Protein AF-0000000069301386 (afdb_homodimer)

Radius of gyration: 31.63 Å; Cα contacts (8 Å, |Δi|>4): 1265; chains: 2; bounding box: 114×81×111 Å

Nearest PDB structures (foldseek):
  6wmn-assembly1_A  TM=7.328E-01  e=5.153E-10  Homo sapiens
  6wmn-assembly2_C  TM=7.058E-01  e=5.153E-10  Homo sapiens
  8tic-assembly2_B  TM=7.286E-01  e=5.479E-10  Homo sapiens
  7jhi-assembly4_D  TM=7.516E-01  e=4.427E-09  Homo sapiens
  3vkz-assembly1_A  TM=3.699E-01  e=5.083E-01  Shewanella oneidensis MR-1

Solvent-accessible surface area (backbone atoms only — not comparable to full-atom values): 39578 Å² total; per-residue (Å²): 134,88,84,75,75,81,78,68,68,80,64,62,73,74,60,65,78,64,58,72,76,61,64,78,63,59,80,78,68,68,78,76,79,75,68,45,34,35,39,35,44,25,45,44,48,83,83,42,55,69,40,54,50,52,49,53,52,52,51,57,41,38,61,75,43,72,58,77,75,40,46,77,48,68,38,38,37,27,28,47,63,79,84,49,56,66,71,53,45,52,50,50,51,51,49,37,71,74,69,66,39,70,42,71,64,31,65,46,63,64,69,78,90,64,88,52,71,80,70,47,65,54,100,48,62,27,20,64,24,38,43,52,48,45,43,40,30,49,42,48,69,77,39,77,74,48,38,33,38,39,41,34,46,55,35,49,50,70,28,61,55,56,46,52,55,54,42,70,75,51,81,46,41,42,29,40,34,22,31,65,42,74,49,72,46,47,52,40,71,34,50,45,58,81,78,29,87,67,37,66,60,62,73,64,33,59,67,60,51,60,68,41,62,82,42,83,82,41,32,73,18,15,40,50,52,37,49,52,48,28,58,74,64,40,63,84,49,57,64,70,60,40,34,54,50,48,50,52,50,30,50,50,39,18,57,75,61,32,23,51,24,37,34,43,23,36,46,81,65,32,36,34,36,7,34,55,52,39,46,53,50,32,78,38,49,92,41,46,57,32,28,34,32,42,36,52,39,49,9,28,60,52,39,22,52,46,80,64,44,77,42,72,24,54,94,39,25,44,28,30,48,60,47,82,90,50,90,53,41,37,51,56,56,98,60,40,28,34,33,21,77,48,48,80,73,58,54,68,36,47,37,65,88,77,48,41,62,58,54,66,71,65,66,82,111,134,90,79,78,74,78,75,65,64,84,65,63,70,77,61,63,80,64,58,70,75,61,67,79,61,59,80,79,67,67,80,77,79,75,66,45,34,36,37,36,44,26,44,43,48,84,83,43,56,68,42,53,52,53,49,52,51,53,51,57,40,38,61,74,44,72,59,78,75,39,46,78,48,69,39,39,36,26,28,47,63,79,85,49,56,66,70,54,46,51,51,50,52,51,49,36,70,73,69,66,40,70,43,71,65,29,64,46,62,65,69,79,91,64,85,54,70,82,70,46,65,55,100,46,60,26,21,64,24,37,41,53,47,46,43,39,30,48,42,50,69,76,39,77,75,49,37,33,38,38,40,34,47,54,34,48,48,70,29,61,56,54,46,54,55,54,42,70,75,53,83,46,41,42,28,40,34,22,30,67,42,75,47,73,46,46,53,41,71,34,50,44,59,80,78,30,87,66,38,66,60,62,74,63,32,61,66,58,52,61,67,39,61,80,42,82,82,42,31,73,17,17,40,50,52,39,49,51,48,28,60,73,63,40,64,84,50,56,65,68,60,42,35,54,52,49,51,52,51,31,51,49,39,19,58,75,58,32,22,52,24,39,32,45,23,37,46,83,61,32,37,34,36,8,36,56,53,40,48,53,49,31,79,39,50,91,41,45,56,32,28,34,33,42,35,53,39,49,9,29,60,51,39,22,52,46,81,64,45,77,39,70,23,54,92,37,24,44,25,30,50,60,48,81,92,48,90,55,41,38,52,56,54,96,60,40,27,34,33,22,78,47,47,82,73,57,53,67,35,48,37,66,88,75,47,40,62,59,54,67,71,64,65,76,114

Structure (mmCIF, N/CA/C/O backbone):
data_AF-0000000069301386-model_v1
#
loop_
_entity.id
_entity.type
_entity.pdbx_description
1 polymer Hexosyltransferase
#
loop_
_atom_site.group_PDB
_atom_site.id
_atom_site.type_symbol
_atom_site.label_atom_id
_atom_site.label_alt_id
_atom_site.label_comp_id
_atom_site.label_asym_id
_atom_site.label_entity_id
_atom_site.label_seq_id
_atom_site.pdbx_PDB_ins_code
_atom_site.Cartn_x
_atom_site.Cartn_y
_atom_site.Cartn_z
_atom_site.occupancy
_atom_site.B_iso_or_equiv
_atom_site.auth_seq_id
_atom_site.auth_comp_id
_atom_site.auth_asym_id
_atom_site.auth_atom_id
_atom_site.pdbx_PDB_model_num
ATOM 1 N N . MET A 1 1 ? -62.125 14.008 51.719 1 23.86 1 MET A N 1
ATOM 2 C CA . MET A 1 1 ? -62.094 13.961 50.25 1 23.86 1 MET A CA 1
ATOM 3 C C . MET A 1 1 ? -61.062 12.953 49.75 1 23.86 1 MET A C 1
ATOM 5 O O . MET A 1 1 ? -59.938 12.938 50.25 1 23.86 1 MET A O 1
ATOM 9 N N . SER A 1 2 ? -61.562 11.805 49.156 1 24.45 2 SER A N 1
ATOM 10 C CA . SER A 1 2 ? -61.062 10.445 48.969 1 24.45 2 SER A CA 1
ATOM 11 C C . SER A 1 2 ? -59.938 10.422 47.906 1 24.45 2 SER A C 1
ATOM 13 O O . SER A 1 2 ? -60.125 10.914 46.812 1 24.45 2 SER A O 1
ATOM 15 N N . PRO A 1 3 ? -58.719 10.406 48.344 1 27.8 3 PRO A N 1
ATOM 16 C CA . PRO A 1 3 ? -57.5 10.82 47.625 1 27.8 3 PRO A CA 1
ATOM 17 C C . PRO A 1 3 ? -57.188 9.945 46.406 1 27.8 3 PRO A C 1
ATOM 19 O O . PRO A 1 3 ? -56.469 10.367 45.531 1 27.8 3 PRO A O 1
ATOM 22 N N . SER A 1 4 ? -57.719 8.672 46.344 1 22.28 4 SER A N 1
ATOM 23 C CA . SER A 1 4 ? -56.906 7.492 46.125 1 22.28 4 SER A CA 1
ATOM 24 C C . SER A 1 4 ? -56.781 7.195 44.625 1 22.28 4 SER A C 1
ATOM 26 O O . SER A 1 4 ? -55.844 6.492 44.188 1 22.28 4 SER A O 1
ATOM 28 N N . LEU A 1 5 ? -57.812 7.344 43.781 1 25.86 5 LEU A N 1
ATOM 29 C CA . LEU A 1 5 ? -58.125 6.316 42.781 1 25.86 5 LEU A CA 1
ATOM 30 C C . LEU A 1 5 ? -57.25 6.465 41.531 1 25.86 5 LEU A C 1
ATOM 32 O O . LEU A 1 5 ? -57.375 5.684 40.594 1 25.86 5 LEU A O 1
ATOM 36 N N . VAL A 1 6 ? -56.688 7.555 41.281 1 24.08 6 VAL A N 1
ATOM 37 C CA . VAL A 1 6 ? -56.469 7.969 39.906 1 24.08 6 VAL A CA 1
ATOM 38 C C . VAL A 1 6 ? -55.312 7.148 39.312 1 24.08 6 VAL A C 1
ATOM 40 O O . VAL A 1 6 ? -54.906 7.395 38.156 1 24.08 6 VAL A O 1
ATOM 43 N N . HIS A 1 7 ? -54.719 6.227 40.094 1 24.56 7 HIS A N 1
ATOM 44 C CA . HIS A 1 7 ? -53.406 5.68 39.75 1 24.56 7 HIS A CA 1
ATOM 45 C C . HIS A 1 7 ? -53.5 4.719 38.562 1 24.56 7 HIS A C 1
ATOM 47 O O . HIS A 1 7 ? -52.469 4.227 38.094 1 24.56 7 HIS A O 1
ATOM 53 N N . MET A 1 8 ? -54.719 4.105 38.281 1 20.23 8 MET A N 1
ATOM 54 C CA . MET A 1 8 ? -54.781 2.781 37.656 1 20.23 8 MET A CA 1
ATOM 55 C C . MET A 1 8 ? -54.594 2.867 36.156 1 20.23 8 MET A C 1
ATOM 57 O O . MET A 1 8 ? -54.5 1.843 35.469 1 20.23 8 MET A O 1
ATOM 61 N N . ARG A 1 9 ? -54.969 3.945 35.5 1 22.92 9 ARG A N 1
ATOM 62 C CA . ARG A 1 9 ? -55.469 3.836 34.125 1 22.92 9 ARG A CA 1
ATOM 63 C C . ARG A 1 9 ? -54.312 3.52 33.188 1 22.92 9 ARG A C 1
ATOM 65 O O . ARG A 1 9 ? -54.531 3.049 32.062 1 22.92 9 ARG A O 1
ATOM 72 N N . LEU A 1 10 ? -53.156 4.121 33.531 1 23.77 10 LEU A N 1
ATOM 73 C CA . LEU A 1 10 ? -52.312 4.355 32.344 1 23.77 10 LEU A CA 1
ATOM 74 C C . LEU A 1 10 ? -51.656 3.059 31.875 1 23.77 10 LEU A C 1
ATOM 76 O O . LEU A 1 10 ? -50.875 3.064 30.922 1 23.77 10 LEU A O 1
ATOM 80 N N . VAL A 1 11 ? -51.969 1.938 32.625 1 23.73 11 VAL A N 1
ATOM 81 C CA . VAL A 1 11 ? -51.156 0.735 32.469 1 23.73 11 VAL A CA 1
ATOM 82 C C . VAL A 1 11 ? -51.531 0.054 31.141 1 23.73 11 VAL A C 1
ATOM 84 O O . VAL A 1 11 ? -50.688 -0.583 30.516 1 23.73 11 VAL A O 1
ATOM 87 N N . PHE A 1 12 ? -52.844 0.075 30.797 1 24.72 12 PHE A N 1
ATOM 88 C CA . PHE A 1 12 ? -53.312 -0.971 29.906 1 24.72 12 PHE A CA 1
ATOM 89 C C . PHE A 1 12 ? -52.844 -0.722 28.469 1 24.72 12 PHE A C 1
ATOM 91 O O . PHE A 1 12 ? -53 -1.581 27.609 1 24.72 12 PHE A O 1
ATOM 98 N N . ALA A 1 13 ? -52.781 0.497 28.062 1 24.61 13 ALA A N 1
ATOM 99 C CA . ALA A 1 13 ? -52.781 0.72 26.625 1 24.61 13 ALA A CA 1
ATOM 100 C C . ALA A 1 13 ? -51.5 0.168 25.984 1 24.61 13 ALA A C 1
ATOM 102 O O . ALA A 1 13 ? -51.375 0.133 24.766 1 24.61 13 ALA A O 1
ATOM 103 N N . LYS A 1 14 ? -50.469 -0.06 26.859 1 28.59 14 LYS A N 1
ATOM 104 C CA . LYS A 1 14 ? -49.156 -0.446 26.359 1 28.59 14 LYS A CA 1
ATOM 105 C C . LYS A 1 14 ? -49.156 -1.857 25.781 1 28.59 14 LYS A C 1
ATOM 107 O O . LYS A 1 14 ? -48.156 -2.318 25.219 1 28.59 14 LYS A O 1
ATOM 112 N N . LEU A 1 15 ? -50.25 -2.668 26.203 1 25.64 15 LEU A N 1
ATOM 113 C CA . LEU A 1 15 ? -50.156 -4.09 25.875 1 25.64 15 LEU A CA 1
ATOM 114 C C . LEU A 1 15 ? -50.5 -4.344 24.422 1 25.64 15 LEU A C 1
ATOM 116 O O . LEU A 1 15 ? -50.188 -5.402 23.875 1 25.64 15 LEU A O 1
ATOM 120 N N . ALA A 1 16 ? -51.531 -3.637 23.875 1 27.38 16 ALA A N 1
ATOM 121 C CA . ALA A 1 16 ? -52.188 -4.102 22.656 1 27.38 16 ALA A CA 1
ATOM 122 C C . ALA A 1 16 ? -51.219 -4.043 21.469 1 27.38 16 ALA A C 1
ATOM 124 O O . ALA A 1 16 ? -51.375 -4.785 20.5 1 27.38 16 ALA A O 1
ATOM 125 N N . PHE A 1 17 ? -50.438 -2.875 21.391 1 29.72 17 PHE A N 1
ATOM 126 C CA . PHE A 1 17 ? -49.875 -2.672 20.062 1 29.72 17 PHE A CA 1
ATOM 127 C C . PHE A 1 17 ? -48.844 -3.736 19.734 1 29.72 17 PHE A C 1
ATOM 129 O O . PHE A 1 17 ? -48.25 -3.732 18.656 1 29.72 17 PHE A O 1
ATOM 136 N N . ARG A 1 18 ? -48.469 -4.602 20.766 1 29.2 18 ARG A N 1
ATOM 137 C CA . ARG A 1 18 ? -47.375 -5.562 20.656 1 29.2 18 ARG A CA 1
ATOM 138 C C . ARG A 1 18 ? -47.75 -6.73 19.75 1 29.2 18 ARG A C 1
ATOM 140 O O . ARG A 1 18 ? -46.906 -7.516 19.359 1 29.2 18 ARG A O 1
ATOM 147 N N . ILE A 1 19 ? -49.031 -7.078 19.812 1 30.47 19 ILE A N 1
ATOM 148 C CA . ILE A 1 19 ? -49.312 -8.438 19.344 1 30.47 19 ILE A CA 1
ATOM 149 C C . ILE A 1 19 ? -49.156 -8.508 17.828 1 30.47 19 ILE A C 1
ATOM 151 O O . ILE A 1 19 ? -48.719 -9.539 17.281 1 30.47 19 ILE A O 1
ATOM 155 N N . SER A 1 20 ? -49.781 -7.504 17.172 1 29.53 20 SER A N 1
ATOM 156 C CA . SER A 1 20 ? -50.094 -7.824 15.781 1 29.53 20 SER A CA 1
ATOM 157 C C . SER A 1 20 ? -48.844 -7.973 14.945 1 29.53 20 SER A C 1
ATOM 159 O O . SER A 1 20 ? -48.906 -8.258 13.75 1 29.53 20 SER A O 1
ATOM 161 N N . LEU A 1 21 ? -47.75 -7.312 15.391 1 31.06 21 LEU A N 1
ATOM 162 C CA . LEU A 1 21 ? -46.688 -7.25 14.398 1 31.06 21 LEU A CA 1
ATOM 163 C C . LEU A 1 21 ? -46.031 -8.617 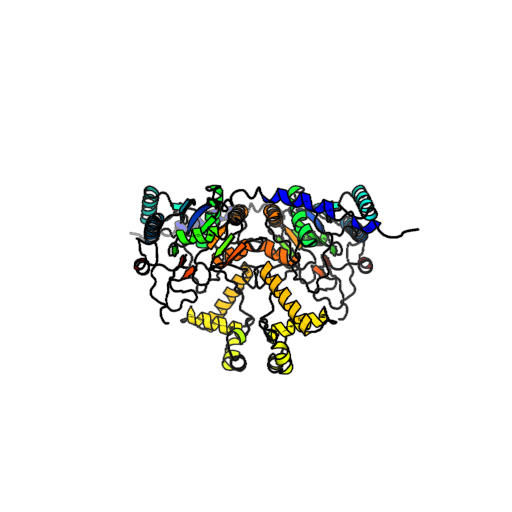14.219 1 31.06 21 LEU A C 1
ATOM 165 O O . LEU A 1 21 ? -45.094 -8.766 13.398 1 31.06 21 LEU A O 1
ATOM 169 N N . LEU A 1 22 ? -46.438 -9.656 15.008 1 30.39 22 LEU A N 1
ATOM 170 C CA . LEU A 1 22 ? -45.781 -10.961 14.977 1 30.39 22 LEU A CA 1
ATOM 171 C C . LEU A 1 22 ? -46.062 -11.664 13.648 1 30.39 22 LEU A C 1
ATOM 173 O O . LEU A 1 22 ? -45.312 -12.586 13.273 1 30.39 22 LEU A O 1
ATOM 177 N N . MET A 1 23 ? -47.312 -11.625 13.172 1 30.36 23 MET A N 1
ATOM 178 C CA . MET A 1 23 ? -47.688 -12.703 12.258 1 30.36 23 MET A CA 1
ATOM 179 C C . MET A 1 23 ? -46.969 -12.57 10.93 1 30.36 23 MET A C 1
ATOM 181 O O . MET A 1 23 ? -47.156 -13.383 10.023 1 30.36 23 MET A O 1
ATOM 185 N N . ALA A 1 24 ? -46.812 -11.391 10.453 1 32.19 24 ALA A N 1
ATOM 186 C CA . ALA A 1 24 ? -46.469 -11.43 9.031 1 32.19 24 ALA A CA 1
ATOM 187 C C . ALA A 1 24 ? -45.125 -12.117 8.82 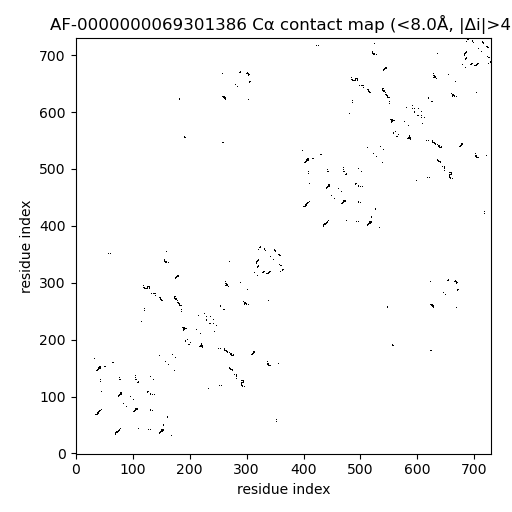1 32.19 24 ALA A C 1
ATOM 189 O O . ALA A 1 24 ? -44.094 -11.461 8.664 1 32.19 24 ALA A O 1
ATOM 190 N N . LEU A 1 25 ? -44.812 -13.078 9.781 1 31.72 25 LEU A N 1
ATOM 191 C CA . LEU A 1 25 ? -43.625 -13.883 9.445 1 31.72 25 LEU A CA 1
ATOM 192 C C . LEU A 1 25 ? -43.844 -14.617 8.125 1 31.72 25 LEU A C 1
ATOM 194 O O . LEU A 1 25 ? -44.594 -15.578 8.055 1 31.72 25 LEU A O 1
ATOM 198 N N . GLY A 1 26 ? -44.156 -13.953 7.043 1 34.62 26 GLY A N 1
ATOM 199 C CA . GLY A 1 26 ? -44.25 -14.758 5.836 1 34.62 26 GLY A CA 1
ATOM 200 C C . GLY A 1 26 ? -43.219 -15.844 5.742 1 34.62 26 GLY A C 1
ATOM 201 O O . GLY A 1 26 ? -42.25 -15.844 6.504 1 34.62 26 GLY A O 1
ATOM 202 N N . PRO A 1 27 ? -43.5 -16.891 4.961 1 36.59 27 PRO A N 1
ATOM 203 C CA . PRO A 1 27 ? -42.594 -18.016 4.875 1 36.59 27 PRO A CA 1
ATOM 204 C C . PRO A 1 27 ? -41.125 -17.578 4.809 1 36.59 27 PRO A C 1
ATOM 206 O O . PRO A 1 27 ? -40.844 -16.438 4.406 1 36.59 27 PRO A O 1
ATOM 209 N N . THR A 1 28 ? -40.375 -18.016 5.688 1 36.12 28 THR A N 1
ATOM 210 C CA . THR A 1 28 ? -38.906 -17.906 5.727 1 36.12 28 THR A CA 1
ATOM 211 C C . THR A 1 28 ? -38.312 -18.031 4.324 1 36.12 28 THR A C 1
ATOM 213 O O . THR A 1 28 ? -38.344 -19.125 3.732 1 36.12 28 THR A O 1
ATOM 216 N N . CYS A 1 29 ? -38.688 -17.25 3.332 1 33.88 29 CYS A N 1
ATOM 217 C CA . CYS A 1 29 ? -37.938 -17.266 2.072 1 33.88 29 CYS A CA 1
ATOM 218 C C . CYS A 1 29 ? -36.469 -17.609 2.305 1 33.88 29 CYS A C 1
ATOM 220 O O . CYS A 1 29 ? -35.812 -16.953 3.109 1 33.88 29 CYS A O 1
ATOM 222 N N . TRP A 1 30 ? -36.125 -18.875 2.234 1 38.03 30 TRP A N 1
ATOM 223 C CA . TRP A 1 30 ? -34.688 -19.188 2.207 1 38.03 30 TRP A CA 1
ATOM 224 C C . TRP A 1 30 ? -33.906 -18.078 1.516 1 38.03 30 TRP A C 1
ATOM 226 O O . TRP A 1 30 ? -34.375 -17.5 0.524 1 38.03 30 TRP A O 1
ATOM 236 N N . PRO A 1 31 ? -33.188 -17.328 2.023 1 46.06 31 PRO A N 1
ATOM 237 C CA . PRO A 1 31 ? -32.469 -16.25 1.338 1 46.06 31 PRO A CA 1
ATOM 238 C C . PRO A 1 31 ? -31.953 -16.672 -0.04 1 46.06 31 PRO A C 1
ATOM 240 O O . PRO A 1 31 ? -31.344 -17.734 -0.177 1 46.06 31 PRO A O 1
ATOM 243 N N . GLN A 1 32 ? -32.688 -16.703 -1.162 1 51.53 32 GLN A N 1
ATOM 244 C CA . GLN A 1 32 ? -32.344 -16.969 -2.553 1 51.53 32 GLN A CA 1
ATOM 245 C C . GLN A 1 32 ? -30.875 -16.578 -2.836 1 51.53 32 GLN A C 1
ATOM 247 O O . GLN A 1 32 ? -30.5 -15.422 -2.646 1 51.53 32 GLN A O 1
ATOM 252 N N . VAL A 1 33 ? -30.016 -17.578 -2.766 1 66.44 33 VAL A N 1
ATOM 253 C CA . VAL A 1 33 ? -28.625 -17.359 -3.154 1 66.44 33 VAL A CA 1
ATOM 254 C C . VAL A 1 33 ? -28.578 -16.688 -4.523 1 66.44 33 VAL A C 1
ATOM 256 O O . VAL A 1 33 ? -29.25 -17.109 -5.461 1 66.44 33 VAL A O 1
ATOM 259 N N . GLN A 1 34 ? -28.172 -15.508 -4.656 1 82.12 34 GLN A N 1
ATOM 260 C CA . GLN A 1 34 ? -28.016 -14.742 -5.887 1 82.12 34 GLN A CA 1
ATOM 261 C C . GLN A 1 34 ? -27 -15.406 -6.816 1 82.12 34 GLN A C 1
ATOM 263 O O . GLN A 1 34 ? -25.984 -15.922 -6.363 1 82.12 34 GLN A O 1
ATOM 268 N N . ALA A 1 35 ? -27.375 -15.656 -8.047 1 92.44 35 ALA A N 1
ATOM 269 C CA . ALA A 1 35 ? -26.5 -16.203 -9.086 1 92.44 35 ALA A CA 1
ATOM 270 C C . ALA A 1 35 ? -25.297 -15.289 -9.32 1 92.44 35 ALA A C 1
ATOM 272 O O . ALA A 1 35 ? -25.422 -14.062 -9.281 1 92.44 35 ALA A O 1
ATOM 273 N N . PHE A 1 36 ? -24.125 -15.945 -9.438 1 95.19 36 PHE A N 1
ATOM 274 C CA . PHE A 1 36 ? -22.875 -15.227 -9.711 1 95.19 36 PHE A CA 1
ATOM 275 C C . PHE A 1 36 ? -22.406 -15.484 -11.141 1 95.19 36 PHE A C 1
ATOM 277 O O . PHE A 1 36 ? -22.625 -16.578 -11.68 1 95.19 36 PHE A O 1
ATOM 284 N N . GLN A 1 37 ? -21.859 -14.484 -11.727 1 97.62 37 GLN A N 1
ATOM 285 C CA . GLN A 1 37 ? -21.016 -14.641 -12.906 1 97.62 37 GLN A CA 1
ATOM 286 C C . GLN A 1 37 ? -19.531 -14.672 -12.516 1 97.62 37 GLN A C 1
ATOM 288 O O . GLN A 1 37 ? -19 -13.672 -12.039 1 97.62 37 GLN A O 1
ATOM 293 N N . VAL A 1 38 ? -18.859 -15.836 -12.766 1 98.12 38 VAL A N 1
ATOM 294 C CA . VAL A 1 38 ? -17.469 -16.031 -12.344 1 98.12 38 VAL A CA 1
ATOM 295 C C . VAL A 1 38 ? -16.578 -16.219 -13.57 1 98.12 38 VAL A C 1
ATOM 297 O O . VAL A 1 38 ? -16.891 -17.031 -14.445 1 98.12 38 VAL A O 1
ATOM 300 N N . GLN A 1 39 ? -15.578 -15.422 -13.695 1 98.56 39 GLN A N 1
ATOM 301 C CA . GLN A 1 39 ? -14.539 -15.594 -14.703 1 98.56 39 GLN A CA 1
ATOM 302 C C . GLN A 1 39 ? -13.281 -16.219 -14.102 1 98.56 39 GLN A C 1
ATOM 304 O O . GLN A 1 39 ? -12.75 -15.711 -13.102 1 98.56 39 GLN A O 1
ATOM 309 N N . ILE A 1 40 ? -12.805 -17.328 -14.648 1 98.5 40 ILE A N 1
ATOM 310 C CA . ILE A 1 40 ? -11.477 -17.859 -14.328 1 98.5 40 ILE A CA 1
ATOM 311 C C . ILE A 1 40 ? -10.453 -17.297 -15.305 1 98.5 40 ILE A C 1
ATOM 313 O O . ILE A 1 40 ? -10.477 -17.609 -16.5 1 98.5 40 ILE A O 1
ATOM 317 N N . MET A 1 41 ? -9.672 -16.422 -14.805 1 98.81 41 MET A N 1
ATOM 318 C CA . MET A 1 41 ? -8.578 -15.836 -15.578 1 98.81 41 MET A CA 1
ATOM 319 C C . MET A 1 41 ? -7.297 -16.641 -15.398 1 98.81 41 MET A C 1
ATOM 321 O O . MET A 1 41 ? -6.715 -16.656 -14.312 1 98.81 41 MET A O 1
ATOM 325 N N . ILE A 1 42 ? -6.809 -17.25 -16.484 1 98.81 42 ILE A N 1
ATOM 326 C CA . ILE A 1 42 ? -5.648 -18.125 -16.391 1 98.81 42 ILE A CA 1
ATOM 327 C C . ILE A 1 42 ? -4.465 -17.5 -17.125 1 98.81 42 ILE A C 1
ATOM 329 O O . ILE A 1 42 ? -4.535 -17.266 -18.328 1 98.81 42 ILE A O 1
ATOM 333 N N . THR A 1 43 ? -3.443 -17.219 -16.391 1 98.19 43 THR A N 1
ATOM 334 C CA . THR A 1 43 ? -2.219 -16.75 -17.031 1 98.19 43 THR A CA 1
ATOM 335 C C . THR A 1 43 ? -1.426 -17.922 -17.609 1 98.19 43 THR A C 1
ATOM 337 O O . THR A 1 43 ? -1.281 -18.953 -16.953 1 98.19 43 THR A O 1
ATOM 340 N N . SER A 1 44 ? -0.973 -17.797 -18.844 1 98.25 44 SER A N 1
ATOM 341 C CA . SER A 1 44 ? -0.286 -18.891 -19.531 1 98.25 44 SER A CA 1
ATOM 342 C C . SER A 1 44 ? 0.749 -18.344 -20.516 1 98.25 44 SER A C 1
ATOM 344 O O . SER A 1 44 ? 0.581 -17.266 -21.078 1 98.25 44 SER A O 1
ATOM 346 N N . LYS A 1 45 ? 1.779 -19.109 -20.719 1 97.31 45 LYS A N 1
ATOM 347 C CA . LYS A 1 45 ? 2.793 -18.75 -21.703 1 97.31 45 LYS A CA 1
ATOM 348 C C . LYS A 1 45 ? 2.338 -19.109 -23.109 1 97.31 45 LYS A C 1
ATOM 350 O O . LYS A 1 45 ? 1.511 -20 -23.297 1 97.31 45 LYS A O 1
ATOM 355 N N . LEU A 1 46 ? 2.992 -18.469 -24.094 1 97.56 46 LEU A N 1
ATOM 356 C CA . LEU A 1 46 ? 2.658 -18.703 -25.484 1 97.56 46 LEU A CA 1
ATOM 357 C C . LEU A 1 46 ? 2.873 -20.156 -25.875 1 97.56 46 LEU A C 1
ATOM 359 O O . LEU A 1 46 ? 2.119 -20.703 -26.688 1 97.56 46 LEU A O 1
ATOM 363 N N . THR A 1 47 ? 3.82 -20.828 -25.219 1 96.69 47 THR A N 1
ATOM 364 C CA . THR A 1 47 ? 4.242 -22.156 -25.641 1 96.69 47 THR A CA 1
ATOM 365 C C . THR A 1 47 ? 3.598 -23.234 -24.766 1 96.69 47 THR A C 1
ATOM 367 O O . THR A 1 47 ? 3.908 -24.422 -24.906 1 96.69 47 THR A O 1
ATOM 370 N N . SER A 1 48 ? 2.668 -22.859 -23.891 1 97.38 48 SER A N 1
ATOM 371 C CA . SER A 1 48 ? 2.143 -23.812 -22.922 1 97.38 48 SER A CA 1
ATOM 372 C C . SER A 1 48 ? 0.806 -24.391 -23.375 1 97.38 48 SER A C 1
ATOM 374 O O . SER A 1 48 ? -0.151 -24.438 -22.609 1 97.38 48 SER A O 1
ATOM 376 N N . LEU A 1 49 ? 0.757 -24.797 -24.625 1 97.62 49 LEU A N 1
ATOM 377 C CA . LEU A 1 49 ? -0.456 -25.391 -25.188 1 97.62 49 LEU A CA 1
ATOM 378 C C . LEU A 1 49 ? -0.877 -26.625 -24.391 1 97.62 49 LEU A C 1
ATOM 380 O O . LEU A 1 49 ? -2.061 -26.797 -24.078 1 97.62 49 LEU A O 1
ATOM 384 N N . ASP A 1 50 ? 0.065 -27.453 -24.062 1 97.5 50 ASP A N 1
ATOM 385 C CA . ASP A 1 50 ? -0.23 -28.703 -23.344 1 97.5 50 ASP A CA 1
ATOM 386 C C . ASP A 1 50 ? -0.945 -28.422 -22.031 1 97.5 50 ASP A C 1
ATOM 388 O O . ASP A 1 50 ? -1.913 -29.094 -21.688 1 97.5 50 ASP A O 1
ATOM 392 N N . ARG A 1 51 ? -0.501 -27.453 -21.312 1 98.19 51 ARG A N 1
ATOM 393 C CA . ARG A 1 51 ? -1.109 -27.109 -20.031 1 98.19 51 ARG A CA 1
ATOM 394 C C . ARG A 1 51 ? -2.521 -26.562 -20.219 1 98.19 51 ARG A C 1
ATOM 396 O O . ARG A 1 51 ? -3.428 -26.891 -19.453 1 98.19 51 ARG A O 1
ATOM 403 N N . ARG A 1 52 ? -2.727 -25.719 -21.25 1 98.56 52 ARG A N 1
ATOM 404 C CA . ARG A 1 52 ? -4.047 -25.172 -21.516 1 98.56 52 ARG A CA 1
ATOM 405 C C . ARG A 1 52 ? -5.031 -26.25 -21.922 1 98.56 52 ARG A C 1
ATOM 407 O O . ARG A 1 52 ? -6.207 -26.219 -21.562 1 98.56 52 ARG A O 1
ATOM 414 N N . MET A 1 53 ? -4.508 -27.281 -22.625 1 98.06 53 MET A N 1
ATOM 415 C CA . MET A 1 53 ? -5.359 -28.391 -23.031 1 98.06 53 MET A CA 1
ATOM 416 C C . MET A 1 53 ? -5.812 -29.203 -21.828 1 98.06 53 MET A C 1
ATOM 418 O O . MET A 1 53 ? -6.977 -29.594 -21.734 1 98.06 53 MET A O 1
ATOM 422 N N . VAL A 1 54 ? -4.906 -29.469 -20.953 1 97.62 54 VAL A N 1
ATOM 423 C CA . VAL A 1 54 ? -5.234 -30.234 -19.75 1 97.62 54 VAL A CA 1
ATOM 424 C C . VAL A 1 54 ? -6.281 -29.5 -18.938 1 97.62 54 VAL A C 1
ATOM 426 O O . VAL A 1 54 ? -7.219 -30.094 -18.406 1 97.62 54 VAL A O 1
ATOM 429 N N . LEU A 1 55 ? -6.145 -28.172 -18.797 1 97.94 55 LEU A N 1
ATOM 430 C CA . LEU A 1 55 ? -7.094 -27.375 -18.031 1 97.94 55 LEU A CA 1
ATOM 431 C C . LEU A 1 55 ? -8.469 -27.375 -18.688 1 97.94 55 LEU A C 1
ATOM 433 O O . LEU A 1 55 ? -9.484 -27.5 -18 1 97.94 55 LEU A O 1
ATOM 437 N N . ARG A 1 56 ? -8.531 -27.25 -20.062 1 97.25 56 ARG A N 1
ATOM 438 C CA . ARG A 1 56 ? -9.797 -27.328 -20.781 1 97.25 56 ARG A CA 1
ATOM 439 C C . ARG A 1 56 ? -10.508 -28.641 -20.484 1 97.25 56 ARG A C 1
ATOM 441 O O . ARG A 1 56 ? -11.711 -28.656 -20.203 1 97.25 56 ARG A O 1
ATOM 448 N N . GLU A 1 57 ? -9.695 -29.688 -20.516 1 95.38 57 GLU A N 1
ATOM 449 C CA . GLU A 1 57 ? -10.258 -31 -20.25 1 95.38 57 GLU A CA 1
ATOM 450 C C . GLU A 1 57 ? -10.766 -31.109 -18.828 1 95.38 57 GLU A C 1
ATOM 452 O O . GLU A 1 57 ? -11.867 -31.609 -18.578 1 95.38 57 GLU A O 1
ATOM 457 N N . SER A 1 58 ? -9.953 -30.688 -17.953 1 95.56 58 SER A N 1
ATOM 458 C CA . SER A 1 58 ? -10.336 -30.734 -16.547 1 95.56 58 SER A CA 1
ATOM 459 C C . SER A 1 58 ? -11.617 -29.953 -16.281 1 95.56 58 SER A C 1
ATOM 461 O O . SER A 1 58 ? -12.523 -30.453 -15.602 1 95.56 58 SER A O 1
ATOM 463 N N . PHE A 1 59 ? -11.75 -28.719 -16.797 1 95.31 59 PHE A N 1
ATOM 464 C CA . PHE A 1 59 ? -12.93 -27.875 -16.594 1 95.31 59 PHE A CA 1
ATOM 465 C C . PHE A 1 59 ? -14.156 -28.5 -17.25 1 95.31 59 PHE A C 1
ATOM 467 O O . PHE A 1 59 ? -15.266 -28.422 -16.719 1 95.31 59 PHE A O 1
ATOM 474 N N . SER A 1 60 ? -13.938 -29.094 -18.406 1 92.12 60 SER A N 1
ATOM 475 C CA . SER A 1 60 ? -15.031 -29.766 -19.109 1 92.12 60 SER A CA 1
ATOM 476 C C . SER A 1 60 ? -15.602 -30.891 -18.266 1 92.12 60 SER A C 1
ATOM 478 O O . SER A 1 60 ? -16.828 -31.062 -18.172 1 92.12 60 SER A O 1
ATOM 480 N N . HIS A 1 61 ? -14.781 -31.625 -17.656 1 89.81 61 HIS A N 1
ATOM 481 C CA . HIS A 1 61 ? -15.219 -32.719 -16.797 1 89.81 61 HIS A CA 1
ATOM 482 C C . HIS A 1 61 ? -15.914 -32.219 -15.539 1 89.81 61 HIS A C 1
ATOM 484 O O . HIS A 1 61 ? -16.922 -32.781 -15.109 1 89.81 61 HIS A O 1
ATOM 490 N N . CYS A 1 62 ? -15.367 -31.188 -14.984 1 89.44 62 CYS A N 1
ATOM 491 C CA . CYS A 1 62 ? -15.938 -30.609 -13.766 1 89.44 62 CYS A CA 1
ATOM 492 C C . CYS A 1 62 ? -17.297 -29.984 -14.039 1 89.44 62 CYS A C 1
ATOM 494 O O . CYS A 1 62 ? -18.141 -29.938 -13.148 1 89.44 62 CYS A O 1
ATOM 496 N N . SER A 1 63 ? -17.484 -29.438 -15.203 1 88.06 63 SER A N 1
ATOM 497 C CA . SER A 1 63 ? -18.719 -28.766 -15.562 1 88.06 63 SER A CA 1
ATOM 498 C C . SER A 1 63 ? -19.891 -29.719 -15.578 1 88.06 63 SER A C 1
ATOM 500 O O . SER A 1 63 ? -21.047 -29.297 -15.609 1 88.06 63 SER A O 1
ATOM 502 N N . ARG A 1 64 ? -19.625 -30.953 -15.602 1 83 64 ARG A N 1
ATOM 503 C CA . ARG A 1 64 ? -20.672 -31.969 -15.523 1 83 64 ARG A CA 1
ATOM 504 C C . ARG A 1 64 ? -21.312 -31.984 -14.141 1 83 64 ARG A C 1
ATOM 506 O O . ARG A 1 64 ? -22.422 -32.5 -13.969 1 83 64 ARG A O 1
ATOM 513 N N . HIS A 1 65 ? -20.516 -31.453 -13.281 1 83.62 65 HIS A N 1
ATOM 514 C CA . HIS A 1 65 ? -21.047 -31.297 -11.922 1 83.62 65 HIS A CA 1
ATOM 515 C C . HIS A 1 65 ? -21.797 -29.984 -11.773 1 83.62 65 HIS A C 1
ATOM 517 O O . HIS A 1 65 ? -21.5 -29.016 -12.477 1 83.62 65 HIS A O 1
ATOM 523 N N . SER A 1 66 ? -22.734 -29.906 -10.984 1 76.38 66 SER A N 1
ATOM 524 C CA . SER A 1 66 ? -23.625 -28.766 -10.898 1 76.38 66 SER A CA 1
ATOM 525 C C . SER A 1 66 ? -22.891 -27.516 -10.461 1 76.38 66 SER A C 1
ATOM 527 O O . SER A 1 66 ? -22.188 -27.516 -9.445 1 76.38 66 SER A O 1
ATOM 529 N N . TYR A 1 67 ? -23 -26.531 -11.227 1 86.25 67 TYR A N 1
ATOM 530 C CA . TYR A 1 67 ? -22.562 -25.203 -10.836 1 86.25 67 TYR A CA 1
ATOM 531 C C . TYR A 1 67 ? -23.703 -24.406 -10.211 1 86.25 67 TYR A C 1
ATOM 533 O O . TYR A 1 67 ? -23.531 -23.25 -9.836 1 86.25 67 TYR A O 1
ATOM 541 N N . GLY A 1 68 ? -24.797 -25.141 -9.977 1 85.88 68 GLY A N 1
ATOM 542 C CA . GLY A 1 68 ? -25.984 -24.469 -9.484 1 85.88 68 GLY A CA 1
ATOM 543 C C . GLY A 1 68 ? -26.5 -23.406 -10.445 1 85.88 68 GLY A C 1
ATOM 544 O O . GLY A 1 68 ? -26.719 -23.688 -11.625 1 85.88 68 GLY A O 1
ATOM 545 N N . GLN A 1 69 ? -26.797 -22.25 -9.938 1 91.19 69 GLN A N 1
ATOM 546 C CA . GLN A 1 69 ? -27.328 -21.156 -10.742 1 91.19 69 GLN A CA 1
ATOM 547 C C . GLN A 1 69 ? -26.219 -20.25 -11.25 1 91.19 69 GLN A C 1
ATOM 549 O O . GLN A 1 69 ? -26.469 -19.219 -11.891 1 91.19 69 GLN A O 1
ATOM 554 N N . HIS A 1 70 ? -25.016 -20.641 -10.922 1 94.94 70 HIS A N 1
ATOM 555 C CA . HIS A 1 70 ? -23.891 -19.766 -11.219 1 94.94 70 HIS A CA 1
ATOM 556 C C . HIS A 1 70 ? -23.359 -20.016 -12.625 1 94.94 70 HIS A C 1
ATOM 558 O O . HIS A 1 70 ? -23.516 -21.125 -13.172 1 94.94 70 HIS A O 1
ATOM 564 N N . SER A 1 71 ? -22.875 -19 -13.25 1 95.25 71 SER A N 1
ATOM 565 C CA . SER A 1 71 ? -22.203 -19.094 -14.547 1 95.25 71 SER A CA 1
ATOM 566 C C . SER A 1 71 ? -20.688 -18.953 -14.398 1 95.25 71 SER A C 1
ATOM 568 O O . SER A 1 71 ? -20.203 -18.078 -13.68 1 95.25 71 SER A O 1
ATOM 570 N N . VAL A 1 72 ? -19.984 -19.906 -15.023 1 96.69 72 VAL A N 1
ATOM 571 C CA . VAL A 1 72 ? -18.531 -19.906 -14.953 1 96.69 72 VAL A CA 1
ATOM 572 C C . VAL A 1 72 ? -17.938 -19.969 -16.359 1 96.69 72 VAL A C 1
ATOM 574 O O . VAL A 1 72 ? -18.375 -20.766 -17.188 1 96.69 72 VAL A O 1
ATOM 577 N N . GLU A 1 73 ? -17.016 -19.094 -16.672 1 96 73 GLU A N 1
ATOM 578 C CA . GLU A 1 73 ? -16.234 -19.109 -17.906 1 96 73 GLU A CA 1
ATOM 579 C C . GLU A 1 73 ? -14.742 -19.031 -17.625 1 96 73 GLU A C 1
ATOM 581 O O . GLU A 1 73 ? -14.328 -18.562 -16.562 1 96 73 GLU A O 1
ATOM 586 N N . HIS A 1 74 ? -13.984 -19.609 -18.5 1 97.56 74 HIS A N 1
ATOM 587 C CA . HIS A 1 74 ? -12.539 -19.484 -18.375 1 97.56 74 HIS A CA 1
ATOM 588 C C . HIS A 1 74 ? -11.914 -18.969 -19.656 1 97.56 74 HIS A C 1
ATOM 590 O O . HIS A 1 74 ? -12.398 -19.266 -20.75 1 97.56 74 HIS A O 1
ATOM 596 N N . HIS A 1 75 ? -10.961 -18.141 -19.547 1 98.62 75 HIS A N 1
ATOM 597 C CA . HIS A 1 75 ? -10.109 -17.672 -20.641 1 98.62 75 HIS A CA 1
ATOM 598 C C . HIS A 1 75 ? -8.633 -17.734 -20.25 1 98.62 75 HIS A C 1
ATOM 600 O O . HIS A 1 75 ? -8.289 -17.641 -19.078 1 98.62 75 HIS A O 1
ATOM 606 N N . PHE A 1 76 ? -7.785 -17.984 -21.297 1 98.81 76 PHE A N 1
ATOM 607 C CA . PHE A 1 76 ? -6.336 -17.953 -21.109 1 98.81 76 PHE A CA 1
ATOM 608 C C . PHE A 1 76 ? -5.758 -16.609 -21.547 1 98.81 76 PHE A C 1
ATOM 610 O O . PHE A 1 76 ? -6.008 -16.156 -22.656 1 98.81 76 PHE A O 1
ATOM 617 N N . PHE A 1 77 ? -5.074 -15.992 -20.688 1 98.69 77 PHE A N 1
ATOM 618 C CA . PHE A 1 77 ? -4.477 -14.688 -20.953 1 98.69 77 PHE A CA 1
ATOM 619 C C . PHE A 1 77 ? -2.988 -14.828 -21.25 1 98.69 77 PHE A C 1
ATOM 621 O O . PHE A 1 77 ? -2.23 -15.367 -20.438 1 98.69 77 PHE A O 1
ATOM 628 N N . LEU A 1 78 ? -2.553 -14.328 -22.406 1 98.25 78 LEU A N 1
ATOM 629 C CA . LEU A 1 78 ? -1.207 -14.531 -22.922 1 98.25 78 LEU A CA 1
ATOM 630 C C . LEU A 1 78 ? -0.556 -13.195 -23.281 1 98.25 78 LEU A C 1
ATOM 632 O O . LEU A 1 78 ? -1.239 -12.172 -23.375 1 98.25 78 LEU A O 1
ATOM 636 N N . ALA A 1 79 ? 0.737 -13.289 -23.438 1 96 79 ALA A N 1
ATOM 637 C CA . ALA A 1 79 ? 1.519 -12.141 -23.891 1 96 79 ALA A CA 1
ATOM 638 C C . ALA A 1 79 ? 1.28 -11.867 -25.359 1 96 79 ALA A C 1
ATOM 640 O O . ALA A 1 79 ? 0.49 -12.555 -26.016 1 96 79 ALA A O 1
ATOM 641 N N . ASP A 1 80 ? 1.92 -10.805 -25.766 1 86.56 80 ASP A N 1
ATOM 642 C CA . ASP A 1 80 ? 1.886 -10.445 -27.172 1 86.56 80 ASP A CA 1
ATOM 643 C C . ASP A 1 80 ? 2.484 -11.547 -28.047 1 86.56 80 ASP A C 1
ATOM 645 O O . ASP A 1 80 ? 3.578 -12.047 -27.75 1 86.56 80 ASP A O 1
ATOM 649 N N . SER A 1 81 ? 1.785 -11.922 -29.094 1 85.38 81 SER A N 1
ATOM 650 C CA . SER A 1 81 ? 2.273 -12.977 -29.969 1 85.38 81 SER A CA 1
ATOM 651 C C . SER A 1 81 ? 3.098 -12.406 -31.125 1 85.38 81 SER A C 1
ATOM 653 O O . SER A 1 81 ? 3.654 -13.156 -31.922 1 85.38 81 SER A O 1
ATOM 655 N N . ASP A 1 82 ? 3.139 -11.055 -31 1 84.5 82 ASP A N 1
ATOM 656 C CA . ASP A 1 82 ? 3.918 -10.445 -32.094 1 84.5 82 ASP A CA 1
ATOM 657 C C . ASP A 1 82 ? 5.391 -10.844 -31.984 1 84.5 82 ASP A C 1
ATOM 659 O O . ASP A 1 82 ? 6.008 -10.703 -30.922 1 84.5 82 ASP A O 1
ATOM 663 N N . GLY A 1 83 ? 5.953 -11.398 -32.938 1 84.06 83 GLY A N 1
ATOM 664 C CA . GLY A 1 83 ? 7.359 -11.781 -32.969 1 84.06 83 GLY A CA 1
ATOM 665 C C . GLY A 1 83 ? 7.594 -13.227 -32.594 1 84.06 83 GLY A C 1
ATOM 666 O O . GLY A 1 83 ? 8.734 -13.688 -32.562 1 84.06 83 GLY A O 1
ATOM 667 N N . ALA A 1 84 ? 6.543 -13.859 -32.188 1 90.12 84 ALA A N 1
ATOM 668 C CA . ALA A 1 84 ? 6.695 -15.273 -31.875 1 90.12 84 ALA A CA 1
ATOM 669 C C . ALA A 1 84 ? 7.141 -16.062 -33.094 1 90.12 84 ALA A C 1
ATOM 671 O O . ALA A 1 84 ? 6.805 -15.711 -34.219 1 90.12 84 ALA A O 1
ATOM 672 N N . PRO A 1 85 ? 7.926 -17.078 -32.875 1 92.81 85 PRO A N 1
ATOM 673 C CA . PRO A 1 85 ? 8.273 -17.953 -34 1 92.81 85 PRO A CA 1
ATOM 674 C C . PRO A 1 85 ? 7.047 -18.438 -34.781 1 92.81 85 PRO A C 1
ATOM 676 O O . PRO A 1 85 ? 5.965 -18.594 -34.188 1 92.81 85 PRO A O 1
ATOM 679 N N . GLU A 1 86 ? 7.238 -18.703 -35.969 1 93.31 86 GLU A N 1
ATOM 680 C CA . GLU A 1 86 ? 6.145 -19.078 -36.875 1 93.31 86 GLU A CA 1
ATOM 681 C C . GLU A 1 86 ? 5.395 -20.297 -36.344 1 93.31 86 GLU A C 1
ATOM 683 O O . GLU A 1 86 ? 4.164 -20.359 -36.438 1 93.31 86 GLU A O 1
ATOM 688 N N . GLU A 1 87 ? 6.121 -21.25 -35.906 1 94.94 87 GLU A N 1
ATOM 689 C CA . GLU A 1 87 ? 5.5 -22.469 -35.375 1 94.94 87 GLU A CA 1
ATOM 690 C C . GLU A 1 87 ? 4.566 -22.156 -34.219 1 94.94 87 GLU A C 1
ATOM 692 O O . GLU A 1 87 ? 3.471 -22.719 -34.125 1 94.94 87 GLU A O 1
ATOM 697 N N . VAL A 1 88 ? 5 -21.297 -33.375 1 95.31 88 VAL A N 1
ATOM 698 C CA . VAL A 1 88 ? 4.207 -20.922 -32.219 1 95.31 88 VAL A CA 1
ATOM 699 C C . VAL A 1 88 ? 2.994 -20.109 -32.656 1 95.31 88 VAL A C 1
ATOM 701 O O . VAL A 1 88 ? 1.87 -20.359 -32.219 1 95.31 88 VAL A O 1
ATOM 704 N N . ALA A 1 89 ? 3.186 -19.188 -33.531 1 94.56 89 ALA A N 1
ATOM 705 C CA . ALA A 1 89 ? 2.113 -18.328 -34.031 1 94.56 89 ALA A CA 1
ATOM 706 C C . ALA A 1 89 ? 1.022 -19.172 -34.688 1 94.56 89 ALA A C 1
ATOM 708 O O . ALA A 1 89 ? -0.169 -18.922 -34.5 1 94.56 89 ALA A O 1
ATOM 709 N N . SER A 1 90 ? 1.483 -20.094 -35.469 1 95.12 90 SER A N 1
ATOM 710 C CA . SER A 1 90 ? 0.532 -20.953 -36.188 1 95.12 90 SER A CA 1
ATOM 711 C C . SER A 1 90 ? -0.258 -21.812 -35.188 1 95.12 90 SER A C 1
ATOM 713 O O . SER A 1 90 ? -1.461 -22.016 -35.375 1 95.12 90 SER A O 1
ATOM 715 N N . SER A 1 91 ? 0.486 -22.344 -34.25 1 96.5 91 SER A N 1
ATOM 716 C CA . SER A 1 91 ? -0.162 -23.141 -33.219 1 96.5 91 SER A CA 1
ATOM 717 C C . SER A 1 91 ? -1.213 -22.344 -32.469 1 96.5 91 SER A C 1
ATOM 719 O O . SER A 1 91 ? -2.311 -22.844 -32.219 1 96.5 91 SER A O 1
ATOM 721 N N . LEU A 1 92 ? -0.937 -21.125 -32.125 1 97.06 92 LEU A N 1
ATOM 722 C CA . LEU A 1 92 ? -1.848 -20.25 -31.375 1 97.06 92 LEU A CA 1
ATOM 723 C C . LEU A 1 92 ? -3.066 -19.891 -32.219 1 97.06 92 LEU A C 1
ATOM 725 O O . LEU A 1 92 ? -4.188 -19.844 -31.719 1 97.06 92 LEU A O 1
ATOM 729 N N . LEU A 1 93 ? -2.818 -19.625 -33.469 1 95.56 93 LEU A N 1
ATOM 730 C CA . LEU A 1 93 ? -3.926 -19.328 -34.375 1 95.56 93 LEU A CA 1
ATOM 731 C C . LEU A 1 93 ? -4.883 -20.516 -34.469 1 95.56 93 LEU A C 1
ATOM 733 O O . LEU A 1 93 ? -6.102 -20.328 -34.469 1 95.56 93 LEU A O 1
ATOM 737 N N . ALA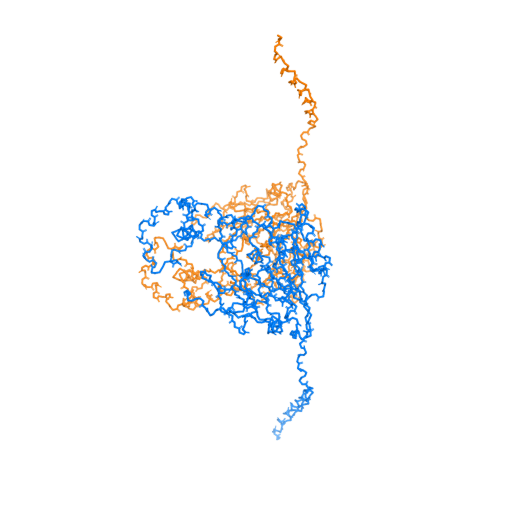 A 1 94 ? -4.348 -21.688 -34.625 1 97.5 94 ALA A N 1
ATOM 738 C CA . ALA A 1 94 ? -5.16 -22.906 -34.688 1 97.5 94 ALA A CA 1
ATOM 739 C C . ALA A 1 94 ? -5.934 -23.109 -33.406 1 97.5 94 ALA A C 1
ATOM 741 O O . ALA A 1 94 ? -7.113 -23.469 -33.406 1 97.5 94 ALA A O 1
ATOM 742 N N . GLU A 1 95 ? -5.23 -22.953 -32.312 1 97.94 95 GLU A N 1
ATOM 743 C CA . GLU A 1 95 ? -5.859 -23.094 -31 1 97.94 95 GLU A CA 1
ATOM 744 C C . GLU A 1 95 ? -7.02 -22.109 -30.844 1 97.94 95 GLU A C 1
ATOM 746 O O . GLU A 1 95 ? -8.102 -22.5 -30.391 1 97.94 95 GLU A O 1
ATOM 751 N N . GLU A 1 96 ? -6.82 -20.812 -31.172 1 96.5 96 GLU A N 1
ATOM 752 C CA . GLU A 1 96 ? -7.855 -19.797 -31.062 1 96.5 96 GLU A CA 1
ATOM 753 C C . GLU A 1 96 ? -9.047 -20.109 -31.953 1 96.5 96 GLU A C 1
ATOM 755 O O . GLU A 1 96 ? -10.195 -19.875 -31.578 1 96.5 96 GLU A O 1
ATOM 760 N N . SER A 1 97 ? -8.781 -20.609 -33.094 1 97.44 97 SER A N 1
ATOM 761 C CA . SER A 1 97 ? -9.844 -20.984 -34.031 1 97.44 97 SER A CA 1
ATOM 762 C C . SER A 1 97 ? -10.688 -22.125 -33.469 1 97.44 97 SER A C 1
ATOM 764 O O . SER A 1 97 ? -11.914 -22.125 -33.625 1 97.44 97 SER A O 1
ATOM 766 N N . GLN A 1 98 ? -10.047 -23.031 -32.875 1 97.94 98 GLN A N 1
ATOM 767 C CA . GLN A 1 98 ? -10.719 -24.219 -32.344 1 97.94 98 GLN A CA 1
ATOM 768 C C . GLN A 1 98 ? -11.5 -23.906 -31.078 1 97.94 98 GLN A C 1
ATOM 770 O O . GLN A 1 98 ? -12.625 -24.375 -30.891 1 97.94 98 GLN A O 1
ATOM 775 N N . PHE A 1 99 ? -11.008 -23.172 -30.141 1 98 99 PHE A N 1
ATOM 776 C CA . PHE A 1 99 ? -11.586 -23.062 -28.812 1 98 99 PHE A CA 1
ATOM 777 C C . PHE A 1 99 ? -12.094 -21.641 -28.562 1 98 99 PHE A C 1
ATOM 779 O O . PHE A 1 99 ? -13.031 -21.438 -27.781 1 98 99 PHE A O 1
ATOM 786 N N . GLY A 1 100 ? -11.422 -20.531 -29.094 1 97.62 100 GLY A N 1
ATOM 787 C CA . GLY A 1 100 ? -11.867 -19.141 -28.969 1 97.62 100 GLY A CA 1
ATOM 788 C C . GLY A 1 100 ? -11.727 -18.594 -27.578 1 97.62 100 GLY A C 1
ATOM 789 O O . GLY A 1 100 ? -12.531 -17.75 -27.156 1 97.62 100 GLY A O 1
ATOM 790 N N . ASP A 1 101 ? -10.797 -19.109 -26.828 1 98.19 101 ASP A N 1
ATOM 791 C CA . ASP A 1 101 ? -10.742 -18.719 -25.422 1 98.19 101 ASP A CA 1
ATOM 792 C C . ASP A 1 101 ? -9.375 -18.109 -25.078 1 98.19 101 ASP A C 1
ATOM 794 O O . ASP A 1 101 ? -9.008 -18.016 -23.906 1 98.19 101 ASP A O 1
ATOM 798 N N . LEU A 1 102 ? -8.555 -17.688 -26.141 1 98.25 102 LEU A N 1
ATOM 799 C CA . LEU A 1 102 ? -7.266 -17.031 -25.906 1 98.25 102 LEU A CA 1
ATOM 800 C C . LEU A 1 102 ? -7.414 -15.516 -25.938 1 98.25 102 LEU A C 1
ATOM 802 O O . LEU A 1 102 ? -8.031 -14.969 -26.844 1 98.25 102 LEU A O 1
ATOM 806 N N . ILE A 1 103 ? -6.914 -14.82 -24.922 1 98.25 103 ILE A N 1
ATOM 807 C CA . ILE A 1 103 ? -6.867 -13.367 -24.859 1 98.25 103 ILE A CA 1
ATOM 808 C C . ILE A 1 103 ? -5.414 -12.898 -24.828 1 98.25 103 ILE A C 1
ATOM 810 O O . ILE A 1 103 ? -4.664 -13.25 -23.922 1 98.25 103 ILE A O 1
ATOM 814 N N . PHE A 1 104 ? -5.023 -12.102 -25.812 1 97.69 104 PHE A N 1
ATOM 815 C CA . PHE A 1 104 ? -3.67 -11.562 -25.891 1 97.69 104 PHE A CA 1
ATOM 816 C C . PHE A 1 104 ? -3.625 -10.141 -25.344 1 97.69 104 PHE A C 1
ATOM 818 O O . PHE A 1 104 ? -4.227 -9.234 -25.922 1 97.69 104 PHE A O 1
ATOM 825 N N . VAL A 1 105 ? -2.893 -9.945 -24.234 1 97.12 105 VAL A N 1
ATOM 826 C CA . VAL A 1 105 ? -2.93 -8.641 -23.578 1 97.12 105 VAL A CA 1
ATOM 827 C C . VAL A 1 105 ? -1.601 -7.922 -23.781 1 97.12 105 VAL A C 1
ATOM 829 O O . VAL A 1 105 ? -1.438 -6.773 -23.359 1 97.12 105 VAL A O 1
ATOM 832 N N . GLY A 1 106 ? -0.655 -8.609 -24.359 1 95.75 106 GLY A N 1
ATOM 833 C CA . GLY A 1 106 ? 0.647 -8.008 -24.609 1 95.75 106 GLY A CA 1
ATOM 834 C C . GLY A 1 106 ? 1.634 -8.234 -23.484 1 95.75 106 GLY A C 1
ATOM 835 O O . GLY A 1 106 ? 1.438 -9.125 -22.656 1 95.75 106 GLY A O 1
ATOM 836 N N . GLY A 1 107 ? 2.779 -7.488 -23.594 1 95.25 107 GLY A N 1
ATOM 837 C CA . GLY A 1 107 ? 3.809 -7.605 -22.578 1 95.25 107 GLY A CA 1
ATOM 838 C C . GLY A 1 107 ? 4.723 -8.797 -22.781 1 95.25 107 GLY A C 1
ATOM 839 O O . GLY A 1 107 ? 4.629 -9.484 -23.797 1 95.25 107 GLY A O 1
ATOM 840 N N . PRO A 1 108 ? 5.656 -8.961 -21.812 1 95.06 108 PRO A N 1
ATOM 841 C CA . PRO A 1 108 ? 6.609 -10.07 -21.922 1 95.06 108 PRO A CA 1
ATOM 842 C C . PRO A 1 108 ? 5.961 -11.43 -21.688 1 95.06 108 PRO A C 1
ATOM 844 O O . PRO A 1 108 ? 5.023 -11.547 -20.891 1 95.06 108 PRO A O 1
ATOM 847 N N . ASP A 1 109 ? 6.484 -12.469 -22.328 1 96.06 109 ASP A N 1
ATOM 848 C CA . ASP A 1 109 ? 5.941 -13.812 -22.203 1 96.06 109 ASP A CA 1
ATOM 849 C C . ASP A 1 109 ? 6.5 -14.516 -20.969 1 96.06 109 ASP A C 1
ATOM 851 O O . ASP A 1 109 ? 5.828 -15.359 -20.359 1 96.06 109 ASP A O 1
ATOM 855 N N . SER A 1 110 ? 7.715 -14.219 -20.625 1 93.38 110 SER A N 1
ATOM 856 C CA . SER A 1 110 ? 8.391 -14.852 -19.5 1 93.38 110 SER A CA 1
ATOM 857 C C . SER A 1 110 ? 9.352 -13.883 -18.812 1 93.38 110 SER A C 1
ATOM 859 O O . SER A 1 110 ? 9.672 -12.82 -19.375 1 93.38 110 SER A O 1
ATOM 861 N N . ASP A 1 111 ? 9.672 -14.203 -17.625 1 92 111 ASP A N 1
ATOM 862 C CA . ASP A 1 111 ? 10.648 -13.438 -16.859 1 92 111 ASP A CA 1
ATOM 863 C C . ASP A 1 111 ? 11.984 -14.172 -16.781 1 92 111 ASP A C 1
ATOM 865 O O . ASP A 1 111 ? 12.031 -15.398 -16.891 1 92 111 ASP A O 1
ATOM 869 N N . PRO A 1 112 ? 13.07 -13.383 -16.625 1 89.12 112 PRO A N 1
ATOM 870 C CA . PRO A 1 112 ? 14.344 -14.07 -16.375 1 89.12 112 PRO A CA 1
ATOM 871 C C . PRO A 1 112 ? 14.383 -14.789 -15.031 1 89.12 112 PRO A C 1
ATOM 873 O O . PRO A 1 112 ? 13.562 -14.5 -14.148 1 89.12 112 PRO A O 1
ATOM 876 N N . PHE A 1 113 ? 15.289 -15.695 -14.992 1 81.88 113 PHE A N 1
ATOM 877 C CA . PHE A 1 113 ? 15.484 -16.391 -13.727 1 81.88 113 PHE A CA 1
ATOM 878 C C . PHE A 1 113 ? 15.953 -15.422 -12.641 1 81.88 113 PHE A C 1
ATOM 880 O O . PHE A 1 113 ? 16.797 -14.562 -12.891 1 81.88 113 PHE A O 1
ATOM 887 N N . VAL A 1 114 ? 15.258 -15.484 -11.539 1 76.19 114 VAL A N 1
ATOM 888 C CA . VAL A 1 114 ? 15.672 -14.664 -10.398 1 76.19 114 VAL A CA 1
ATOM 889 C C . VAL A 1 114 ? 16.078 -15.555 -9.234 1 76.19 114 VAL A C 1
ATOM 891 O O . VAL A 1 114 ? 15.422 -16.562 -8.953 1 76.19 114 VAL A O 1
ATOM 894 N N . ASN A 1 115 ? 17.25 -15.32 -8.719 1 66 115 ASN A N 1
ATOM 895 C CA . ASN A 1 115 ? 17.797 -16.125 -7.633 1 66 115 ASN A CA 1
ATOM 896 C C . ASN A 1 115 ? 17.141 -15.789 -6.297 1 66 115 ASN A C 1
ATOM 898 O O . ASN A 1 115 ? 17.828 -15.641 -5.281 1 66 115 ASN A O 1
ATOM 902 N N . ARG A 1 116 ? 16.016 -15.414 -6.344 1 63.12 116 ARG A N 1
ATOM 903 C CA . ARG A 1 116 ? 15.352 -15.078 -5.09 1 63.12 116 ARG A CA 1
ATOM 904 C C . ARG A 1 116 ? 13.914 -15.609 -5.074 1 63.12 116 ARG A C 1
ATOM 906 O O . ARG A 1 116 ? 13.398 -16.031 -6.105 1 63.12 116 ARG A O 1
ATOM 913 N N . ASP A 1 117 ? 13.555 -15.672 -3.852 1 59.06 117 ASP A N 1
ATOM 914 C CA . ASP A 1 117 ? 12.18 -16.125 -3.658 1 59.06 117 ASP A CA 1
ATOM 915 C C . ASP A 1 117 ? 11.188 -15.125 -4.27 1 59.06 117 ASP A C 1
ATOM 917 O O . ASP A 1 117 ? 11.539 -14.383 -5.184 1 59.06 117 ASP A O 1
ATOM 921 N N . VAL A 1 118 ? 10.047 -15.008 -3.641 1 62 118 VAL A N 1
ATOM 922 C CA . VAL A 1 118 ? 8.812 -14.391 -4.102 1 62 118 VAL A CA 1
ATOM 923 C C . VAL A 1 118 ? 8.922 -12.875 -4.008 1 62 118 VAL A C 1
ATOM 925 O O . VAL A 1 118 ? 7.93 -12.164 -4.199 1 62 118 VAL A O 1
ATOM 928 N N . THR A 1 119 ? 10.188 -12.367 -3.936 1 81 119 THR A N 1
ATOM 929 C CA . THR A 1 119 ? 10.258 -10.914 -3.844 1 81 119 THR A CA 1
ATOM 930 C C . THR A 1 119 ? 11.359 -10.367 -4.746 1 81 119 THR A C 1
ATOM 932 O O . THR A 1 119 ? 12.547 -10.5 -4.438 1 81 119 THR A O 1
ATOM 935 N N . TYR A 1 120 ? 11.047 -10.008 -5.957 1 88.69 120 TYR A N 1
ATOM 936 C CA . TYR A 1 120 ? 12.031 -9.414 -6.859 1 88.69 120 TYR A CA 1
ATOM 937 C C . TYR A 1 120 ? 11.438 -8.227 -7.605 1 88.69 120 TYR A C 1
ATOM 939 O O . TYR A 1 120 ? 10.227 -7.996 -7.559 1 88.69 120 TYR A O 1
ATOM 947 N N . VAL A 1 121 ? 12.312 -7.441 -8.156 1 93.94 121 VAL A N 1
ATOM 948 C CA . VAL A 1 121 ? 11.953 -6.301 -8.992 1 93.94 121 VAL A CA 1
ATOM 949 C C . VAL A 1 121 ? 12.766 -6.336 -10.289 1 93.94 121 VAL A C 1
ATOM 951 O O . VAL A 1 121 ? 13.977 -6.574 -10.266 1 93.94 121 VAL A O 1
ATOM 954 N N . LEU A 1 122 ? 12.102 -6.215 -11.391 1 94.38 122 LEU A N 1
ATOM 955 C CA . LEU A 1 122 ? 12.766 -6.16 -12.688 1 94.38 122 LEU A CA 1
ATOM 956 C C . LEU A 1 122 ? 12.812 -4.727 -13.211 1 94.38 122 LEU A C 1
ATOM 958 O O . LEU A 1 122 ? 12.258 -3.816 -12.594 1 94.38 122 LEU A O 1
ATOM 962 N N . ASP A 1 123 ? 13.555 -4.461 -14.367 1 93.62 123 ASP A N 1
ATOM 963 C CA . ASP A 1 123 ? 13.656 -3.145 -14.992 1 93.62 123 ASP A CA 1
ATOM 964 C C . ASP A 1 123 ? 12.523 -2.916 -15.984 1 93.62 123 ASP A C 1
ATOM 966 O O . ASP A 1 123 ? 12.484 -1.888 -16.656 1 93.62 123 ASP A O 1
ATOM 970 N N . ARG A 1 124 ? 11.648 -3.869 -16.156 1 95 124 ARG A N 1
ATOM 971 C CA . ARG A 1 124 ? 10.43 -3.85 -16.953 1 95 124 ARG A CA 1
ATOM 972 C C . ARG A 1 124 ? 9.266 -4.504 -16.203 1 95 124 ARG A C 1
ATOM 974 O O . ARG A 1 124 ? 9.477 -5.176 -15.195 1 95 124 ARG A O 1
ATOM 981 N N . PRO A 1 125 ? 8.078 -4.293 -16.719 1 96.12 125 PRO A N 1
ATOM 982 C CA . PRO A 1 125 ? 6.988 -5.051 -16.094 1 96.12 125 PRO A CA 1
ATOM 983 C C . PRO A 1 125 ? 7.227 -6.562 -16.141 1 96.12 125 PRO A C 1
ATOM 985 O O . PRO A 1 125 ? 7.75 -7.082 -17.125 1 96.12 125 PRO A O 1
ATOM 988 N N . THR A 1 126 ? 6.941 -7.184 -15.055 1 96.06 126 THR A N 1
ATOM 989 C CA . THR A 1 126 ? 7.035 -8.641 -15.039 1 96.06 126 THR A CA 1
ATOM 990 C C . THR A 1 126 ? 5.949 -9.258 -15.914 1 96.06 126 THR A C 1
ATOM 992 O O . THR A 1 126 ? 4.891 -8.656 -16.109 1 96.06 126 THR A O 1
ATOM 995 N N . ALA A 1 127 ? 6.227 -10.453 -16.438 1 95.88 127 ALA A N 1
ATOM 996 C CA . ALA A 1 127 ? 5.297 -11.125 -17.344 1 95.88 127 ALA A CA 1
ATOM 997 C C . ALA A 1 127 ? 3.953 -11.367 -16.656 1 95.88 127 ALA A C 1
ATOM 999 O O . ALA A 1 127 ? 2.904 -10.984 -17.188 1 95.88 127 ALA A O 1
ATOM 1000 N N . ARG A 1 128 ? 3.99 -11.93 -15.516 1 95.19 128 ARG A N 1
ATOM 1001 C CA . ARG A 1 128 ? 2.754 -12.25 -14.812 1 95.19 128 ARG A CA 1
ATOM 1002 C C . ARG A 1 128 ? 2.045 -10.977 -14.352 1 95.19 128 ARG A C 1
ATOM 1004 O O . ARG A 1 128 ? 0.822 -10.867 -14.461 1 95.19 128 ARG A O 1
ATOM 1011 N N . GLY A 1 129 ? 2.844 -10.055 -13.812 1 95.62 129 GLY A N 1
ATOM 1012 C CA . GLY A 1 129 ? 2.264 -8.789 -13.398 1 95.62 129 GLY A CA 1
ATOM 1013 C C . GLY A 1 129 ? 1.544 -8.062 -14.516 1 95.62 129 GLY A C 1
ATOM 1014 O O . GLY A 1 129 ? 0.455 -7.52 -14.312 1 95.62 129 GLY A O 1
ATOM 1015 N N . TYR A 1 130 ? 2.143 -8.102 -15.664 1 97.44 130 TYR A N 1
ATOM 1016 C CA . TYR A 1 130 ? 1.539 -7.465 -16.828 1 97.44 130 TYR A CA 1
ATOM 1017 C C . TYR A 1 130 ? 0.238 -8.156 -17.219 1 97.44 130 TYR A C 1
ATOM 1019 O O . TYR A 1 130 ? -0.783 -7.5 -17.438 1 97.44 130 TYR A O 1
ATOM 1027 N N . ARG A 1 131 ? 0.226 -9.422 -17.281 1 97.5 131 ARG A N 1
ATOM 1028 C CA . ARG A 1 131 ? -0.96 -10.18 -17.656 1 97.5 131 ARG A CA 1
ATOM 1029 C C . ARG A 1 131 ? -2.094 -9.961 -16.672 1 97.5 131 ARG A C 1
ATOM 1031 O O . ARG A 1 131 ? -3.256 -9.844 -17.047 1 97.5 131 ARG A O 1
ATOM 1038 N N . LEU A 1 132 ? -1.751 -9.922 -15.406 1 97.94 132 LEU A N 1
ATOM 1039 C CA . LEU A 1 132 ? -2.766 -9.719 -14.383 1 97.94 132 LEU A CA 1
ATOM 1040 C C . LEU A 1 132 ? -3.383 -8.328 -14.492 1 97.94 132 LEU A C 1
ATOM 1042 O O . LEU A 1 132 ? -4.605 -8.18 -14.445 1 97.94 132 LEU A O 1
ATOM 1046 N N . ALA A 1 133 ? -2.539 -7.312 -14.656 1 98.38 133 ALA A N 1
ATOM 1047 C CA . ALA A 1 133 ? -3.031 -5.941 -14.734 1 98.38 133 ALA A CA 1
ATOM 1048 C C . ALA A 1 133 ? -3.877 -5.727 -15.984 1 98.38 133 ALA A C 1
ATOM 1050 O O . ALA A 1 133 ? -5.039 -5.324 -15.898 1 98.38 133 ALA A O 1
ATOM 1051 N N . TYR A 1 134 ? -3.354 -6.066 -17.125 1 98.5 134 TYR A N 1
ATOM 1052 C CA . TYR A 1 134 ? -4.023 -5.801 -18.391 1 98.5 134 TYR A CA 1
ATOM 105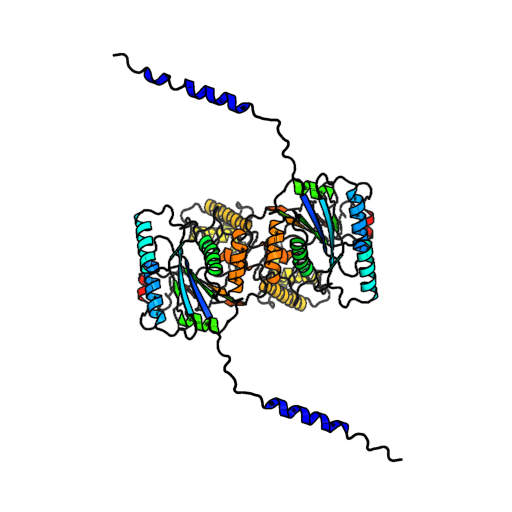3 C C . TYR A 1 134 ? -5.168 -6.781 -18.625 1 98.5 134 TYR A C 1
ATOM 1055 O O . TYR A 1 134 ? -6.184 -6.434 -19.234 1 98.5 134 TYR A O 1
ATOM 1063 N N . GLY A 1 135 ? -4.957 -8.023 -18.172 1 98.62 135 GLY A N 1
ATOM 1064 C CA . GLY A 1 135 ? -6.059 -8.977 -18.219 1 98.62 135 GLY A CA 1
ATOM 1065 C C . GLY A 1 135 ? -7.25 -8.547 -17.391 1 98.62 135 GLY A C 1
ATOM 1066 O O . GLY A 1 135 ? -8.398 -8.688 -17.828 1 98.62 135 GLY A O 1
ATOM 1067 N N . THR A 1 136 ? -7.016 -8.047 -16.203 1 98.62 136 THR A N 1
ATOM 1068 C CA . THR A 1 136 ? -8.086 -7.547 -15.344 1 98.62 136 THR A CA 1
ATOM 1069 C C . THR A 1 136 ? -8.812 -6.383 -16.016 1 98.62 136 THR A C 1
ATOM 1071 O O . THR A 1 136 ? -10.047 -6.316 -15.984 1 98.62 136 THR A O 1
ATOM 1074 N N . ALA A 1 137 ? -8.07 -5.504 -16.609 1 98.62 137 ALA A N 1
ATOM 1075 C CA . ALA A 1 137 ? -8.68 -4.387 -17.312 1 98.62 137 ALA A CA 1
ATOM 1076 C C . ALA A 1 137 ? -9.523 -4.875 -18.484 1 98.62 137 ALA A C 1
ATOM 1078 O O . ALA A 1 137 ? -10.609 -4.348 -18.75 1 98.62 137 ALA A O 1
ATOM 1079 N N . TRP A 1 138 ? -9.008 -5.855 -19.219 1 98.62 138 TRP A N 1
ATOM 1080 C CA . TRP A 1 138 ? -9.758 -6.453 -20.328 1 98.62 138 TRP A CA 1
ATOM 1081 C C . TRP A 1 138 ? -11.086 -7.016 -19.844 1 98.62 138 TRP A C 1
ATOM 1083 O O . TRP A 1 138 ? -12.133 -6.777 -20.453 1 98.62 138 TRP A O 1
ATOM 1093 N N . LEU A 1 139 ? -11.047 -7.703 -18.734 1 98.69 139 LEU A N 1
ATOM 1094 C CA . LEU A 1 139 ? -12.258 -8.305 -18.188 1 98.69 139 LEU A CA 1
ATOM 1095 C C . LEU A 1 139 ? -13.258 -7.223 -17.766 1 98.69 139 LEU A C 1
ATOM 1097 O O . LEU A 1 139 ? -14.453 -7.355 -18.031 1 98.69 139 LEU A O 1
ATOM 1101 N N . ALA A 1 140 ? -12.766 -6.238 -17.109 1 98.38 140 ALA A N 1
ATOM 1102 C CA . ALA A 1 140 ? -13.641 -5.156 -16.672 1 98.38 140 ALA A CA 1
ATOM 1103 C C . ALA A 1 140 ? -14.359 -4.527 -17.859 1 98.38 140 ALA A C 1
ATOM 1105 O O . ALA A 1 140 ? -15.531 -4.152 -17.766 1 98.38 140 ALA A O 1
ATOM 1106 N N . GLN A 1 141 ? -13.703 -4.406 -18.938 1 97.88 141 GLN A N 1
ATOM 1107 C CA . GLN A 1 141 ? -14.242 -3.754 -20.125 1 97.88 141 GLN A CA 1
ATOM 1108 C C . GLN A 1 141 ? -15.164 -4.691 -20.906 1 97.88 141 GLN A C 1
ATOM 1110 O O . GLN A 1 141 ? -16.234 -4.281 -21.344 1 97.88 141 GLN A O 1
ATOM 1115 N N . HIS A 1 142 ? -14.812 -5.957 -21.031 1 97.94 142 HIS A N 1
ATOM 1116 C CA . HIS A 1 142 ? -15.484 -6.848 -21.969 1 97.94 142 HIS A CA 1
ATOM 1117 C C . HIS A 1 142 ? -16.5 -7.73 -21.266 1 97.94 142 HIS A C 1
ATOM 1119 O O . HIS A 1 142 ? -17.344 -8.359 -21.906 1 97.94 142 HIS A O 1
ATOM 1125 N N . ARG A 1 143 ? -16.375 -7.742 -19.938 1 97.06 143 ARG A N 1
ATOM 1126 C CA . ARG A 1 143 ? -17.312 -8.539 -19.141 1 97.06 143 ARG A CA 1
ATOM 1127 C C . ARG A 1 143 ? -17.938 -7.699 -18.031 1 97.06 143 ARG A C 1
ATOM 1129 O O . ARG A 1 143 ? -17.703 -7.934 -16.844 1 97.06 143 ARG A O 1
ATOM 1136 N N . PRO A 1 144 ? -18.812 -6.816 -18.344 1 95.19 144 PRO A N 1
ATOM 1137 C CA . PRO A 1 144 ? -19.406 -5.922 -17.344 1 95.19 144 PRO A CA 1
ATOM 1138 C C . PRO A 1 144 ? -20.312 -6.656 -16.359 1 95.19 144 PRO A C 1
ATOM 1140 O O . PRO A 1 144 ? -20.609 -6.129 -15.281 1 95.19 144 PRO A O 1
ATOM 1143 N N . ASP A 1 145 ? -20.688 -7.867 -16.641 1 95.38 145 ASP A N 1
ATOM 1144 C CA . ASP A 1 145 ? -21.625 -8.617 -15.812 1 95.38 145 ASP A CA 1
ATOM 1145 C C . ASP A 1 145 ? -20.891 -9.445 -14.766 1 95.38 145 ASP A C 1
ATOM 1147 O O . ASP A 1 145 ? -21.516 -10.078 -13.914 1 95.38 145 ASP A O 1
ATOM 1151 N N . LEU A 1 146 ? -19.641 -9.375 -14.734 1 97 146 LEU A N 1
ATOM 1152 C CA . LEU A 1 146 ? -18.828 -10.227 -13.875 1 97 146 LEU A CA 1
ATOM 1153 C C . LEU A 1 146 ? -19.016 -9.859 -12.406 1 97 146 LEU A C 1
ATOM 1155 O O . LEU A 1 146 ? -19.031 -8.672 -12.062 1 97 146 LEU A O 1
ATOM 1159 N N . ASP A 1 147 ? -19.141 -10.883 -11.594 1 98.44 147 ASP A N 1
ATOM 1160 C CA . ASP A 1 147 ? -19.172 -10.656 -10.148 1 98.44 147 ASP A CA 1
ATOM 1161 C C . ASP A 1 147 ? -17.812 -10.953 -9.516 1 98.44 147 ASP A C 1
ATOM 1163 O O . ASP A 1 147 ? -17.359 -10.211 -8.641 1 98.44 147 ASP A O 1
ATOM 1167 N N . PHE A 1 148 ? -17.188 -12.062 -9.969 1 98.75 148 PHE A N 1
ATOM 1168 C CA . PHE A 1 148 ? -15.938 -12.5 -9.383 1 98.75 148 PHE A CA 1
ATOM 1169 C C . PHE A 1 148 ? -14.945 -12.93 -10.461 1 98.75 148 PHE A C 1
ATOM 1171 O O . PHE A 1 148 ? -15.352 -13.461 -11.5 1 98.75 148 PHE A O 1
ATOM 1178 N N . VAL A 1 149 ? -13.695 -12.703 -10.227 1 98.88 149 VAL A N 1
ATOM 1179 C CA . VAL A 1 149 ? -12.617 -13.242 -11.055 1 98.88 149 VAL A CA 1
ATOM 1180 C C . VAL A 1 149 ? -11.742 -14.172 -10.219 1 98.88 149 VAL A C 1
ATOM 1182 O O . VAL A 1 149 ? -11.25 -13.781 -9.156 1 98.88 149 VAL A O 1
ATOM 1185 N N . MET A 1 150 ? -11.594 -15.406 -10.586 1 98.75 150 MET A N 1
ATOM 1186 C CA . MET A 1 150 ? -10.617 -16.359 -10.062 1 98.75 150 MET A CA 1
ATOM 1187 C C . MET A 1 150 ? -9.336 -16.312 -10.875 1 98.75 150 MET A C 1
ATOM 1189 O O . MET A 1 150 ? -9.32 -16.719 -12.039 1 98.75 150 MET A O 1
ATOM 1193 N N . TYR A 1 151 ? -8.281 -15.805 -10.305 1 98.62 151 TYR A N 1
ATOM 1194 C CA . TYR A 1 151 ? -6.969 -15.75 -10.938 1 98.62 151 TYR A CA 1
ATOM 1195 C C . TYR A 1 151 ? -6.203 -17.047 -10.719 1 98.62 151 TYR A C 1
ATOM 1197 O O . TYR A 1 151 ? -6.07 -17.516 -9.586 1 98.62 151 TYR A O 1
ATOM 1205 N N . LEU A 1 152 ? -5.707 -17.547 -11.82 1 97.25 152 LEU A N 1
ATOM 1206 C CA . LEU A 1 152 ? -5.078 -18.859 -11.781 1 97.25 152 LEU A CA 1
ATOM 1207 C C . LEU A 1 152 ? -3.896 -18.922 -12.75 1 97.25 152 LEU A C 1
ATOM 1209 O O . LEU A 1 152 ? -3.883 -18.234 -13.766 1 97.25 152 LEU A O 1
ATOM 1213 N N . ASP A 1 153 ? -2.844 -19.672 -12.398 1 96.5 153 ASP A N 1
ATOM 1214 C CA . ASP A 1 153 ? -1.815 -20.031 -13.375 1 96.5 153 ASP A CA 1
ATOM 1215 C C . ASP A 1 153 ? -2.174 -21.328 -14.102 1 96.5 153 ASP A C 1
ATOM 1217 O O . ASP A 1 153 ? -3.059 -22.078 -13.664 1 96.5 153 ASP A O 1
ATOM 1221 N N . ASP A 1 154 ? -1.425 -21.641 -15.148 1 98.12 154 ASP A N 1
ATOM 1222 C CA . ASP A 1 154 ? -1.812 -22.75 -16 1 98.12 154 ASP A CA 1
ATOM 1223 C C . ASP A 1 154 ? -1.253 -24.078 -15.461 1 98.12 154 ASP A C 1
ATOM 1225 O O . ASP A 1 154 ? -1.361 -25.109 -16.109 1 98.12 154 ASP A O 1
ATOM 1229 N N . ASP A 1 155 ? -0.652 -24 -14.242 1 97.5 155 ASP A N 1
ATOM 1230 C CA . ASP A 1 155 ? -0.21 -25.234 -13.586 1 97.5 155 ASP A CA 1
ATOM 1231 C C . ASP A 1 155 ? -0.985 -25.469 -12.289 1 97.5 155 ASP A C 1
ATOM 1233 O O . ASP A 1 155 ? -0.403 -25.844 -11.266 1 97.5 155 ASP A O 1
ATOM 1237 N N . SER A 1 156 ? -2.254 -25.219 -12.352 1 97.88 156 SER A N 1
ATOM 1238 C CA . SER A 1 156 ? -3.072 -25.312 -11.148 1 97.88 156 SER A CA 1
ATOM 1239 C C . SER A 1 156 ? -4.32 -26.156 -11.391 1 97.88 156 SER A C 1
ATOM 1241 O O . SER A 1 156 ? -4.926 -26.078 -12.461 1 97.88 156 SER A O 1
ATOM 1243 N N . TYR A 1 157 ? -4.637 -27.047 -10.469 1 97.75 157 TYR A N 1
ATOM 1244 C CA . TYR A 1 157 ? -5.938 -27.703 -10.383 1 97.75 157 TYR A CA 1
ATOM 1245 C C . TYR A 1 157 ? -6.941 -26.812 -9.641 1 97.75 157 TYR A C 1
ATOM 1247 O O . TYR A 1 157 ? -6.605 -26.203 -8.633 1 97.75 157 TYR A O 1
ATOM 1255 N N . LEU A 1 158 ? -8.164 -26.719 -10.125 1 97.88 158 LEU A N 1
ATOM 1256 C CA . LEU A 1 158 ? -9.227 -25.953 -9.5 1 97.88 158 LEU A CA 1
ATOM 1257 C C . LEU A 1 158 ? -10.516 -26.766 -9.43 1 97.88 158 LEU A C 1
ATOM 1259 O O . LEU A 1 158 ? -11.008 -27.234 -10.453 1 97.88 158 LEU A O 1
ATOM 1263 N N . ASN A 1 159 ? -11.008 -27 -8.266 1 96.44 159 ASN A N 1
ATOM 1264 C CA . ASN A 1 159 ? -12.336 -27.562 -8.07 1 96.44 159 ASN A CA 1
ATOM 1265 C C . ASN A 1 159 ? -13.422 -26.5 -8.141 1 96.44 159 ASN A C 1
ATOM 1267 O O . ASN A 1 159 ? -13.758 -25.875 -7.125 1 96.44 159 ASN A O 1
ATOM 1271 N N . VAL A 1 160 ? -14.008 -26.312 -9.25 1 96.25 160 VAL A N 1
ATOM 1272 C CA . VAL A 1 160 ? -14.922 -25.219 -9.523 1 96.25 160 VAL A CA 1
ATOM 1273 C C . VAL A 1 160 ? -16.156 -25.344 -8.633 1 96.25 160 VAL A C 1
ATOM 1275 O O . VAL A 1 160 ? -16.578 -24.359 -8 1 96.25 160 VAL A O 1
ATOM 1278 N N . PRO A 1 161 ? -16.766 -26.531 -8.453 1 94.5 161 PRO A N 1
ATOM 1279 C CA . PRO A 1 161 ? -17.922 -26.641 -7.57 1 94.5 161 PRO A CA 1
ATOM 1280 C C . PRO A 1 161 ? -17.641 -26.172 -6.148 1 94.5 161 PRO A C 1
ATOM 1282 O O . PRO A 1 161 ? -18.438 -25.438 -5.562 1 94.5 161 PRO A O 1
ATOM 1285 N N . ARG A 1 162 ? -16.531 -26.516 -5.66 1 95.44 162 ARG A N 1
ATOM 1286 C CA . ARG A 1 162 ? -16.203 -26.125 -4.301 1 95.44 162 ARG A CA 1
ATOM 1287 C C . ARG A 1 162 ? -15.906 -24.625 -4.23 1 95.44 162 ARG A C 1
ATOM 1289 O O . ARG A 1 162 ? -16.219 -23.969 -3.225 1 95.44 162 ARG A O 1
ATOM 1296 N N . LEU A 1 163 ? -15.242 -24.094 -5.25 1 97.19 163 LEU A N 1
ATOM 1297 C CA . LEU A 1 163 ? -15.039 -22.656 -5.316 1 97.19 163 LEU A CA 1
ATOM 1298 C C . LEU A 1 163 ? -16.375 -21.906 -5.238 1 97.19 163 LEU A C 1
ATOM 1300 O O . LEU A 1 163 ? -16.5 -20.938 -4.488 1 97.19 163 LEU A O 1
ATOM 1304 N N . LEU A 1 164 ? -17.344 -22.375 -6.012 1 96.5 164 LEU A N 1
ATOM 1305 C CA . LEU A 1 164 ? -18.656 -21.719 -6.047 1 96.5 164 LEU A CA 1
ATOM 1306 C C . LEU A 1 164 ? -19.344 -21.797 -4.688 1 96.5 164 LEU A C 1
ATOM 1308 O O . LEU A 1 164 ? -19.953 -20.828 -4.246 1 96.5 164 LEU A O 1
ATOM 1312 N N . GLN A 1 165 ? -19.219 -22.922 -4.035 1 94.94 165 GLN A N 1
ATOM 1313 C CA . GLN A 1 165 ? -19.766 -23.062 -2.688 1 94.94 165 GLN A CA 1
ATOM 1314 C C . GLN A 1 165 ? -19.125 -22.062 -1.732 1 94.94 165 GLN A C 1
ATOM 1316 O O . GLN A 1 165 ? -19.812 -21.453 -0.9 1 94.94 165 GLN A O 1
ATOM 1321 N N . ARG A 1 166 ? -17.797 -21.938 -1.835 1 96.69 166 ARG A N 1
ATOM 1322 C CA . ARG A 1 166 ? -17.078 -20.984 -0.991 1 96.69 166 ARG A CA 1
ATOM 1323 C C . ARG A 1 166 ? -17.531 -19.547 -1.275 1 96.69 166 ARG A C 1
ATOM 1325 O O . ARG A 1 166 ? -17.688 -18.75 -0.352 1 96.69 166 ARG A O 1
ATOM 1332 N N . LEU A 1 167 ? -17.75 -19.203 -2.545 1 97.56 167 LEU A N 1
ATOM 1333 C CA . LEU A 1 167 ? -18.188 -17.859 -2.939 1 97.56 167 LEU A CA 1
ATOM 1334 C C . LEU A 1 167 ? -19.594 -17.578 -2.408 1 97.56 167 LEU A C 1
ATOM 1336 O O . LEU A 1 167 ? -19.906 -16.453 -2.062 1 97.56 167 LEU A O 1
ATOM 1340 N N . GLU A 1 168 ? -20.484 -18.594 -2.295 1 96.69 168 GLU A N 1
ATOM 1341 C CA . GLU A 1 168 ? -21.812 -18.438 -1.724 1 96.69 168 GLU A CA 1
ATOM 1342 C C . GLU A 1 168 ? -21.75 -18 -0.264 1 96.69 168 GLU A C 1
ATOM 1344 O O . GLU A 1 168 ? -22.641 -17.312 0.229 1 96.69 168 GLU A O 1
ATOM 1349 N N . GLN A 1 169 ? -20.641 -18.375 0.343 1 96.75 169 GLN A N 1
ATOM 1350 C CA . GLN A 1 169 ? -20.453 -18.016 1.744 1 96.75 169 GLN A CA 1
ATOM 1351 C C . GLN A 1 169 ? -19.938 -16.578 1.878 1 96.75 169 GLN A C 1
ATOM 1353 O O . GLN A 1 169 ? -20 -15.992 2.957 1 96.75 169 GLN A O 1
ATOM 1358 N N . HIS A 1 170 ? -19.344 -16.031 0.796 1 97.12 170 HIS A N 1
ATOM 1359 C CA . HIS A 1 170 ? -18.781 -14.695 0.809 1 97.12 170 HIS A CA 1
ATOM 1360 C C . HIS A 1 170 ? -19.234 -13.891 -0.405 1 97.12 170 HIS A C 1
ATOM 1362 O O . HIS A 1 170 ? -18.406 -13.445 -1.204 1 97.12 170 HIS A O 1
ATOM 1368 N N . PRO A 1 171 ? -20.547 -13.617 -0.502 1 96.44 171 PRO A N 1
ATOM 1369 C CA . PRO A 1 171 ? -21.109 -13.008 -1.709 1 96.44 171 PRO A CA 1
ATOM 1370 C C . PRO A 1 171 ? -21 -11.484 -1.703 1 96.44 171 PRO A C 1
ATOM 1372 O O . PRO A 1 171 ? -22.016 -10.789 -1.71 1 96.44 171 PRO A O 1
ATOM 1375 N N . THR A 1 172 ? -19.781 -10.969 -1.722 1 97.69 172 THR A N 1
ATOM 1376 C CA . THR A 1 172 ? -19.578 -9.523 -1.739 1 97.69 172 THR A CA 1
ATOM 1377 C C . THR A 1 172 ? -18.578 -9.133 -2.836 1 97.69 172 THR A C 1
ATOM 1379 O O . THR A 1 172 ? -17.594 -9.836 -3.07 1 97.69 172 THR A O 1
ATOM 1382 N N . HIS A 1 173 ? -18.875 -8.062 -3.43 1 97.88 173 HIS A N 1
ATOM 1383 C CA . HIS A 1 173 ? -18.016 -7.555 -4.492 1 97.88 173 HIS A CA 1
ATOM 1384 C C . HIS A 1 173 ? -16.719 -6.992 -3.932 1 97.88 173 HIS A C 1
ATOM 1386 O O . HIS A 1 173 ? -15.797 -6.652 -4.688 1 97.88 173 HIS A O 1
ATOM 1392 N N . SER A 1 174 ? -16.562 -6.941 -2.627 1 98.38 174 SER A N 1
ATOM 1393 C CA . SER A 1 174 ? -15.359 -6.469 -1.962 1 98.38 174 SER A CA 1
ATOM 1394 C C . SER A 1 174 ? -14.469 -7.633 -1.545 1 98.38 174 SER A C 1
ATOM 1396 O O . SER A 1 174 ? -13.523 -7.457 -0.772 1 98.38 174 SER A O 1
ATOM 1398 N N . LEU A 1 175 ? -14.695 -8.797 -2.092 1 98.75 175 LEU A N 1
ATOM 1399 C CA . LEU A 1 175 ? -14.008 -10.016 -1.683 1 98.75 175 LEU A CA 1
ATOM 1400 C C . LEU A 1 175 ? -12.586 -10.055 -2.227 1 98.75 175 LEU A C 1
ATOM 1402 O O . LEU A 1 175 ? -12.359 -9.773 -3.406 1 98.75 175 LEU A O 1
ATOM 1406 N N . ALA A 1 176 ? -11.672 -10.32 -1.394 1 98.69 176 ALA A N 1
ATOM 1407 C CA . ALA A 1 176 ? -10.312 -10.766 -1.684 1 98.69 176 ALA A CA 1
ATOM 1408 C C . ALA A 1 176 ? -10 -12.086 -0.979 1 98.69 176 ALA A C 1
ATOM 1410 O O . ALA A 1 176 ? -9.859 -12.125 0.245 1 98.69 176 ALA A O 1
ATOM 1411 N N . MET A 1 177 ? -9.891 -13.117 -1.761 1 98.69 177 MET A N 1
ATOM 1412 C CA . MET A 1 177 ? -9.82 -14.461 -1.195 1 98.69 177 MET A CA 1
ATOM 1413 C C . MET A 1 177 ? -8.625 -15.219 -1.748 1 98.69 177 MET A C 1
ATOM 1415 O O . MET A 1 177 ? -8.422 -15.281 -2.963 1 98.69 177 MET A O 1
ATOM 1419 N N . GLY A 1 178 ? -7.762 -15.758 -0.976 1 98.19 178 GLY A N 1
ATOM 1420 C CA . GLY A 1 178 ? -6.555 -16.484 -1.323 1 98.19 178 GLY A CA 1
ATOM 1421 C C . GLY A 1 178 ? -5.703 -16.844 -0.117 1 98.19 178 GLY A C 1
ATOM 1422 O O . GLY A 1 178 ? -6.102 -16.594 1.023 1 98.19 178 GLY A O 1
ATOM 1423 N N . TYR A 1 179 ? -4.645 -17.516 -0.389 1 97.56 179 TYR A N 1
ATOM 1424 C CA . TYR A 1 179 ? -3.688 -17.812 0.671 1 97.56 179 TYR A CA 1
ATOM 1425 C C . TYR A 1 179 ? -2.965 -16.562 1.126 1 97.56 179 TYR A C 1
ATOM 1427 O O . TYR A 1 179 ? -2.051 -16.078 0.449 1 97.56 179 TYR A O 1
ATOM 1435 N N . THR A 1 180 ? -3.322 -16.031 2.305 1 96.19 180 THR A N 1
ATOM 1436 C CA . THR A 1 180 ? -2.877 -14.711 2.758 1 96.19 180 THR A CA 1
ATOM 1437 C C . THR A 1 180 ? -1.461 -14.781 3.32 1 96.19 180 THR A C 1
ATOM 1439 O O . THR A 1 180 ? -1.118 -15.727 4.035 1 96.19 180 THR A O 1
ATOM 1442 N N . MET A 1 181 ? -0.716 -13.812 2.928 1 92.94 181 MET A N 1
ATOM 1443 C CA . MET A 1 181 ? 0.656 -13.68 3.408 1 92.94 181 MET A CA 1
ATOM 1444 C C . MET A 1 181 ? 0.916 -12.258 3.914 1 92.94 181 MET A C 1
ATOM 1446 O O . MET A 1 181 ? 0.269 -11.312 3.471 1 92.94 181 MET A O 1
ATOM 1450 N N . GLU A 1 182 ? 1.757 -12.109 4.867 1 86 182 GLU A N 1
ATOM 1451 C CA . GLU A 1 182 ? 2.348 -10.859 5.336 1 86 182 GLU A CA 1
ATOM 1452 C C . GLU A 1 182 ? 3.846 -11.016 5.582 1 86 182 GLU A C 1
ATOM 1454 O O . GLU A 1 182 ? 4.258 -11.703 6.516 1 86 182 GLU A O 1
ATOM 1459 N N . THR A 1 183 ? 4.68 -10.383 4.742 1 86.31 183 THR A N 1
ATOM 1460 C CA . THR A 1 183 ? 6.109 -10.664 4.84 1 86.31 183 THR A CA 1
ATOM 1461 C C . THR A 1 183 ? 6.918 -9.367 4.801 1 86.31 183 THR A C 1
ATOM 1463 O O . THR A 1 183 ? 6.523 -8.406 4.141 1 86.31 183 THR A O 1
ATOM 1466 N N . PRO A 1 184 ? 8.07 -9.461 5.48 1 88.19 184 PRO A N 1
ATOM 1467 C CA . PRO A 1 184 ? 9.008 -8.344 5.301 1 88.19 184 PRO A CA 1
ATOM 1468 C C . PRO A 1 184 ? 9.641 -8.328 3.912 1 88.19 184 PRO A C 1
ATOM 1470 O O . PRO A 1 184 ? 9.844 -9.391 3.311 1 88.19 184 PRO A O 1
ATOM 1473 N N . LEU A 1 185 ? 9.859 -7.16 3.414 1 90.69 185 LEU A N 1
ATOM 1474 C CA . LEU A 1 185 ? 10.594 -7.004 2.164 1 90.69 185 LEU A CA 1
ATOM 1475 C C . LEU A 1 185 ? 12.078 -6.766 2.432 1 90.69 185 LEU A C 1
ATOM 1477 O O . LEU A 1 185 ? 12.93 -7.164 1.632 1 90.69 185 LEU A O 1
ATOM 1481 N N . ASP A 1 186 ? 12.32 -6.094 3.502 1 89.5 186 ASP A N 1
ATOM 1482 C CA . ASP A 1 186 ? 13.688 -5.809 3.918 1 89.5 186 ASP A CA 1
ATOM 1483 C C . ASP A 1 186 ? 14.023 -6.531 5.223 1 89.5 186 ASP A C 1
ATOM 1485 O O . ASP A 1 186 ? 13.594 -6.117 6.297 1 89.5 186 ASP A O 1
ATOM 1489 N N . MET A 1 187 ? 14.836 -7.473 5.113 1 86.25 187 MET A N 1
ATOM 1490 C CA . MET A 1 187 ? 15.195 -8.266 6.289 1 86.25 187 MET A CA 1
ATOM 1491 C C . MET A 1 187 ? 16.609 -7.945 6.75 1 86.25 187 MET A C 1
ATOM 1493 O O . MET A 1 187 ? 17.203 -8.703 7.516 1 86.25 187 MET A O 1
ATOM 1497 N N . SER A 1 188 ? 17.156 -6.879 6.301 1 88.31 188 SER A N 1
ATOM 1498 C CA . SER A 1 188 ? 18.547 -6.508 6.582 1 88.31 188 SER A CA 1
ATOM 1499 C C . SER A 1 188 ? 18.781 -6.34 8.078 1 88.31 188 SER A C 1
ATOM 1501 O O . SER A 1 188 ? 19.875 -6.598 8.57 1 88.31 188 SER A O 1
ATOM 1503 N N . LYS A 1 189 ? 17.703 -5.93 8.734 1 83.38 189 LYS A N 1
ATOM 1504 C CA . LYS A 1 189 ? 17.875 -5.609 10.148 1 83.38 189 LYS A CA 1
ATOM 1505 C C . LYS A 1 189 ? 17.172 -6.637 11.031 1 83.38 189 LYS A C 1
ATOM 1507 O O . LYS A 1 189 ? 16.875 -6.363 12.195 1 83.38 189 LYS A O 1
ATOM 1512 N N . MET A 1 190 ? 16.906 -7.746 10.469 1 84.19 190 MET A N 1
ATOM 1513 C CA . MET A 1 190 ? 16.234 -8.805 11.219 1 84.19 190 MET A CA 1
ATOM 1514 C C . MET A 1 190 ? 17.078 -9.25 12.414 1 84.19 190 MET A C 1
ATOM 1516 O O . MET A 1 190 ? 18.312 -9.336 12.312 1 84.19 190 MET A O 1
ATOM 1520 N N . SER A 1 191 ? 16.391 -9.57 13.461 1 80.06 191 SER A N 1
ATOM 1521 C CA . SER A 1 191 ? 17.094 -10.008 14.664 1 80.06 191 SER A CA 1
ATOM 1522 C C . SER A 1 191 ? 17.594 -11.438 14.523 1 80.06 191 SER A C 1
ATOM 1524 O O . SER A 1 191 ? 16.906 -12.297 13.969 1 80.06 191 SER A O 1
ATOM 1526 N N . ILE A 1 192 ? 18.766 -11.672 15.086 1 83.75 192 ILE A N 1
ATOM 1527 C CA . ILE A 1 192 ? 19.344 -13.008 15.07 1 83.75 192 ILE A CA 1
ATOM 1528 C C . ILE A 1 192 ? 18.453 -13.969 15.852 1 83.75 192 ILE A C 1
ATOM 1530 O O . ILE A 1 192 ? 18.406 -15.164 15.57 1 83.75 192 ILE A O 1
ATOM 1534 N N . CYS A 1 193 ? 17.672 -13.398 16.797 1 78.5 193 CYS A N 1
ATOM 1535 C CA . CYS A 1 193 ? 16.828 -14.234 17.641 1 78.5 193 CYS A CA 1
ATOM 1536 C C . CYS A 1 193 ? 15.625 -14.766 16.875 1 78.5 193 CYS A C 1
ATOM 1538 O O . CYS A 1 193 ? 14.984 -15.727 17.297 1 78.5 193 CYS A O 1
ATOM 1540 N N . ASP A 1 194 ? 15.336 -14.234 15.734 1 77.62 194 ASP A N 1
ATOM 1541 C CA . ASP A 1 194 ? 14.266 -14.727 14.883 1 77.62 194 ASP A CA 1
ATOM 1542 C C . ASP A 1 194 ? 14.695 -15.992 14.141 1 77.62 194 ASP A C 1
ATOM 1544 O O . ASP A 1 194 ? 13.852 -16.734 13.633 1 77.62 194 ASP A O 1
ATOM 1548 N N . LEU A 1 195 ? 15.945 -16.203 14.133 1 82.12 195 LEU A N 1
ATOM 1549 C CA . LEU A 1 195 ? 16.469 -17.297 13.312 1 82.12 195 LEU A CA 1
ATOM 1550 C C . LEU A 1 195 ? 17.109 -18.375 14.188 1 82.12 195 LEU A C 1
ATOM 1552 O O . LEU A 1 195 ? 17.312 -19.5 13.734 1 82.12 195 LEU A O 1
ATOM 1556 N N . CYS A 1 196 ? 17.484 -17.891 15.336 1 80.88 196 CYS A N 1
ATOM 1557 C CA . CYS A 1 196 ? 18.25 -18.781 16.203 1 80.88 196 CYS A CA 1
ATOM 1558 C C . CYS A 1 196 ? 17.578 -18.922 17.562 1 80.88 196 CYS A C 1
ATOM 1560 O O . CYS A 1 196 ? 17.312 -17.922 18.234 1 80.88 196 CYS A O 1
ATOM 1562 N N . ASN A 1 197 ? 17.281 -20.078 17.953 1 75.56 197 ASN A N 1
ATOM 1563 C CA . ASN A 1 197 ? 16.75 -20.391 19.281 1 75.56 197 ASN A CA 1
ATOM 1564 C C . ASN A 1 197 ? 17.516 -21.531 19.953 1 75.56 197 ASN A C 1
ATOM 1566 O O . ASN A 1 197 ? 17.469 -22.672 19.484 1 75.56 197 ASN A O 1
ATOM 1570 N N . PRO A 1 198 ? 18.219 -21.312 21.125 1 76.88 198 PRO A N 1
ATOM 1571 C CA . PRO A 1 198 ? 18.312 -20.094 21.922 1 76.88 198 PRO A CA 1
ATOM 1572 C C . PRO A 1 198 ? 19.172 -19.016 21.266 1 76.88 198 PRO A C 1
ATOM 1574 O O . PRO A 1 198 ? 20.266 -19.328 20.766 1 76.88 198 PRO A O 1
ATOM 1577 N N . CYS A 1 199 ? 18.75 -17.812 21.359 1 77.75 199 CYS A N 1
ATOM 1578 C CA . CYS A 1 199 ? 19.344 -16.688 20.641 1 77.75 199 CYS A CA 1
ATOM 1579 C C . CYS A 1 199 ? 20.766 -16.438 21.125 1 77.75 199 CYS A C 1
ATOM 1581 O O . CYS A 1 199 ? 21.625 -16 20.359 1 77.75 199 CYS A O 1
ATOM 1583 N N . GLU A 1 200 ? 21.016 -16.75 22.375 1 75.5 200 GLU A N 1
ATOM 1584 C CA . GLU A 1 200 ? 22.312 -16.5 23 1 75.5 200 GLU A CA 1
ATOM 1585 C C . GLU A 1 200 ? 23.438 -17.234 22.266 1 75.5 200 GLU A C 1
ATOM 1587 O O . GLU A 1 200 ? 24.562 -16.734 22.188 1 75.5 200 GLU A O 1
ATOM 1592 N N . TRP A 1 201 ? 23.094 -18.344 21.719 1 80.25 201 TRP A N 1
ATOM 1593 C CA . TRP A 1 201 ? 24.094 -19.125 21.016 1 80.25 201 TRP A CA 1
ATOM 1594 C C . TRP A 1 201 ? 24.625 -18.375 19.797 1 80.25 201 TRP A C 1
ATOM 1596 O O . TRP A 1 201 ? 25.844 -18.312 19.594 1 80.25 201 TRP A O 1
ATOM 1606 N N . CYS A 1 202 ? 23.766 -17.797 19.109 1 81.62 202 CYS A N 1
ATOM 1607 C CA . CYS A 1 202 ? 24.141 -17.109 17.875 1 81.62 202 CYS A CA 1
ATOM 1608 C C . CYS A 1 202 ? 24.766 -15.758 18.188 1 81.62 202 CYS A C 1
ATOM 1610 O O . CYS A 1 202 ? 25.641 -15.297 17.469 1 81.62 202 CYS A O 1
ATOM 1612 N N . LEU A 1 203 ? 24.312 -15.211 19.297 1 81.19 203 LEU A N 1
ATOM 1613 C CA . LEU A 1 203 ? 24.844 -13.906 19.688 1 81.19 203 LEU A CA 1
ATOM 1614 C C . LEU A 1 203 ? 26.297 -14.016 20.109 1 81.19 203 LEU A C 1
ATOM 1616 O O . LEU A 1 203 ? 27.062 -13.062 19.969 1 81.19 203 LEU A O 1
ATOM 1620 N N . LYS A 1 204 ? 26.672 -15.172 20.578 1 82.5 204 LYS A N 1
ATOM 1621 C CA . LYS A 1 204 ? 28.031 -15.367 21.094 1 82.5 204 LYS A CA 1
ATOM 1622 C C . LYS A 1 204 ? 28.922 -16 20.047 1 82.5 204 LYS A C 1
ATOM 1624 O O . LYS A 1 204 ? 30.109 -16.219 20.297 1 82.5 204 LYS A O 1
ATOM 1629 N N . ASP A 1 205 ? 28.422 -16.312 18.953 1 88.56 205 ASP A N 1
ATOM 1630 C CA . ASP A 1 205 ? 29.203 -16.953 17.891 1 88.56 205 ASP A CA 1
ATOM 1631 C C . ASP A 1 205 ? 30.172 -15.953 17.266 1 88.56 205 ASP A C 1
ATOM 1633 O O . ASP A 1 205 ? 29.812 -15.219 16.344 1 88.56 205 ASP A O 1
ATOM 1637 N N . GLU A 1 206 ? 31.375 -16.047 17.672 1 90.88 206 GLU A N 1
ATOM 1638 C CA . GLU A 1 206 ? 32.406 -15.102 17.219 1 90.88 206 GLU A CA 1
ATOM 1639 C C . GLU A 1 206 ? 32.719 -15.281 15.742 1 90.88 206 GLU A C 1
ATOM 1641 O O . GLU A 1 206 ? 33.031 -14.32 15.047 1 90.88 206 GLU A O 1
ATOM 1646 N N . ALA A 1 207 ? 32.625 -16.469 15.305 1 91.12 207 ALA A N 1
ATOM 1647 C CA . ALA A 1 207 ? 32.875 -16.719 13.891 1 91.12 207 ALA A CA 1
ATOM 1648 C C . ALA A 1 207 ? 31.828 -16.062 13.008 1 91.12 207 ALA A C 1
ATOM 1650 O O . ALA A 1 207 ? 32.156 -15.438 12 1 91.12 207 ALA A O 1
ATOM 1651 N N . LEU A 1 208 ? 30.609 -16.219 13.422 1 89.5 208 LEU A N 1
ATOM 1652 C CA . LEU A 1 208 ? 29.516 -15.594 12.688 1 89.5 208 LEU A CA 1
ATOM 1653 C C . LEU A 1 208 ? 29.641 -14.078 12.711 1 89.5 208 LEU A C 1
ATOM 1655 O O . LEU A 1 208 ? 29.453 -13.414 11.688 1 89.5 208 LEU A O 1
ATOM 1659 N N . LYS A 1 209 ? 29.953 -13.516 13.836 1 89.88 209 LYS A N 1
ATOM 1660 C CA . LYS A 1 209 ? 30.141 -12.078 13.984 1 89.88 209 LYS A CA 1
ATOM 1661 C C . LYS A 1 209 ? 31.25 -11.57 13.062 1 89.88 209 LYS A C 1
ATOM 1663 O O . LYS A 1 209 ? 31.094 -10.562 12.383 1 89.88 209 LYS A O 1
ATOM 1668 N N . ALA A 1 210 ? 32.344 -12.32 13.07 1 93 210 ALA A N 1
ATOM 1669 C CA . ALA A 1 210 ? 33.469 -11.945 12.242 1 93 210 ALA A CA 1
ATOM 1670 C C . ALA A 1 210 ? 33.125 -12.008 10.758 1 93 210 ALA A C 1
ATOM 1672 O O . ALA A 1 210 ? 33.562 -11.156 9.977 1 93 210 ALA A O 1
ATOM 1673 N N . PHE A 1 211 ? 32.406 -12.992 10.461 1 92.19 211 PHE A N 1
ATOM 1674 C CA . PHE A 1 211 ? 32.031 -13.172 9.07 1 92.19 211 PHE A CA 1
ATOM 1675 C C . PHE A 1 211 ? 31.125 -12.031 8.617 1 92.19 211 PHE A C 1
ATOM 1677 O O . PHE A 1 211 ? 31.219 -11.578 7.473 1 92.19 211 PHE A O 1
ATOM 1684 N N . CYS A 1 212 ? 30.219 -11.469 9.477 1 93.25 212 CYS A N 1
ATOM 1685 C CA . CYS A 1 212 ? 29.188 -10.5 9.117 1 93.25 212 CYS A CA 1
ATOM 1686 C C . CYS A 1 212 ? 29.703 -9.078 9.258 1 93.25 212 CYS A C 1
ATOM 1688 O O . CYS A 1 212 ? 29.094 -8.141 8.742 1 93.25 212 CYS A O 1
ATOM 1690 N N . GLU A 1 213 ? 30.766 -8.883 9.844 1 91.44 213 GLU A N 1
ATOM 1691 C CA . GLU A 1 213 ? 31.328 -7.57 10.164 1 91.44 213 GLU A CA 1
ATOM 1692 C C . GLU A 1 213 ? 31.547 -6.742 8.898 1 91.44 213 GLU A C 1
ATOM 1694 O O . GLU A 1 213 ? 31.328 -5.531 8.891 1 91.44 213 GLU A O 1
ATOM 1699 N N . PRO A 1 214 ? 31.969 -7.395 7.848 1 92.06 214 PRO A N 1
ATOM 1700 C CA . PRO A 1 214 ? 32.281 -6.602 6.652 1 92.06 214 PRO A CA 1
ATOM 1701 C C . PRO A 1 214 ? 31.031 -6.129 5.918 1 92.06 214 PRO A C 1
ATOM 1703 O O . PRO A 1 214 ? 31.141 -5.473 4.875 1 92.06 214 PRO A O 1
ATOM 1706 N N . PHE A 1 215 ? 29.938 -6.434 6.305 1 93.81 215 PHE A N 1
ATOM 1707 C CA . PHE A 1 215 ? 28.703 -6.059 5.629 1 93.81 215 PHE A CA 1
ATOM 1708 C C . PHE A 1 215 ? 27.969 -4.961 6.398 1 93.81 215 PHE A C 1
ATOM 1710 O O . PHE 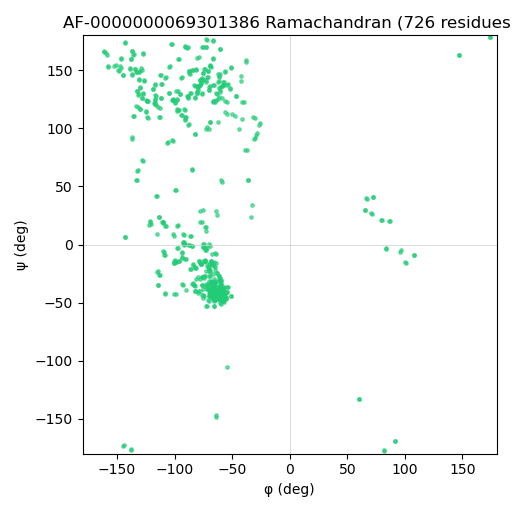A 1 215 ? 27 -5.23 7.109 1 93.81 215 PHE A O 1
ATOM 1717 N N . PRO A 1 216 ? 28.359 -3.742 6.066 1 88.19 216 PRO A N 1
ATOM 1718 C CA . PRO A 1 216 ? 27.688 -2.65 6.773 1 88.19 216 PRO A CA 1
ATOM 1719 C C . PRO A 1 216 ? 26.203 -2.557 6.438 1 88.19 216 PRO A C 1
ATOM 1721 O O . PRO A 1 216 ? 25.812 -2.793 5.293 1 88.19 216 PRO A O 1
ATOM 1724 N N . GLY A 1 217 ? 25.406 -2.334 7.445 1 87.88 217 GLY A N 1
ATOM 1725 C CA . GLY A 1 217 ? 23.969 -2.182 7.238 1 87.88 217 GLY A CA 1
ATOM 1726 C C . GLY A 1 217 ? 23.188 -3.439 7.559 1 87.88 217 GLY A C 1
ATOM 1727 O O . GLY A 1 217 ? 21.953 -3.416 7.586 1 87.88 217 GLY A O 1
ATOM 1728 N N . LEU A 1 218 ? 23.969 -4.535 7.66 1 92.19 218 LEU A N 1
ATOM 1729 C CA . LEU A 1 218 ? 23.312 -5.785 8.016 1 92.19 218 LEU A CA 1
ATOM 1730 C C . LEU A 1 218 ? 23.469 -6.074 9.508 1 92.19 218 LEU A C 1
ATOM 1732 O O . LEU A 1 218 ? 24.547 -5.93 10.062 1 92.19 218 LEU A O 1
ATOM 1736 N N . SER A 1 219 ? 22.359 -6.398 10.078 1 87.31 219 SER A N 1
ATOM 1737 C CA . SER A 1 219 ? 22.453 -6.984 11.406 1 87.31 219 SER A CA 1
ATOM 1738 C C . SER A 1 219 ? 22.984 -8.414 11.352 1 87.31 219 SER A C 1
ATOM 1740 O O . SER A 1 219 ? 23.156 -8.977 10.266 1 87.31 219 SER A O 1
ATOM 1742 N N . LEU A 1 220 ? 23.297 -8.961 12.508 1 87.44 220 LEU A N 1
ATOM 1743 C CA . LEU A 1 220 ? 23.734 -10.352 12.547 1 87.44 220 LEU A CA 1
ATOM 1744 C C . LEU A 1 220 ? 22.656 -11.266 11.969 1 87.44 220 LEU A C 1
ATOM 1746 O O . LEU A 1 220 ? 22.953 -12.211 11.234 1 87.44 220 LEU A O 1
ATOM 1750 N N . GLY A 1 221 ? 21.438 -11 12.32 1 88.44 221 GLY A N 1
ATOM 1751 C CA . GLY A 1 221 ? 20.328 -11.773 11.789 1 88.44 221 GLY A CA 1
ATOM 1752 C C . GLY A 1 221 ? 20.156 -11.609 10.289 1 88.44 221 GLY A C 1
ATOM 1753 O O . GLY A 1 221 ? 19.938 -12.586 9.57 1 88.44 221 GLY A O 1
ATOM 1754 N N . GLY A 1 222 ? 20.203 -10.352 9.852 1 90.62 222 GLY A N 1
ATOM 1755 C CA . GLY A 1 222 ? 20.125 -10.109 8.422 1 90.62 222 GLY A CA 1
ATOM 1756 C C . GLY A 1 222 ? 21.203 -10.836 7.633 1 90.62 222 GLY A C 1
ATOM 1757 O O . GLY A 1 222 ? 20.938 -11.406 6.574 1 90.62 222 GLY A O 1
ATOM 1758 N N . CYS A 1 223 ? 22.375 -10.805 8.195 1 92.94 223 CYS A N 1
ATOM 1759 C CA . CYS A 1 223 ? 23.5 -11.5 7.578 1 92.94 223 CYS A CA 1
ATOM 1760 C C . CYS A 1 223 ? 23.25 -13 7.512 1 92.94 223 CYS A C 1
ATOM 1762 O O . CYS A 1 223 ? 23.453 -13.625 6.469 1 92.94 223 CYS A O 1
ATOM 1764 N N . MET A 1 224 ? 22.797 -13.531 8.586 1 90.44 224 MET A N 1
ATOM 1765 C CA . MET A 1 224 ? 22.516 -14.961 8.633 1 90.44 224 MET A CA 1
ATOM 1766 C C . MET A 1 224 ? 21.422 -15.344 7.648 1 90.44 224 MET A C 1
ATOM 1768 O O . MET A 1 224 ? 21.516 -16.375 6.977 1 90.44 224 MET A O 1
ATOM 1772 N N . MET A 1 225 ? 20.422 -14.562 7.578 1 88.56 225 MET A N 1
ATOM 1773 C CA . MET A 1 225 ? 19.328 -14.836 6.66 1 88.56 225 MET A CA 1
ATOM 1774 C C . MET A 1 225 ? 19.812 -14.883 5.215 1 88.56 225 MET A C 1
ATOM 1776 O O . MET A 1 225 ? 19.469 -15.789 4.465 1 88.56 225 MET A O 1
ATOM 1780 N N . LEU A 1 226 ? 20.562 -13.906 4.848 1 89 226 LEU A N 1
ATOM 1781 C CA . LEU A 1 226 ? 21.094 -13.859 3.486 1 89 226 LEU A CA 1
ATOM 1782 C C . LEU A 1 226 ? 22.016 -15.039 3.225 1 89 226 LEU A C 1
ATOM 1784 O O . LEU A 1 226 ? 22.062 -15.57 2.111 1 89 226 LEU A O 1
ATOM 1788 N N . LEU A 1 227 ? 22.812 -15.367 4.254 1 88.88 227 LEU A N 1
ATOM 1789 C CA . LEU A 1 227 ? 23.688 -16.531 4.117 1 88.88 227 LEU A CA 1
ATOM 1790 C C . LEU A 1 227 ? 22.875 -17.797 3.836 1 88.88 227 LEU A C 1
ATOM 1792 O O . LEU A 1 227 ? 23.25 -18.594 2.988 1 88.88 227 LEU A O 1
ATOM 1796 N N . GLN A 1 228 ? 21.812 -17.938 4.535 1 84.69 228 GLN A N 1
ATOM 1797 C CA . GLN A 1 228 ? 20.938 -19.078 4.328 1 84.69 228 GLN A CA 1
ATOM 1798 C C . GLN A 1 228 ? 20.344 -19.078 2.92 1 84.69 228 GLN A C 1
ATOM 1800 O O . GLN A 1 228 ? 20.25 -20.109 2.271 1 84.69 228 GLN A O 1
ATOM 1805 N N . GLN A 1 229 ? 19.938 -17.984 2.467 1 82.88 229 GLN A N 1
ATOM 1806 C CA . GLN A 1 229 ? 19.391 -17.859 1.118 1 82.88 229 GLN A CA 1
ATOM 1807 C C . GLN A 1 229 ? 20.438 -18.234 0.071 1 82.88 229 GLN A C 1
ATOM 1809 O O . GLN A 1 229 ? 20.109 -18.875 -0.932 1 82.88 229 GLN A O 1
ATOM 1814 N N . CYS A 1 230 ? 21.641 -17.781 0.344 1 85.69 230 CYS A N 1
ATOM 1815 C CA . CYS A 1 230 ? 22.734 -18.109 -0.562 1 85.69 230 CYS A CA 1
ATOM 1816 C C . CYS A 1 230 ? 22.938 -19.625 -0.65 1 85.69 230 CYS A C 1
ATOM 1818 O O . CYS A 1 230 ? 23.188 -20.156 -1.731 1 85.69 230 CYS A O 1
ATOM 1820 N N . ARG A 1 231 ? 22.812 -20.266 0.411 1 82.5 231 ARG A N 1
ATOM 1821 C CA . ARG A 1 231 ? 23 -21.703 0.433 1 82.5 231 ARG A CA 1
ATOM 1822 C C . ARG A 1 231 ? 21.859 -22.406 -0.307 1 82.5 231 ARG A C 1
ATOM 1824 O O . ARG A 1 231 ? 22.078 -23.422 -0.983 1 82.5 231 ARG A O 1
ATOM 1831 N N . LEU A 1 232 ? 20.719 -21.859 -0.284 1 77.62 232 LEU A N 1
ATOM 1832 C CA . LEU A 1 232 ? 19.531 -22.469 -0.875 1 77.62 232 LEU A CA 1
ATOM 1833 C C . LEU A 1 232 ? 19.484 -22.203 -2.377 1 77.62 232 LEU A C 1
ATOM 1835 O O . LEU A 1 232 ? 19.125 -23.109 -3.154 1 77.62 232 LEU A O 1
ATOM 1839 N N . PHE A 1 233 ? 19.844 -21.031 -2.781 1 72.69 233 PHE A N 1
ATOM 1840 C CA . PHE A 1 233 ? 19.562 -20.656 -4.16 1 72.69 233 PHE A CA 1
ATOM 1841 C C . PHE A 1 233 ? 20.859 -20.5 -4.953 1 72.69 233 PHE A C 1
ATOM 1843 O O . PHE A 1 233 ? 20.844 -20.531 -6.188 1 72.69 233 PHE A O 1
ATOM 1850 N N . ASN A 1 234 ? 22 -20.172 -4.219 1 68.12 234 ASN A N 1
ATOM 1851 C CA . ASN A 1 234 ? 23.25 -19.859 -4.918 1 68.12 234 ASN A CA 1
ATOM 1852 C C . ASN A 1 234 ? 24.438 -20.594 -4.297 1 68.12 234 ASN A C 1
ATOM 1854 O O . ASN A 1 234 ? 25.453 -19.984 -3.988 1 68.12 234 ASN A O 1
ATOM 1858 N N . ASP A 1 235 ? 24.328 -21.781 -4.234 1 68.62 235 ASP A N 1
ATOM 1859 C CA . ASP A 1 235 ? 25.297 -22.562 -3.482 1 68.62 235 ASP A CA 1
ATOM 1860 C C . ASP A 1 235 ? 26.672 -22.531 -4.16 1 68.62 235 ASP A C 1
ATOM 1862 O O . ASP A 1 235 ? 27.703 -22.688 -3.498 1 68.62 235 ASP A O 1
ATOM 1866 N N . GLU A 1 236 ? 26.719 -22.156 -5.305 1 73.44 236 GLU A N 1
ATOM 1867 C CA . GLU A 1 236 ? 27.984 -22.219 -6.016 1 73.44 236 GLU A CA 1
ATOM 1868 C C . GLU A 1 236 ? 28.734 -20.891 -5.922 1 73.44 236 GLU A C 1
ATOM 1870 O O . GLU A 1 236 ? 29.953 -20.844 -6.148 1 73.44 236 GLU A O 1
ATOM 1875 N N . ASP A 1 237 ? 28.141 -19.859 -5.469 1 75.75 237 ASP A N 1
ATOM 1876 C CA . ASP A 1 237 ? 28.734 -18.531 -5.406 1 75.75 237 ASP A CA 1
ATOM 1877 C C . ASP A 1 237 ? 29.578 -18.359 -4.141 1 75.75 237 ASP A C 1
ATOM 1879 O O . ASP A 1 237 ? 29.359 -19.062 -3.152 1 75.75 237 ASP A O 1
ATOM 1883 N N . ASP A 1 238 ? 30.531 -17.547 -4.309 1 88.56 238 ASP A N 1
ATOM 1884 C CA . ASP A 1 238 ? 31.203 -17.094 -3.1 1 88.56 238 ASP A CA 1
ATOM 1885 C C . ASP A 1 238 ? 30.219 -16.469 -2.117 1 88.56 238 ASP A C 1
ATOM 1887 O O . ASP A 1 238 ? 29.438 -15.594 -2.488 1 88.56 238 ASP A O 1
ATOM 1891 N N . PRO A 1 239 ? 30.188 -17 -0.934 1 87.38 239 PRO A N 1
ATOM 1892 C CA . PRO A 1 239 ? 29.188 -16.547 0.036 1 87.38 239 PRO A CA 1
ATOM 1893 C C . PRO A 1 239 ? 29.219 -15.039 0.252 1 87.38 239 PRO A C 1
ATOM 1895 O O . PRO A 1 239 ? 28.172 -14.414 0.433 1 87.38 239 PRO A O 1
ATOM 1898 N N . THR A 1 240 ? 30.406 -14.469 0.231 1 90.44 240 THR A N 1
ATOM 1899 C CA . THR A 1 240 ? 30.531 -13.031 0.451 1 90.44 240 THR A CA 1
ATOM 1900 C C . THR A 1 240 ? 29.875 -12.258 -0.685 1 90.44 240 THR A C 1
ATOM 1902 O O . THR A 1 240 ? 29.125 -11.312 -0.442 1 90.44 240 THR A O 1
ATOM 1905 N N . ASP A 1 241 ? 30.141 -12.68 -1.862 1 90.62 241 ASP A N 1
ATOM 1906 C CA . ASP A 1 241 ? 29.547 -12.031 -3.023 1 90.62 241 ASP A CA 1
ATOM 1907 C C . ASP A 1 241 ? 28.031 -12.258 -3.059 1 90.62 241 ASP A C 1
ATOM 1909 O O . ASP A 1 241 ? 27.266 -11.359 -3.43 1 90.62 241 ASP A O 1
ATOM 1913 N N . CYS A 1 242 ? 27.672 -13.406 -2.654 1 90.19 242 CYS A N 1
ATOM 1914 C CA . CYS A 1 242 ? 26.266 -13.75 -2.623 1 90.19 242 CYS A CA 1
ATOM 1915 C C . CYS A 1 242 ? 25.5 -12.875 -1.634 1 90.19 242 CYS A C 1
ATOM 1917 O O . CYS A 1 242 ? 24.406 -12.398 -1.932 1 90.19 242 CYS A O 1
ATOM 1919 N N . ILE A 1 243 ? 26.078 -12.609 -0.536 1 91.69 243 ILE A N 1
ATOM 1920 C CA . ILE A 1 243 ? 25.453 -11.797 0.498 1 91.69 243 ILE A CA 1
ATOM 1921 C C . ILE A 1 243 ? 25.359 -10.344 0.029 1 91.69 243 ILE A C 1
ATOM 1923 O O . ILE A 1 243 ? 24.312 -9.695 0.208 1 91.69 243 ILE A O 1
ATOM 1927 N N . ARG A 1 244 ? 26.406 -9.859 -0.595 1 91.62 244 ARG A N 1
ATOM 1928 C CA . ARG A 1 244 ? 26.406 -8.492 -1.094 1 91.62 244 ARG A CA 1
ATOM 1929 C C . ARG A 1 244 ? 25.312 -8.297 -2.145 1 91.62 244 ARG A C 1
ATOM 1931 O O . ARG A 1 244 ? 24.594 -7.301 -2.111 1 91.62 244 ARG A O 1
ATOM 1938 N N . LYS A 1 245 ? 25.25 -9.25 -3.033 1 88.38 245 LYS A N 1
ATOM 1939 C CA . LYS A 1 245 ? 24.234 -9.188 -4.074 1 88.38 245 LYS A CA 1
ATOM 1940 C C . LYS A 1 245 ? 22.828 -9.297 -3.475 1 88.38 245 LYS A C 1
ATOM 1942 O O . LYS A 1 245 ? 21.922 -8.57 -3.879 1 88.38 245 LYS A O 1
ATOM 1947 N N . GLY A 1 246 ? 22.672 -10.211 -2.564 1 88.62 246 GLY A N 1
ATOM 1948 C CA . GLY A 1 246 ? 21.391 -10.375 -1.893 1 88.62 246 GLY A CA 1
ATOM 1949 C C . GLY A 1 246 ? 20.953 -9.125 -1.154 1 88.62 246 GLY A C 1
ATOM 1950 O O . GLY A 1 246 ? 19.766 -8.773 -1.181 1 88.62 246 GLY A O 1
ATOM 1951 N N . HIS A 1 247 ? 21.891 -8.508 -0.502 1 91.88 247 HIS A N 1
ATOM 1952 C CA . HIS A 1 247 ? 21.578 -7.27 0.213 1 91.88 247 HIS A CA 1
ATOM 1953 C C . HIS A 1 247 ? 21.172 -6.16 -0.751 1 91.88 247 HIS A C 1
ATOM 1955 O O . HIS A 1 247 ? 20.203 -5.445 -0.505 1 91.88 247 HIS A O 1
ATOM 1961 N N . ALA A 1 248 ? 21.922 -6.027 -1.784 1 91 248 ALA A N 1
ATOM 1962 C CA . ALA A 1 248 ? 21.609 -5.027 -2.799 1 91 248 ALA A CA 1
ATOM 1963 C C . ALA A 1 248 ? 20.219 -5.262 -3.379 1 91 248 ALA A C 1
ATOM 1965 O O . ALA A 1 248 ? 19.453 -4.316 -3.576 1 91 248 ALA A O 1
ATOM 1966 N N . ASP A 1 249 ? 19.859 -6.488 -3.67 1 89.44 249 ASP A N 1
ATOM 1967 C CA . ASP A 1 249 ? 18.547 -6.848 -4.207 1 89.44 249 ASP A CA 1
ATOM 1968 C C . ASP A 1 249 ? 17.438 -6.52 -3.215 1 89.44 249 ASP A C 1
ATOM 1970 O O . ASP A 1 249 ? 16.359 -6.047 -3.607 1 89.44 249 ASP A O 1
ATOM 1974 N N . THR A 1 250 ? 17.75 -6.805 -2.018 1 90.44 250 THR A N 1
ATOM 1975 C CA . THR A 1 250 ? 16.781 -6.504 -0.962 1 90.44 250 THR A CA 1
ATOM 1976 C C . THR A 1 250 ? 16.484 -5.008 -0.906 1 90.44 250 THR A C 1
ATOM 1978 O O . THR A 1 250 ? 15.328 -4.602 -0.811 1 90.44 250 THR A O 1
ATOM 1981 N N . LEU A 1 251 ? 17.531 -4.23 -0.988 1 92.38 251 LEU A N 1
ATOM 1982 C CA . LEU A 1 251 ? 17.375 -2.781 -0.941 1 92.38 251 LEU A CA 1
ATOM 1983 C C . LEU A 1 251 ? 16.641 -2.273 -2.182 1 92.38 251 LEU A C 1
ATOM 1985 O O . LEU A 1 251 ? 15.844 -1.342 -2.098 1 92.38 251 LEU A O 1
ATOM 1989 N N . LYS A 1 252 ? 16.891 -2.896 -3.271 1 92.69 252 LYS A N 1
ATOM 1990 C CA . LYS A 1 252 ? 16.203 -2.543 -4.504 1 92.69 252 LYS A CA 1
ATOM 1991 C C . LYS A 1 252 ? 14.703 -2.801 -4.383 1 92.69 252 LYS A C 1
ATOM 1993 O O . LYS A 1 252 ? 13.891 -1.975 -4.805 1 92.69 252 LYS A O 1
ATOM 1998 N N . VAL A 1 253 ? 14.352 -3.898 -3.814 1 93.75 253 VAL A N 1
ATOM 1999 C CA . VAL A 1 253 ? 12.945 -4.277 -3.658 1 93.75 253 VAL A CA 1
ATOM 2000 C C . VAL A 1 253 ? 12.25 -3.301 -2.711 1 93.75 253 VAL A C 1
ATOM 2002 O O . VAL A 1 253 ? 11.188 -2.76 -3.035 1 93.75 253 VAL A O 1
ATOM 2005 N N . SER A 1 254 ? 12.891 -3.066 -1.58 1 93.88 254 SER A N 1
ATOM 2006 C CA . SER A 1 254 ? 12.266 -2.174 -0.608 1 93.88 254 SER A CA 1
ATOM 2007 C C . SER A 1 254 ? 12.195 -0.745 -1.137 1 93.88 254 SER A C 1
ATOM 2009 O O . SER A 1 254 ? 11.227 -0.03 -0.873 1 93.88 254 SER A O 1
ATOM 2011 N N . SER A 1 255 ? 13.188 -0.342 -1.894 1 93.81 255 SER A N 1
ATOM 2012 C CA . SER A 1 255 ? 13.18 0.99 -2.49 1 93.81 255 SER A CA 1
ATOM 2013 C C . SER A 1 255 ? 12.086 1.117 -3.549 1 93.81 255 SER A C 1
ATOM 2015 O O . SER A 1 255 ? 11.352 2.107 -3.576 1 93.81 255 SER A O 1
ATOM 2017 N N . TYR A 1 256 ? 11.93 0.137 -4.449 1 95.88 256 TYR A N 1
ATOM 2018 C CA . TYR A 1 256 ? 10.914 0.144 -5.496 1 95.88 256 TYR A CA 1
ATOM 2019 C C . TYR A 1 256 ? 9.516 0.225 -4.902 1 95.88 256 TYR A C 1
ATOM 2021 O O . 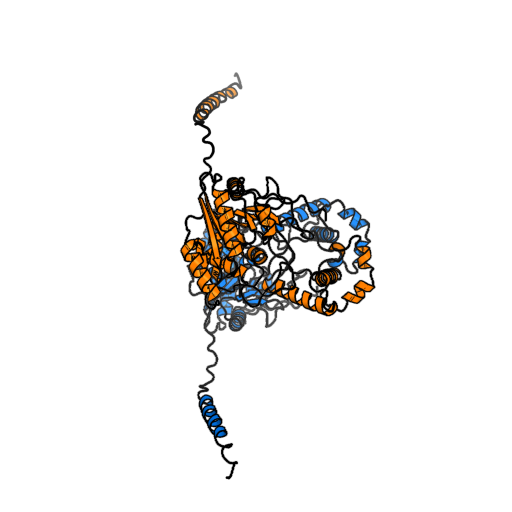TYR A 1 256 ? 8.703 1.051 -5.324 1 95.88 256 TYR A O 1
ATOM 2029 N N . PHE A 1 257 ? 9.297 -0.574 -3.887 1 95.94 257 PHE A N 1
ATOM 2030 C CA . PHE A 1 257 ? 7.957 -0.627 -3.307 1 95.94 257 PHE A CA 1
ATOM 2031 C C . PHE A 1 257 ? 7.758 0.499 -2.301 1 95.94 257 PHE A C 1
ATOM 2033 O O . PHE A 1 257 ? 6.625 0.815 -1.932 1 95.94 257 PHE A O 1
ATOM 2040 N N . GLY A 1 258 ? 8.852 1.123 -1.814 1 94.69 258 GLY A N 1
ATOM 2041 C CA . GLY A 1 258 ? 8.758 2.178 -0.817 1 94.69 258 GLY A CA 1
ATOM 2042 C C . GLY A 1 258 ? 8.258 1.687 0.526 1 94.69 258 GLY A C 1
ATOM 2043 O O . GLY A 1 258 ? 7.418 2.338 1.156 1 94.69 258 GLY A O 1
ATOM 2044 N N . SER A 1 259 ? 8.711 0.52 0.889 1 94.94 259 SER A N 1
ATOM 2045 C CA . SER A 1 259 ? 8.227 -0.083 2.127 1 94.94 259 SER A CA 1
ATOM 2046 C C . SER A 1 259 ? 9.203 -1.127 2.654 1 94.94 259 SER A C 1
ATOM 2048 O O . SER A 1 259 ? 9.914 -1.769 1.877 1 94.94 259 SER A O 1
ATOM 2050 N N . LEU A 1 260 ? 9.172 -1.309 3.93 1 91.88 260 LEU A N 1
ATOM 2051 C CA . LEU A 1 260 ? 9.992 -2.33 4.57 1 91.88 260 LEU A CA 1
ATOM 2052 C C . LEU A 1 260 ? 9.281 -3.682 4.562 1 91.88 260 LEU A C 1
ATOM 2054 O O . LEU A 1 260 ? 9.922 -4.723 4.715 1 91.88 260 LEU A O 1
ATOM 2058 N N . SER A 1 261 ? 8.016 -3.641 4.41 1 93.12 261 SER A N 1
ATOM 2059 C CA . SER A 1 261 ? 7.203 -4.855 4.367 1 93.12 261 SER A CA 1
ATOM 2060 C C . SER A 1 261 ? 6.121 -4.762 3.297 1 93.12 261 SER A C 1
ATOM 2062 O O . SER A 1 261 ? 5.68 -3.666 2.947 1 93.12 261 SER A O 1
ATOM 2064 N N . ALA A 1 262 ? 5.793 -5.941 2.822 1 94.31 262 ALA A N 1
ATOM 2065 C CA . ALA A 1 262 ? 4.641 -5.977 1.924 1 94.31 262 ALA A CA 1
ATOM 2066 C C . ALA A 1 262 ? 3.332 -5.898 2.703 1 94.31 262 ALA A C 1
ATOM 2068 O O . ALA A 1 262 ? 3.199 -6.512 3.766 1 94.31 262 ALA A O 1
ATOM 2069 N N . PRO A 1 263 ? 2.379 -5.074 2.174 1 96.31 263 PRO A N 1
ATOM 2070 C CA . PRO A 1 263 ? 1.032 -5.254 2.723 1 96.31 263 PRO A CA 1
ATOM 2071 C C . PRO A 1 263 ? 0.489 -6.664 2.5 1 96.31 263 PRO A C 1
ATOM 2073 O O . PRO A 1 263 ? 1.114 -7.469 1.804 1 96.31 263 PRO A O 1
ATOM 2076 N N . ARG A 1 264 ? -0.588 -6.922 3.17 1 96.44 264 ARG A N 1
ATOM 2077 C CA . ARG A 1 264 ? -1.245 -8.211 2.992 1 96.44 264 ARG A CA 1
ATOM 2078 C C . ARG A 1 264 ? -1.38 -8.562 1.515 1 96.44 264 ARG A C 1
ATOM 2080 O O . ARG A 1 264 ? -1.829 -7.738 0.715 1 96.44 264 ARG A O 1
ATOM 2087 N N . TRP A 1 265 ? -0.925 -9.742 1.198 1 95.94 265 TRP A N 1
ATOM 2088 C CA . TRP A 1 265 ? -0.957 -10.211 -0.184 1 95.94 265 TRP A CA 1
ATOM 2089 C C . TRP A 1 265 ? -1.264 -11.703 -0.245 1 95.94 265 TRP A C 1
ATOM 2091 O O . TRP A 1 265 ? -1.502 -12.344 0.785 1 95.94 265 TRP A O 1
ATOM 2101 N N . PHE A 1 266 ? -1.449 -12.242 -1.449 1 96.19 266 PHE A N 1
ATOM 2102 C CA . PHE A 1 266 ? -1.782 -13.648 -1.621 1 96.19 266 PHE A CA 1
ATOM 2103 C C . PHE A 1 266 ? -0.626 -14.406 -2.264 1 96.19 266 PHE A C 1
ATOM 2105 O O . PHE A 1 266 ? -0.011 -13.922 -3.215 1 96.19 266 PHE A O 1
ATOM 2112 N N . LEU A 1 267 ? -0.419 -15.555 -1.732 1 93.62 267 LEU A N 1
ATOM 2113 C CA . LEU A 1 267 ? 0.53 -16.469 -2.367 1 93.62 267 LEU A CA 1
ATOM 2114 C C . LEU A 1 267 ? 0.139 -16.734 -3.816 1 93.62 267 LEU A C 1
ATOM 2116 O O . LEU A 1 267 ? -1.049 -16.781 -4.145 1 93.62 267 LEU A O 1
ATOM 2120 N N . GLY A 1 268 ? 1.098 -16.969 -4.66 1 92 268 GLY A N 1
ATOM 2121 C CA . GLY A 1 268 ? 0.935 -16.953 -6.105 1 92 268 GLY A CA 1
ATOM 2122 C C . GLY A 1 268 ? 0.186 -18.172 -6.625 1 92 268 GLY A C 1
ATOM 2123 O O . GLY A 1 268 ? 0.17 -18.422 -7.828 1 92 268 GLY A O 1
ATOM 2124 N N . MET A 1 269 ? -0.461 -18.891 -5.73 1 93.88 269 MET A N 1
ATOM 2125 C CA . MET A 1 269 ? -1.2 -20.062 -6.184 1 93.88 269 MET A CA 1
ATOM 2126 C C . MET A 1 269 ? -2.502 -19.656 -6.867 1 93.88 269 MET A C 1
ATOM 2128 O O . MET A 1 269 ? -3.023 -20.391 -7.707 1 93.88 269 MET A O 1
ATOM 2132 N N . GLY A 1 270 ? -3.035 -18.578 -6.512 1 97.06 270 GLY A N 1
ATOM 2133 C CA . GLY A 1 270 ? -4.293 -18.062 -7.031 1 97.06 270 GLY A CA 1
ATOM 2134 C C . GLY A 1 270 ? -5.094 -17.281 -6 1 97.06 270 GLY A C 1
ATOM 2135 O O . GLY A 1 270 ? -4.836 -17.391 -4.801 1 97.06 270 GLY A O 1
ATOM 2136 N N . TRP A 1 271 ? -6.02 -16.531 -6.492 1 98.31 271 TRP A N 1
ATOM 2137 C CA . TRP A 1 271 ? -6.879 -15.742 -5.617 1 98.31 271 TRP A CA 1
ATOM 2138 C C . TRP A 1 271 ? -8.148 -15.32 -6.344 1 98.31 271 TRP A C 1
ATOM 2140 O O . TRP A 1 271 ? -8.273 -15.516 -7.555 1 98.31 271 TRP A O 1
ATOM 2150 N N . VAL A 1 272 ? -9.125 -14.852 -5.586 1 98.81 272 VAL A N 1
ATOM 2151 C CA . VAL A 1 272 ? -10.383 -14.344 -6.125 1 98.81 272 VAL A CA 1
ATOM 2152 C C . VAL A 1 272 ? -10.547 -12.875 -5.746 1 98.81 272 VAL A C 1
ATOM 2154 O O . VAL A 1 272 ? -10.305 -12.492 -4.598 1 98.81 272 VAL A O 1
ATOM 2157 N N . PHE A 1 273 ? -10.914 -12.07 -6.688 1 98.75 273 PHE A N 1
ATOM 2158 C CA . PHE A 1 273 ? -11.328 -10.703 -6.414 1 98.75 273 PHE A CA 1
ATOM 2159 C C . PHE A 1 273 ? -12.789 -10.492 -6.809 1 98.75 273 PHE A C 1
ATOM 2161 O O . PHE A 1 273 ? -13.234 -10.984 -7.844 1 98.75 273 PHE A O 1
ATOM 2168 N N . GLY A 1 274 ? -13.516 -9.812 -6.012 1 98.75 274 GLY A N 1
ATOM 2169 C CA . GLY A 1 274 ? -14.836 -9.344 -6.383 1 98.75 274 GLY A CA 1
ATOM 2170 C C . GLY A 1 274 ? -14.805 -8.148 -7.324 1 98.75 274 GLY A C 1
ATOM 2171 O O . GLY A 1 274 ? -13.758 -7.523 -7.504 1 98.75 274 GLY A O 1
ATOM 2172 N N . ARG A 1 275 ? -15.906 -7.82 -7.836 1 98.62 275 ARG A N 1
ATOM 2173 C CA . ARG A 1 275 ? -16.062 -6.844 -8.906 1 98.62 275 ARG A CA 1
ATOM 2174 C C . ARG A 1 275 ? -15.523 -5.477 -8.492 1 98.62 275 ARG A C 1
ATOM 2176 O O . ARG A 1 275 ? -14.953 -4.75 -9.305 1 98.62 275 ARG A O 1
ATOM 2183 N N . ARG A 1 276 ? -15.727 -5.062 -7.297 1 98.31 276 ARG A N 1
ATOM 2184 C CA . ARG A 1 276 ? -15.242 -3.766 -6.836 1 98.31 276 ARG A CA 1
ATOM 2185 C C . ARG A 1 276 ? -13.727 -3.658 -7.012 1 98.31 276 ARG A C 1
ATOM 2187 O O . ARG A 1 276 ? -13.227 -2.643 -7.5 1 98.31 276 ARG A O 1
ATOM 2194 N N . ILE A 1 277 ? -13.023 -4.707 -6.652 1 98.69 277 ILE A N 1
ATOM 2195 C CA . ILE A 1 277 ? -11.57 -4.727 -6.742 1 98.69 277 ILE A CA 1
ATOM 2196 C C . ILE A 1 277 ? -11.141 -4.754 -8.203 1 98.69 277 ILE A C 1
ATOM 2198 O O . ILE A 1 277 ? -10.227 -4.027 -8.609 1 98.69 277 ILE A O 1
ATOM 2202 N N . VAL A 1 278 ? -11.852 -5.523 -8.984 1 98.81 278 VAL A N 1
ATOM 2203 C CA . VAL A 1 278 ? -11.57 -5.609 -10.414 1 98.81 278 VAL A CA 1
ATOM 2204 C C . VAL A 1 278 ? -11.711 -4.23 -11.055 1 98.81 278 VAL A C 1
ATOM 2206 O O . VAL A 1 278 ? -10.844 -3.805 -11.82 1 98.81 278 VAL A O 1
ATOM 2209 N N . ASN A 1 279 ? -12.742 -3.514 -10.75 1 98.5 279 ASN A N 1
ATOM 2210 C CA . ASN A 1 279 ? -12.969 -2.18 -11.297 1 98.5 279 ASN A CA 1
ATOM 2211 C C . ASN A 1 279 ? -11.875 -1.205 -10.859 1 98.5 279 ASN A C 1
ATOM 2213 O O . ASN A 1 279 ? -11.422 -0.381 -11.656 1 98.5 279 ASN A O 1
ATOM 2217 N N . PHE A 1 280 ? -11.547 -1.289 -9.594 1 98.62 280 PHE A N 1
ATOM 2218 C CA . PHE A 1 280 ? -10.477 -0.427 -9.094 1 98.62 280 PHE A CA 1
ATOM 2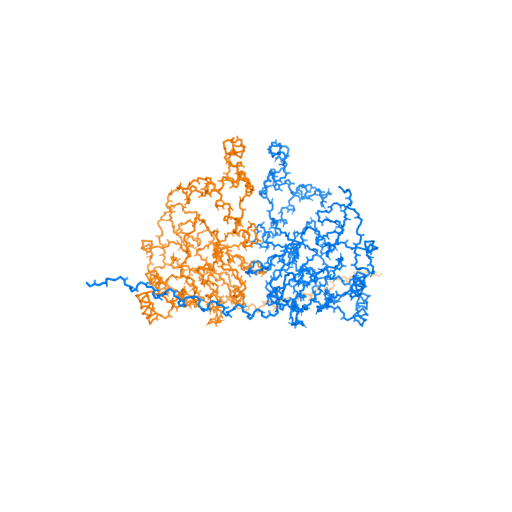219 C C . PHE A 1 280 ? -9.195 -0.645 -9.883 1 98.62 280 PHE A C 1
ATOM 2221 O O . PHE A 1 280 ? -8.539 0.316 -10.297 1 98.62 280 PHE A O 1
ATOM 2228 N N . LEU A 1 281 ? -8.781 -1.907 -10.062 1 98.69 281 LEU A N 1
ATOM 2229 C CA . LEU A 1 281 ? -7.559 -2.229 -10.789 1 98.69 281 LEU A CA 1
ATOM 2230 C C . LEU A 1 281 ? -7.645 -1.768 -12.242 1 98.69 281 LEU A C 1
ATOM 2232 O O . LEU A 1 281 ? -6.691 -1.196 -12.773 1 98.69 281 LEU A O 1
ATOM 2236 N N . ALA A 1 282 ? -8.789 -1.987 -12.828 1 98.56 282 ALA A N 1
ATOM 2237 C CA . ALA A 1 282 ? -8.977 -1.64 -14.234 1 98.56 282 ALA A CA 1
ATOM 2238 C C . ALA A 1 282 ? -8.891 -0.13 -14.438 1 98.56 282 ALA A C 1
ATOM 2240 O O . ALA A 1 282 ? -8.219 0.339 -15.359 1 98.56 282 ALA A O 1
ATOM 2241 N N . ARG A 1 283 ? -9.516 0.636 -13.617 1 97.44 283 ARG A N 1
ATOM 2242 C CA . ARG A 1 283 ? -9.57 2.082 -13.805 1 97.44 283 ARG A CA 1
ATOM 2243 C C . ARG A 1 283 ? -8.211 2.723 -13.539 1 97.44 283 ARG A C 1
ATOM 2245 O O . ARG A 1 283 ? -7.953 3.846 -13.969 1 97.44 283 ARG A O 1
ATOM 2252 N N . ASN A 1 284 ? -7.34 1.997 -12.812 1 98.31 284 ASN A N 1
ATOM 2253 C CA . ASN A 1 284 ? -6.039 2.555 -12.461 1 98.31 284 ASN A CA 1
ATOM 2254 C C . ASN A 1 284 ? -4.902 1.808 -13.148 1 98.31 284 ASN A C 1
ATOM 2256 O O . ASN A 1 284 ? -3.756 1.857 -12.695 1 98.31 284 ASN A O 1
ATOM 2260 N N . LEU A 1 285 ? -5.148 1.174 -14.211 1 98.25 285 LEU A N 1
ATOM 2261 C CA . LEU A 1 285 ? -4.223 0.308 -14.938 1 98.25 285 LEU A CA 1
ATOM 2262 C C . LEU A 1 285 ? -2.898 1.021 -15.188 1 98.25 285 LEU A C 1
ATOM 2264 O O . LEU A 1 285 ? -1.832 0.49 -14.875 1 98.25 285 LEU A O 1
ATOM 2268 N N . ASP A 1 286 ? -2.945 2.24 -15.594 1 96.5 286 ASP A N 1
ATOM 2269 C CA . ASP A 1 286 ? -1.751 2.955 -16.047 1 96.5 286 ASP A CA 1
ATOM 2270 C C . ASP A 1 286 ? -0.91 3.41 -14.852 1 96.5 286 ASP A C 1
ATOM 2272 O O . ASP A 1 286 ? 0.271 3.73 -15 1 96.5 286 ASP A O 1
ATOM 2276 N N . ASP A 1 287 ? -1.481 3.414 -13.688 1 97.44 287 ASP A N 1
ATOM 2277 C CA . ASP A 1 287 ? -0.8 3.957 -12.516 1 97.44 287 ASP A CA 1
ATOM 2278 C C . ASP A 1 287 ? -0.168 2.846 -11.688 1 97.44 287 ASP A C 1
ATOM 2280 O O . ASP A 1 287 ? 0.703 3.107 -10.852 1 97.44 287 ASP A O 1
ATOM 2284 N N . LEU A 1 288 ? -0.5 1.607 -11.867 1 98.38 288 LEU A N 1
ATOM 2285 C CA . LEU A 1 288 ? -0.164 0.508 -10.969 1 98.38 288 LEU A CA 1
ATOM 2286 C C . LEU A 1 288 ? 1.285 0.073 -11.164 1 98.38 288 LEU A C 1
ATOM 2288 O O . LEU A 1 288 ? 1.777 0.019 -12.289 1 98.38 288 LEU A O 1
ATOM 2292 N N . LYS A 1 289 ? 1.942 -0.256 -10.094 1 98.19 289 LYS A N 1
ATOM 2293 C CA . LYS A 1 289 ? 3.242 -0.918 -10.133 1 98.19 289 LYS A CA 1
ATOM 2294 C C . LYS A 1 289 ? 3.168 -2.234 -10.898 1 98.19 289 LYS A C 1
ATOM 2296 O O . LYS A 1 289 ? 2.225 -3.008 -10.727 1 98.19 289 LYS A O 1
ATOM 2301 N N . LYS A 1 290 ? 4.281 -2.514 -11.75 1 97.62 290 LYS A N 1
ATOM 2302 C CA . LYS A 1 290 ? 4.211 -3.734 -12.547 1 97.62 290 LYS A CA 1
ATOM 2303 C C . LYS A 1 290 ? 5.578 -4.402 -12.656 1 97.62 290 LYS A C 1
ATOM 2305 O O . LYS A 1 290 ? 5.727 -5.422 -13.336 1 97.62 290 LYS A O 1
ATOM 2310 N N . GLN A 1 291 ? 6.578 -3.852 -11.914 1 96.56 291 GLN A N 1
ATOM 2311 C CA . GLN A 1 291 ? 7.941 -4.352 -12.078 1 96.56 291 GLN A CA 1
ATOM 2312 C C . GLN A 1 291 ? 8.273 -5.395 -11.016 1 96.56 291 GLN A C 1
ATOM 2314 O O . GLN A 1 291 ? 9.289 -6.09 -11.117 1 96.56 291 GLN A O 1
ATOM 2319 N N . GLY A 1 292 ? 7.441 -5.465 -9.984 1 94.62 292 GLY A N 1
ATOM 2320 C CA . GLY A 1 292 ? 7.703 -6.398 -8.898 1 94.62 292 GLY A CA 1
ATOM 2321 C C . GLY A 1 292 ? 7.051 -7.75 -9.109 1 94.62 292 GLY A C 1
ATOM 2322 O O . GLY A 1 292 ? 6.281 -7.938 -10.047 1 94.62 292 GLY A O 1
ATOM 2323 N N . ALA A 1 293 ? 7.445 -8.703 -8.219 1 92.56 293 ALA A N 1
ATOM 2324 C CA . ALA A 1 293 ? 6.758 -9.992 -8.227 1 92.56 293 ALA A CA 1
ATOM 2325 C C . ALA A 1 293 ? 5.246 -9.812 -8.133 1 92.56 293 ALA A C 1
ATOM 2327 O O . ALA A 1 293 ? 4.754 -9.055 -7.297 1 92.56 293 ALA A O 1
ATOM 2328 N N . ALA A 1 294 ? 4.547 -10.523 -8.945 1 92 294 ALA A N 1
ATOM 2329 C CA . ALA A 1 294 ? 3.131 -10.25 -9.188 1 92 294 ALA A CA 1
ATOM 2330 C C . ALA A 1 294 ? 2.324 -10.391 -7.895 1 92 294 ALA A C 1
ATOM 2332 O O . ALA A 1 294 ? 1.458 -9.562 -7.609 1 92 294 ALA A O 1
ATOM 2333 N N . ASP A 1 295 ? 2.537 -11.398 -7.141 1 91.19 295 ASP A N 1
ATOM 2334 C CA . ASP A 1 295 ? 1.739 -11.641 -5.945 1 91.19 295 ASP A CA 1
ATOM 2335 C C . ASP A 1 295 ? 1.952 -10.547 -4.902 1 91.19 295 ASP A C 1
ATOM 2337 O O . ASP A 1 295 ? 0.989 -10.023 -4.336 1 91.19 295 ASP A O 1
ATOM 2341 N N . VAL A 1 296 ? 3.221 -10.18 -4.727 1 93.38 296 VAL A N 1
ATOM 2342 C CA . VAL A 1 296 ? 3.537 -9.117 -3.771 1 93.38 296 VAL A CA 1
ATOM 2343 C C . VAL A 1 296 ? 2.992 -7.785 -4.281 1 93.38 296 VAL A C 1
ATOM 2345 O O . VAL A 1 296 ? 2.424 -7.008 -3.512 1 93.38 296 VAL A O 1
ATOM 2348 N N . GLN A 1 297 ? 3.17 -7.602 -5.523 1 94.81 297 GLN A N 1
ATOM 2349 C CA . GLN A 1 297 ? 2.719 -6.367 -6.152 1 94.81 297 GLN A CA 1
ATOM 2350 C C . GLN A 1 297 ? 1.211 -6.188 -6.004 1 94.81 297 GLN A C 1
ATOM 2352 O O . GLN A 1 297 ? 0.727 -5.066 -5.828 1 94.81 297 GLN A O 1
ATOM 2357 N N . LEU A 1 298 ? 0.493 -7.246 -6.078 1 95.88 298 LEU A N 1
ATOM 2358 C CA . LEU A 1 298 ? -0.952 -7.188 -5.891 1 95.88 298 LEU A CA 1
ATOM 2359 C C . LEU A 1 298 ? -1.299 -6.664 -4.5 1 95.88 298 LEU A C 1
ATOM 2361 O O . LEU A 1 298 ? -2.289 -5.949 -4.328 1 95.88 298 LEU A O 1
ATOM 2365 N N . GLY A 1 299 ? -0.53 -7.086 -3.518 1 96.81 299 GLY A N 1
ATOM 2366 C CA . GLY A 1 299 ? -0.724 -6.535 -2.186 1 96.81 299 GLY A CA 1
ATOM 2367 C C . GLY A 1 299 ? -0.652 -5.023 -2.15 1 96.81 299 GLY A C 1
ATOM 2368 O O . GLY A 1 299 ? -1.47 -4.371 -1.495 1 96.81 299 GLY A O 1
ATOM 2369 N N . PHE A 1 300 ? 0.268 -4.465 -2.879 1 97.88 300 PHE A N 1
ATOM 2370 C CA . PHE A 1 300 ? 0.416 -3.016 -2.938 1 97.88 300 PHE A CA 1
ATOM 2371 C C . PHE A 1 300 ? -0.734 -2.385 -3.711 1 97.88 300 PHE A C 1
ATOM 2373 O O . PHE A 1 300 ? -1.18 -1.283 -3.385 1 97.88 300 PHE A O 1
ATOM 2380 N N . TRP A 1 301 ? -1.24 -3.088 -4.742 1 98.56 301 TRP A N 1
ATOM 2381 C CA . TRP A 1 301 ? -2.387 -2.588 -5.492 1 98.56 301 TRP A CA 1
ATOM 2382 C C . TRP A 1 301 ? -3.598 -2.41 -4.578 1 98.56 301 TRP A C 1
ATOM 2384 O O . TRP A 1 301 ? -4.375 -1.469 -4.746 1 98.56 301 TRP A O 1
ATOM 2394 N N . LEU A 1 302 ? -3.742 -3.262 -3.598 1 98.31 302 LEU A N 1
ATOM 2395 C CA . LEU A 1 302 ? -4.949 -3.295 -2.781 1 98.31 302 LEU A CA 1
ATOM 2396 C C . LEU A 1 302 ? -4.785 -2.439 -1.53 1 98.31 302 LEU A C 1
ATOM 2398 O O . LEU A 1 302 ? -5.762 -2.145 -0.84 1 98.31 302 LEU A O 1
ATOM 2402 N N . ALA A 1 303 ? -3.59 -1.93 -1.303 1 98.06 303 ALA A N 1
ATOM 2403 C CA . ALA A 1 303 ? -3.209 -1.305 -0.039 1 98.06 303 ALA A CA 1
ATOM 2404 C C . ALA A 1 303 ? -4.098 -0.103 0.267 1 98.06 303 ALA A C 1
ATOM 2406 O O . ALA A 1 303 ? -4.465 0.127 1.422 1 98.06 303 ALA A O 1
ATOM 2407 N N . PRO A 1 304 ? -4.559 0.688 -0.694 1 98.38 304 PRO A N 1
ATOM 2408 C CA . PRO A 1 304 ? -5.332 1.894 -0.381 1 98.38 304 PRO A CA 1
ATOM 2409 C C . PRO A 1 304 ? -6.789 1.592 -0.038 1 98.38 304 PRO A C 1
ATOM 2411 O O . PRO A 1 304 ? -7.496 2.459 0.477 1 98.38 304 PRO A O 1
ATOM 2414 N N . LEU A 1 305 ? -7.266 0.442 -0.301 1 98.44 305 LEU A N 1
ATOM 2415 C CA . LEU A 1 305 ? -8.703 0.185 -0.327 1 98.44 305 LEU A CA 1
ATOM 2416 C C . LEU A 1 305 ? -9.25 0 1.086 1 98.44 305 LEU A C 1
ATOM 2418 O O . LEU A 1 305 ? -8.648 -0.705 1.899 1 98.44 305 LEU A O 1
ATOM 2422 N N . GLU A 1 306 ? -10.305 0.599 1.308 1 97.62 306 GLU A N 1
ATOM 2423 C CA . GLU A 1 306 ? -11.078 0.427 2.537 1 97.62 306 GLU A CA 1
ATOM 2424 C C . GLU A 1 306 ? -12.164 -0.632 2.363 1 97.62 306 GLU A C 1
ATOM 2426 O O . GLU A 1 306 ? -12.695 -0.807 1.267 1 97.62 306 GLU A O 1
ATOM 2431 N N . GLY A 1 307 ? -12.438 -1.406 3.375 1 95.75 307 GLY A N 1
ATOM 2432 C CA . GLY A 1 307 ? -13.625 -2.25 3.408 1 95.75 307 GLY A CA 1
ATOM 2433 C C . GLY A 1 307 ? -13.469 -3.521 2.596 1 95.75 307 GLY A C 1
ATOM 2434 O O . GLY A 1 307 ? -14.453 -4.062 2.09 1 95.75 307 GLY A O 1
ATOM 2435 N N . ILE A 1 308 ? -12.25 -3.951 2.328 1 97.81 308 ILE A N 1
ATOM 2436 C CA . ILE A 1 308 ? -12.023 -5.223 1.648 1 97.81 308 ILE A CA 1
ATOM 2437 C C . ILE A 1 308 ? -12.391 -6.379 2.58 1 97.81 308 ILE A C 1
ATOM 2439 O O . ILE A 1 308 ? -12.055 -6.355 3.768 1 97.81 308 ILE A O 1
ATOM 2443 N N . HIS A 1 309 ? -13.148 -7.336 2.051 1 98 309 HIS A N 1
ATOM 2444 C CA . HIS A 1 309 ? -13.422 -8.586 2.748 1 98 309 HIS A CA 1
ATOM 2445 C C . HIS A 1 309 ? -12.344 -9.625 2.455 1 98 309 HIS A C 1
ATOM 2447 O O . HIS A 1 309 ? -12.383 -10.289 1.414 1 98 309 HIS A O 1
ATOM 2453 N N . TRP A 1 310 ? -11.469 -9.805 3.414 1 97.81 310 TRP A N 1
ATOM 2454 C CA . TRP A 1 310 ? -10.367 -10.742 3.248 1 97.81 310 TRP A CA 1
ATOM 2455 C C . TRP A 1 310 ? -10.766 -12.141 3.695 1 97.81 310 TRP A C 1
ATOM 2457 O O . TRP A 1 310 ? -11.305 -12.32 4.789 1 97.81 310 TRP A O 1
ATOM 2467 N N . GLU A 1 311 ? -10.555 -13.07 2.873 1 98.19 311 GLU A N 1
ATOM 2468 C CA . GLU A 1 311 ? -10.781 -14.469 3.23 1 98.19 311 GLU A CA 1
ATOM 2469 C C . GLU A 1 311 ? -9.531 -15.312 2.988 1 98.19 311 GLU A C 1
ATOM 2471 O O . GLU A 1 311 ? -9.086 -15.461 1.848 1 98.19 311 GLU A O 1
ATOM 2476 N N . ASP A 1 312 ? -8.984 -15.82 4.082 1 97.88 312 ASP A N 1
ATOM 2477 C CA . ASP A 1 312 ? -7.766 -16.625 4.023 1 97.88 312 ASP A CA 1
ATOM 2478 C C . ASP A 1 312 ? -8.07 -18.062 3.611 1 97.88 312 ASP A C 1
ATOM 2480 O O . ASP A 1 312 ? -8.914 -18.719 4.223 1 97.88 312 ASP A O 1
ATOM 2484 N N . MET A 1 313 ? -7.344 -18.547 2.66 1 97.94 313 MET A N 1
ATOM 2485 C CA . MET A 1 313 ? -7.613 -19.875 2.119 1 97.94 313 MET A CA 1
ATOM 2486 C C . MET A 1 313 ? -6.496 -20.844 2.486 1 97.94 313 MET A C 1
ATOM 2488 O O . MET A 1 313 ? -6.348 -21.891 1.852 1 97.94 313 MET A O 1
ATOM 2492 N N . ALA A 1 314 ? -5.812 -20.406 3.482 1 95.25 314 ALA A N 1
ATOM 2493 C CA . ALA A 1 314 ? -4.879 -21.375 4.051 1 95.25 314 ALA A CA 1
ATOM 2494 C C . ALA A 1 314 ? -5.629 -22.531 4.695 1 95.25 314 ALA A C 1
ATOM 2496 O O . ALA A 1 314 ? -6.855 -22.609 4.625 1 95.25 314 ALA A O 1
ATOM 2497 N N . GLY A 1 315 ? -4.98 -23.531 5.184 1 92.25 315 GLY A N 1
ATOM 2498 C CA . GLY A 1 315 ? -5.617 -24.625 5.922 1 92.25 315 GLY A CA 1
ATOM 2499 C C . GLY A 1 315 ? -6.133 -25.734 5.023 1 92.25 315 GLY A C 1
ATOM 2500 O O . GLY A 1 315 ? -7.145 -26.359 5.332 1 92.25 315 GLY A O 1
ATOM 2501 N N . GLY A 1 316 ? -5.594 -25.766 3.855 1 93.5 316 GLY A N 1
ATOM 2502 C CA . GLY A 1 316 ? -5.891 -26.891 2.994 1 93.5 316 GLY A CA 1
ATOM 2503 C C . GLY A 1 316 ? -6.793 -26.547 1.828 1 93.5 316 GLY A C 1
ATOM 2504 O O . GLY A 1 316 ? -7.035 -27.375 0.948 1 93.5 316 GLY A O 1
ATOM 2505 N N . PHE A 1 317 ? -7.375 -25.297 1.798 1 97.38 317 PHE A N 1
ATOM 2506 C CA . PHE A 1 317 ? -8.219 -24.891 0.688 1 97.38 317 PHE A CA 1
ATOM 2507 C C . PHE A 1 317 ? -7.391 -24.625 -0.563 1 97.38 317 PHE A C 1
ATOM 2509 O O . PHE A 1 317 ? -7.703 -25.141 -1.639 1 97.38 317 PHE A O 1
ATOM 2516 N N . PHE A 1 318 ? -6.41 -23.812 -0.444 1 97.88 318 PHE A N 1
ATOM 2517 C CA . PHE A 1 318 ? -5.395 -23.562 -1.462 1 97.88 318 PHE A CA 1
ATOM 2518 C C . PHE A 1 318 ? -4.039 -24.094 -1.015 1 97.88 318 PHE A C 1
ATOM 2520 O O . PHE A 1 318 ? -3.562 -23.766 0.071 1 97.88 318 PHE A O 1
ATOM 2527 N N . HIS A 1 319 ? -3.391 -24.922 -1.812 1 95.81 319 HIS A N 1
ATOM 2528 C CA . HIS A 1 319 ? -2.09 -25.453 -1.408 1 95.81 319 HIS A CA 1
ATOM 2529 C C . HIS A 1 319 ? -1.297 -25.938 -2.611 1 95.81 319 HIS A C 1
ATOM 2531 O O . HIS A 1 319 ? -1.852 -26.109 -3.699 1 95.81 319 HIS A O 1
ATOM 2537 N N . ASP A 1 320 ? -0.03 -26.109 -2.432 1 94.88 320 ASP A N 1
ATOM 2538 C CA . ASP A 1 320 ? 0.809 -26.797 -3.416 1 94.88 320 ASP A CA 1
ATOM 2539 C C . ASP A 1 320 ? 0.558 -28.297 -3.41 1 94.88 320 ASP A C 1
ATOM 2541 O O . ASP A 1 320 ? 0.149 -28.859 -2.393 1 94.88 320 ASP A O 1
ATOM 2545 N N . TYR A 1 321 ? 0.786 -28.812 -4.625 1 95.81 321 TYR A N 1
ATOM 2546 C CA . TYR A 1 321 ? 0.798 -30.266 -4.652 1 95.81 321 TYR A CA 1
ATOM 2547 C C . TYR A 1 321 ? 1.777 -30.828 -3.625 1 95.81 321 TYR A C 1
ATOM 2549 O O . TYR A 1 321 ? 2.867 -30.281 -3.438 1 95.81 321 TYR A O 1
ATOM 2557 N N . PRO A 1 322 ? 1.39 -31.859 -2.934 1 92.31 322 PRO A N 1
ATOM 2558 C CA . PRO A 1 322 ? 2.314 -32.438 -1.946 1 92.31 322 PRO A CA 1
ATOM 2559 C C . PRO A 1 322 ? 3.662 -32.812 -2.553 1 92.31 322 PRO A C 1
ATOM 2561 O O . PRO A 1 322 ? 3.727 -33.688 -3.41 1 92.31 322 PRO A O 1
ATOM 2564 N N . MET A 1 323 ? 4.691 -32.094 -2.148 1 86.44 323 MET A N 1
ATOM 2565 C CA . MET A 1 323 ? 6.051 -32.344 -2.611 1 86.44 323 MET A CA 1
ATOM 2566 C C . MET A 1 323 ? 7.07 -32.031 -1.525 1 86.44 323 MET A C 1
ATOM 2568 O O . MET A 1 323 ? 6.816 -31.188 -0.665 1 86.44 323 MET A O 1
ATOM 2572 N N . PRO A 1 324 ? 8.125 -32.688 -1.594 1 79.56 324 PRO A N 1
ATOM 2573 C CA . PRO A 1 324 ? 9.156 -32.406 -0.588 1 79.56 324 PRO A CA 1
ATOM 2574 C C . PRO A 1 324 ? 9.664 -30.953 -0.648 1 79.56 324 PRO A C 1
ATOM 2576 O O . PRO A 1 324 ? 9.82 -30.406 -1.736 1 79.56 324 PRO A O 1
ATOM 2579 N N . GLY A 1 325 ? 9.883 -30.406 0.458 1 75.38 325 GLY A N 1
ATOM 2580 C CA . GLY A 1 325 ? 10.539 -29.109 0.536 1 75.38 325 GLY A CA 1
ATOM 2581 C C . GLY A 1 325 ? 9.586 -27.953 0.349 1 75.38 325 GLY A C 1
ATOM 2582 O O . GLY A 1 325 ? 10 -26.797 0.41 1 75.38 325 GLY A O 1
ATOM 2583 N N . SER A 1 326 ? 8.375 -28.312 0.076 1 77.31 326 SER A N 1
ATOM 2584 C CA . SER A 1 326 ? 7.445 -27.203 -0.096 1 77.31 326 SER A CA 1
ATOM 2585 C C . SER A 1 326 ? 6.809 -26.797 1.231 1 77.31 326 SER A C 1
ATOM 2587 O O . SER A 1 326 ? 6.215 -27.641 1.918 1 77.31 326 SER A O 1
ATOM 2589 N N . THR A 1 327 ? 6.91 -25.516 1.534 1 80.25 327 THR A N 1
ATOM 2590 C CA . THR A 1 327 ? 6.367 -24.969 2.77 1 80.25 327 THR A CA 1
ATOM 2591 C C . THR A 1 327 ? 4.848 -24.844 2.689 1 80.25 327 THR A C 1
ATOM 2593 O O . THR A 1 327 ? 4.168 -24.797 3.717 1 80.25 327 THR A O 1
ATOM 2596 N N . PHE A 1 328 ? 4.27 -24.953 1.505 1 89.56 328 PHE A N 1
ATOM 2597 C CA . PHE A 1 328 ? 2.854 -24.625 1.361 1 89.56 328 PHE A CA 1
ATOM 2598 C C . PHE A 1 328 ? 2.074 -25.828 0.822 1 89.56 328 PHE A C 1
ATOM 2600 O O . PHE A 1 328 ? 0.998 -25.656 0.243 1 89.56 328 PHE A O 1
ATOM 2607 N N . SER A 1 329 ? 2.676 -26.984 0.981 1 90.56 329 SER A N 1
ATOM 2608 C CA . SER A 1 329 ? 2.027 -28.219 0.539 1 90.56 329 SER A CA 1
ATOM 2609 C C . SER A 1 329 ? 1.019 -28.703 1.57 1 90.56 329 SER A C 1
ATOM 2611 O O . SER A 1 329 ? 1.148 -28.422 2.762 1 90.56 329 SER A O 1
ATOM 2613 N N . SER A 1 330 ? 0.023 -29.375 1.075 1 89.06 330 SER A N 1
ATOM 2614 C CA . SER A 1 330 ? -0.979 -30.047 1.886 1 89.06 330 SER A CA 1
ATOM 2615 C C . SER A 1 330 ? -1.571 -31.25 1.142 1 89.06 330 SER A C 1
ATOM 2617 O O . SER A 1 330 ? -1.461 -31.344 -0.083 1 89.06 330 SER A O 1
ATOM 2619 N N . GLY A 1 331 ? -2.02 -32.156 1.896 1 90.56 331 GLY A N 1
ATOM 2620 C CA . GLY A 1 331 ? -2.771 -33.219 1.25 1 90.56 331 GLY A CA 1
ATOM 2621 C C . GLY A 1 331 ? -4.109 -32.75 0.706 1 90.56 331 GLY A C 1
ATOM 2622 O O . GLY A 1 331 ? -4.684 -31.766 1.192 1 90.56 331 GLY A O 1
ATOM 2623 N N . CYS A 1 332 ? -4.543 -33.5 -0.343 1 94.62 332 CYS A N 1
ATOM 2624 C CA . CYS A 1 332 ? -5.859 -33.188 -0.892 1 94.62 332 CYS A CA 1
ATOM 2625 C C . CYS A 1 332 ? -6.965 -33.75 0.011 1 94.62 332 CYS A C 1
ATOM 2627 O O . CYS A 1 332 ? -6.828 -34.812 0.586 1 94.62 332 CYS A O 1
ATOM 2629 N N . SER A 1 333 ? -7.984 -33.031 0.213 1 93.56 333 SER A N 1
ATOM 2630 C CA . SER A 1 333 ? -9.133 -33.375 1.044 1 93.56 333 SER A CA 1
ATOM 2631 C C . SER A 1 333 ? -10.43 -32.844 0.463 1 93.56 333 SER A C 1
ATOM 2633 O O . SER A 1 333 ? -10.445 -32.312 -0.66 1 93.56 333 SER A O 1
ATOM 2635 N N . ASP A 1 334 ? -11.539 -32.969 1.239 1 93 334 ASP A N 1
ATOM 2636 C CA . ASP A 1 334 ? -12.836 -32.469 0.797 1 93 334 ASP A CA 1
ATOM 2637 C C . ASP A 1 334 ? -12.891 -30.953 0.872 1 93 334 ASP A C 1
ATOM 2639 O O . ASP A 1 334 ? -13.812 -30.328 0.341 1 93 334 ASP A O 1
ATOM 2643 N N . ARG A 1 335 ? -11.789 -30.391 1.381 1 94.19 335 ARG A N 1
ATOM 2644 C CA . ARG A 1 335 ? -11.742 -28.938 1.501 1 94.19 335 ARG A CA 1
ATOM 2645 C C . ARG A 1 335 ? -10.93 -28.312 0.365 1 94.19 335 ARG A C 1
ATOM 2647 O O . ARG A 1 335 ? -11.031 -27.125 0.103 1 94.19 335 ARG A O 1
ATOM 2654 N N . THR A 1 336 ? -10.148 -29.156 -0.323 1 96.88 336 THR A N 1
ATOM 2655 C CA . THR A 1 336 ? -9.219 -28.641 -1.326 1 96.88 336 THR A CA 1
ATOM 2656 C C . THR A 1 336 ? -9.969 -28.016 -2.494 1 96.88 336 THR A C 1
ATOM 2658 O O . THR A 1 336 ? -10.812 -28.656 -3.115 1 96.88 336 THR A O 1
ATOM 2661 N N . ILE A 1 337 ? -9.664 -26.797 -2.732 1 97.69 337 ILE A N 1
ATOM 2662 C CA . ILE A 1 337 ? -10.281 -26.078 -3.842 1 97.69 337 ILE A CA 1
ATOM 2663 C C . ILE A 1 337 ? -9.258 -25.859 -4.949 1 97.69 337 ILE A C 1
ATOM 2665 O O . ILE A 1 337 ? -9.562 -26.047 -6.133 1 97.69 337 ILE A O 1
ATOM 2669 N N . LEU A 1 338 ? -8.031 -25.5 -4.57 1 98.38 338 LEU A N 1
ATOM 2670 C CA . LEU A 1 338 ? -6.977 -25.203 -5.531 1 98.38 338 LEU A CA 1
ATOM 2671 C C . LEU A 1 338 ? -5.684 -25.922 -5.152 1 98.38 338 LEU A C 1
ATOM 2673 O O . LEU A 1 338 ? -5.293 -25.938 -3.98 1 98.38 338 LEU A O 1
ATOM 2677 N N . VAL A 1 339 ? -5.062 -26.578 -6.133 1 97.69 339 VAL A N 1
ATOM 2678 C CA . VAL A 1 339 ? -3.738 -27.172 -5.965 1 97.69 339 VAL A CA 1
ATOM 2679 C C . VAL A 1 339 ? -2.789 -26.609 -7.023 1 97.69 339 VAL A C 1
ATOM 2681 O O . VAL A 1 339 ? -3.061 -26.719 -8.227 1 97.69 339 VAL A O 1
ATOM 2684 N N . HIS A 1 340 ? -1.711 -26.047 -6.562 1 96.12 340 HIS A N 1
ATOM 2685 C CA . HIS A 1 340 ? -0.715 -25.406 -7.414 1 96.12 340 HIS A CA 1
ATOM 2686 C C . HIS A 1 340 ? 0.45 -26.344 -7.703 1 96.12 340 HIS A C 1
ATOM 2688 O O . HIS A 1 340 ? 0.673 -27.297 -6.965 1 96.12 340 HIS A O 1
ATOM 2694 N N . ARG A 1 341 ? 1.245 -26.094 -8.789 1 95.06 341 ARG A N 1
ATOM 2695 C CA . ARG A 1 341 ? 2.424 -26.844 -9.227 1 95.06 341 ARG A CA 1
ATOM 2696 C C . ARG A 1 341 ? 2.037 -28.188 -9.812 1 95.06 341 ARG A C 1
ATOM 2698 O O . ARG A 1 341 ? 2.66 -29.203 -9.508 1 95.06 341 ARG A O 1
ATOM 2705 N N . MET A 1 342 ? 0.98 -28.203 -10.586 1 96.62 342 MET A N 1
ATOM 2706 C CA . MET A 1 342 ? 0.562 -29.391 -11.336 1 96.62 342 MET A CA 1
ATOM 2707 C C . MET A 1 342 ? 1.456 -29.609 -12.547 1 96.62 342 MET A C 1
ATOM 2709 O O . MET A 1 342 ? 1.963 -28.656 -13.133 1 96.62 342 MET A O 1
ATOM 2713 N N . ASN A 1 343 ? 1.74 -30.781 -12.82 1 96 343 ASN A N 1
ATOM 2714 C CA . ASN A 1 343 ? 2.426 -31.203 -14.031 1 96 343 ASN A CA 1
ATOM 2715 C C . ASN A 1 343 ? 1.8 -32.469 -14.617 1 96 343 ASN A C 1
ATOM 2717 O O . ASN A 1 343 ? 0.776 -32.938 -14.117 1 96 343 ASN A O 1
ATOM 2721 N N . ASP A 1 344 ? 2.373 -33 -15.664 1 95.88 344 ASP A N 1
ATOM 2722 C CA . ASP A 1 344 ? 1.783 -34.125 -16.359 1 95.88 344 ASP A CA 1
ATOM 2723 C C . ASP A 1 344 ? 1.602 -35.312 -15.43 1 95.88 344 ASP A C 1
ATOM 2725 O O . ASP A 1 344 ? 0.572 -36 -15.469 1 95.88 344 ASP A O 1
ATOM 2729 N N . GLU A 1 345 ? 2.533 -35.531 -14.625 1 95.19 345 GLU A N 1
ATOM 2730 C CA . GLU A 1 345 ? 2.484 -36.656 -13.703 1 95.19 345 GLU A CA 1
ATOM 2731 C C . GLU A 1 345 ? 1.413 -36.469 -12.633 1 95.19 345 GLU A C 1
ATOM 2733 O O . GLU A 1 345 ? 0.652 -37.375 -12.328 1 95.19 345 GLU A O 1
ATOM 2738 N N . ARG A 1 346 ? 1.267 -35.312 -12.141 1 96.06 346 ARG A N 1
ATOM 2739 C CA . ARG A 1 346 ? 0.363 -35 -11.031 1 96.06 346 ARG A CA 1
ATOM 2740 C C . ARG A 1 346 ? -1.09 -35 -11.5 1 96.06 346 ARG A C 1
ATOM 2742 O O . ARG A 1 346 ? -1.995 -35.344 -10.734 1 96.06 346 ARG A O 1
ATOM 2749 N N . TRP A 1 347 ? -1.32 -34.688 -12.742 1 96.81 347 TRP A N 1
ATOM 2750 C CA . TRP A 1 347 ? -2.672 -34.688 -13.289 1 96.81 347 TRP A CA 1
ATOM 2751 C C . TRP A 1 347 ? -3.23 -36.094 -13.383 1 96.81 347 TRP A C 1
ATOM 2753 O O . TRP A 1 347 ? -4.438 -36.281 -13.562 1 96.81 347 TRP A O 1
ATOM 2763 N N . LYS A 1 348 ? -2.348 -37.125 -13.297 1 95.44 348 LYS A N 1
ATOM 2764 C CA . LYS A 1 348 ? -2.816 -38.5 -13.273 1 95.44 348 LYS A CA 1
ATOM 2765 C C . LYS A 1 348 ? -3.643 -38.781 -12.016 1 95.44 348 LYS A C 1
ATOM 2767 O O . LYS A 1 348 ? -4.426 -39.719 -11.977 1 95.44 348 LYS A O 1
ATOM 2772 N N . ASP A 1 349 ? -3.469 -37.969 -11.07 1 95.94 349 ASP A N 1
ATOM 2773 C CA . ASP A 1 349 ? -4.191 -38.125 -9.812 1 95.94 349 ASP A CA 1
ATOM 2774 C C . ASP A 1 349 ? -5.574 -37.469 -9.891 1 95.94 349 ASP A C 1
ATOM 2776 O O . ASP A 1 349 ? -6.344 -37.5 -8.922 1 95.94 349 ASP A O 1
ATOM 2780 N N . PHE A 1 350 ? -5.887 -36.875 -11 1 96.56 350 PHE A N 1
ATOM 2781 C CA . PHE A 1 350 ? -7.184 -36.219 -11.211 1 96.56 350 PHE A CA 1
ATOM 2782 C C . PHE A 1 350 ? -8.234 -37.25 -11.617 1 96.56 350 PHE A C 1
ATOM 2784 O O . PHE A 1 350 ? -8.008 -38.062 -12.531 1 96.56 350 PHE A O 1
ATOM 2791 N N . ASP A 1 351 ? -9.344 -37.281 -10.898 1 94.56 351 ASP A N 1
ATOM 2792 C CA . ASP A 1 351 ? -10.461 -38.156 -11.211 1 94.56 351 ASP A CA 1
ATOM 2793 C C . ASP A 1 351 ? -11.5 -37.438 -12.086 1 94.56 351 ASP A C 1
ATOM 2795 O O . ASP A 1 351 ? -12.25 -36.594 -11.602 1 94.56 351 ASP A O 1
ATOM 2799 N N . VAL A 1 352 ? -11.641 -37.812 -13.281 1 89.94 352 VAL A N 1
ATOM 2800 C CA . VAL A 1 352 ? -12.469 -37.156 -14.289 1 89.94 352 VAL A CA 1
ATOM 2801 C C . VAL A 1 352 ? -13.945 -37.344 -13.938 1 89.94 352 VAL A C 1
ATOM 2803 O O . VAL A 1 352 ? -14.773 -36.5 -14.305 1 89.94 352 VAL A O 1
ATOM 2806 N N . GLU A 1 353 ? -14.336 -38.344 -13.188 1 90.19 353 GLU A N 1
ATOM 2807 C CA . GLU A 1 353 ? -15.727 -38.625 -12.867 1 90.19 353 GLU A CA 1
ATOM 2808 C C . GLU A 1 353 ? -16.203 -37.781 -11.703 1 90.19 353 GLU A C 1
ATOM 2810 O O . GLU A 1 353 ? -17.359 -37.312 -11.688 1 90.19 353 GLU A O 1
ATOM 2815 N N . THR A 1 354 ? -15.336 -37.531 -10.773 1 90.31 354 THR A N 1
ATOM 2816 C CA . THR A 1 354 ? -15.781 -36.844 -9.555 1 90.31 354 THR A CA 1
ATOM 2817 C C . THR A 1 354 ? -15.266 -35.406 -9.508 1 90.31 354 THR A C 1
ATOM 2819 O O . THR A 1 354 ? -15.672 -34.625 -8.648 1 90.31 354 THR A O 1
ATOM 2822 N N . CYS A 1 355 ? -14.375 -35.031 -10.414 1 92.69 355 CYS A N 1
ATOM 2823 C CA . CYS A 1 355 ? -13.727 -33.719 -10.445 1 92.69 355 CYS A CA 1
ATOM 2824 C C . CYS A 1 355 ? -12.852 -33.531 -9.219 1 92.69 355 CYS A C 1
ATOM 2826 O O . CYS A 1 355 ? -12.719 -32.406 -8.719 1 92.69 355 CYS A O 1
ATOM 2828 N N . GLU A 1 356 ? -12.344 -34.625 -8.734 1 94.38 356 GLU A N 1
ATOM 2829 C CA . GLU A 1 356 ? -11.508 -34.562 -7.535 1 94.38 356 GLU A CA 1
ATOM 2830 C C . GLU A 1 356 ? -10.055 -34.906 -7.848 1 94.38 356 GLU A C 1
ATOM 2832 O O . GLU A 1 356 ? -9.781 -35.656 -8.789 1 94.38 356 GLU A O 1
ATOM 2837 N N . LEU A 1 357 ? -9.227 -34.25 -7.137 1 95.81 357 LEU A N 1
ATOM 2838 C CA . LEU A 1 357 ? -7.809 -34.594 -7.18 1 95.81 357 LEU A CA 1
ATOM 2839 C C . LEU A 1 357 ? -7.426 -35.469 -5.973 1 95.81 357 LEU A C 1
ATOM 2841 O O . LEU A 1 357 ? -7.66 -35.062 -4.828 1 95.81 357 LEU A O 1
ATOM 2845 N N . HIS A 1 358 ? -6.91 -36.625 -6.219 1 94.44 358 HIS A N 1
ATOM 2846 C CA . HIS A 1 358 ? -6.488 -37.531 -5.156 1 94.44 358 HIS A CA 1
ATOM 2847 C C . HIS A 1 358 ? -4.977 -37.5 -4.977 1 94.44 358 HIS A C 1
ATOM 2849 O O . HIS A 1 358 ? -4.262 -38.312 -5.57 1 94.44 358 HIS A O 1
ATOM 2855 N N . CYS A 1 359 ? -4.543 -36.625 -4.133 1 90.69 359 CYS A N 1
ATOM 2856 C CA . CYS A 1 359 ? -3.115 -36.469 -3.902 1 90.69 359 CYS A CA 1
ATOM 2857 C C . CYS A 1 359 ? -2.557 -37.594 -3.053 1 90.69 359 CYS A C 1
ATOM 2859 O O . CYS A 1 359 ? -3.287 -38.219 -2.27 1 90.69 359 CYS A O 1
ATOM 2861 N N . PRO A 1 360 ? -1.28 -37.969 -3.312 1 82.31 360 PRO A N 1
ATOM 2862 C CA . PRO A 1 360 ? -0.67 -38.938 -2.41 1 82.31 360 PRO A CA 1
ATOM 2863 C C . PRO A 1 360 ? -0.588 -38.438 -0.969 1 82.31 360 PRO A C 1
ATOM 2865 O O . PRO A 1 360 ? -0.583 -37.219 -0.729 1 82.31 360 PRO A O 1
ATOM 2868 N N . ALA A 1 361 ? -0.927 -39.281 0.008 1 66.25 361 ALA A N 1
ATOM 2869 C CA . ALA A 1 361 ? -0.836 -38.938 1.419 1 66.25 361 ALA A CA 1
ATOM 2870 C C . ALA A 1 361 ? 0.465 -38.188 1.709 1 66.25 361 ALA A C 1
ATOM 2872 O O . ALA A 1 361 ? 1.434 -38.281 0.954 1 66.25 361 ALA A O 1
ATOM 2873 N N . THR A 1 362 ? 0.492 -37.219 2.525 1 56.88 362 THR A N 1
ATOM 2874 C CA . THR A 1 362 ? 1.593 -36.344 2.902 1 56.88 362 THR A CA 1
ATOM 2875 C C . THR A 1 362 ? 2.936 -37.031 2.703 1 56.88 362 THR A C 1
ATOM 2877 O O . THR A 1 362 ? 3.111 -38.188 3.115 1 56.88 362 THR A O 1
ATOM 2880 N N . ALA A 1 363 ? 3.617 -36.625 1.638 1 47.75 363 ALA A N 1
ATOM 2881 C CA . ALA A 1 363 ? 5.016 -37.031 1.634 1 47.75 363 ALA A CA 1
ATOM 2882 C C . ALA A 1 363 ? 5.637 -36.875 3.021 1 47.75 363 ALA A C 1
ATOM 2884 O O . ALA A 1 363 ? 5.324 -35.938 3.752 1 47.75 363 ALA A O 1
ATOM 2885 N N . ILE A 1 364 ? 5.926 -37.938 3.76 1 40.72 364 ILE A N 1
ATOM 2886 C CA . ILE A 1 364 ? 6.73 -37.969 4.977 1 40.72 364 ILE A CA 1
ATOM 2887 C C . ILE A 1 364 ? 7.832 -36.906 4.898 1 40.72 364 ILE A C 1
ATOM 2889 O O . ILE A 1 364 ? 8.797 -37.062 4.152 1 40.72 364 ILE A O 1
ATOM 2893 N N . GLY A 1 365 ? 7.762 -35.75 4.324 1 32.03 365 GLY A N 1
ATOM 2894 C CA . GLY A 1 365 ? 9.008 -35.156 4.805 1 32.03 365 GLY A CA 1
ATOM 2895 C C . GLY A 1 365 ? 9.023 -34.938 6.305 1 32.03 365 GLY A C 1
ATOM 2896 O O . GLY A 1 365 ? 7.973 -34.906 6.945 1 32.03 365 GLY A O 1
ATOM 2897 N N . MET B 1 1 ? 52.562 -8.648 -60.906 1 23.42 1 MET B N 1
ATOM 2898 C CA . MET B 1 1 ? 51.406 -7.754 -60.938 1 23.42 1 MET B CA 1
ATOM 2899 C C . MET B 1 1 ? 51.156 -7.145 -59.562 1 23.42 1 MET B C 1
ATOM 2901 O O . MET B 1 1 ? 51.312 -7.824 -58.531 1 23.42 1 MET B O 1
ATOM 2905 N N . SER B 1 2 ? 51.281 -5.781 -59.469 1 25.19 2 SER B N 1
ATOM 2906 C CA . SER B 1 2 ? 51.406 -4.793 -58.406 1 25.19 2 SER B CA 1
ATOM 2907 C C . SER B 1 2 ? 50.156 -4.801 -57.5 1 25.19 2 SER B C 1
ATOM 2909 O O . SER B 1 2 ? 49.031 -4.699 -58 1 25.19 2 SER B O 1
ATOM 2911 N N . PRO B 1 3 ? 50.375 -5.371 -56.312 1 24.44 3 PRO B N 1
ATOM 2912 C CA . PRO B 1 3 ? 49.344 -5.82 -55.406 1 24.44 3 PRO B CA 1
ATOM 2913 C C . PRO B 1 3 ? 48.312 -4.715 -55.062 1 24.44 3 PRO B C 1
ATOM 2915 O O . PRO B 1 3 ? 47.125 -4.879 -55.312 1 24.44 3 PRO B O 1
ATOM 2918 N N . SER B 1 4 ? 48.312 -4.121 -53.906 1 22.44 4 SER B N 1
ATOM 2919 C CA . SER B 1 4 ? 47.531 -4.113 -52.688 1 22.44 4 SER B CA 1
ATOM 2920 C C . SER B 1 4 ? 46.875 -2.746 -52.469 1 22.44 4 SER B C 1
ATOM 2922 O O . SER B 1 4 ? 46.406 -2.457 -51.344 1 22.44 4 SER B O 1
ATOM 2924 N N . LEU B 1 5 ? 46.906 -1.782 -53.469 1 25.61 5 LEU B N 1
ATOM 2925 C CA . LEU B 1 5 ? 46.75 -0.372 -53.125 1 25.61 5 LEU B CA 1
ATOM 2926 C C . LEU B 1 5 ? 45.344 -0.062 -52.688 1 25.61 5 LEU B C 1
ATOM 2928 O O . LEU B 1 5 ? 45 1.096 -52.438 1 25.61 5 LEU B O 1
ATOM 2932 N N . VAL B 1 6 ? 44.469 -0.93 -53 1 23.44 6 VAL B N 1
ATOM 2933 C CA . VAL B 1 6 ? 43.094 -0.481 -53.156 1 23.44 6 VAL B CA 1
ATOM 2934 C C . VAL B 1 6 ? 42.562 0.04 -51.812 1 23.44 6 VAL B C 1
ATOM 2936 O O . VAL B 1 6 ? 41.406 0.448 -51.719 1 23.44 6 VAL B O 1
ATOM 2939 N N . HIS B 1 7 ? 43.344 -0.15 -50.75 1 23.67 7 HIS B N 1
ATOM 2940 C CA . HIS B 1 7 ? 42.688 -0.105 -49.469 1 23.67 7 HIS B CA 1
ATOM 2941 C C . HIS B 1 7 ? 42.312 1.326 -49.062 1 23.67 7 HIS B C 1
ATOM 2943 O O . HIS B 1 7 ? 41.719 1.559 -48.031 1 23.67 7 HIS B O 1
ATOM 2949 N N . MET B 1 8 ? 42.906 2.418 -49.812 1 19.95 8 MET B N 1
ATOM 2950 C CA . MET B 1 8 ? 43.094 3.711 -49.156 1 19.95 8 MET B CA 1
ATOM 2951 C C . MET B 1 8 ? 41.781 4.516 -49.188 1 19.95 8 MET B C 1
ATOM 2953 O O . MET B 1 8 ? 41.688 5.566 -48.531 1 19.95 8 MET B O 1
ATOM 2957 N N . ARG B 1 9 ? 41.031 4.383 -50.25 1 22.03 9 ARG B N 1
ATOM 2958 C CA . ARG B 1 9 ? 40.25 5.516 -50.719 1 22.03 9 ARG B CA 1
ATOM 2959 C C . ARG B 1 9 ? 39.125 5.855 -49.719 1 22.03 9 ARG B C 1
ATOM 2961 O O . ARG B 1 9 ? 38.625 6.977 -49.719 1 22.03 9 ARG B O 1
ATOM 2968 N N . LEU B 1 10 ? 38.531 4.754 -49.219 1 23.5 10 LEU B N 1
ATOM 2969 C CA . LEU B 1 10 ? 37.156 5.094 -48.875 1 23.5 10 LEU B CA 1
ATOM 2970 C C . LEU B 1 10 ? 37.125 5.973 -47.625 1 23.5 10 LEU B C 1
ATOM 2972 O O . LEU B 1 10 ? 36.062 6.172 -47.031 1 23.5 10 LEU B O 1
ATOM 2976 N N . VAL B 1 11 ? 38.344 6.484 -47.219 1 23.47 11 VAL B N 1
ATOM 2977 C CA . VAL B 1 11 ? 38.469 7.16 -45.938 1 23.47 11 VAL B CA 1
ATOM 2978 C C . VAL B 1 11 ? 37.781 8.531 -46 1 23.47 11 VAL B C 1
ATOM 2980 O O . VAL B 1 11 ? 37.25 9.016 -45 1 23.47 11 VAL B O 1
ATOM 2983 N N . PHE B 1 12 ? 37.906 9.219 -47.156 1 24.45 12 PHE B N 1
ATOM 2984 C CA . PHE B 1 12 ? 37.844 10.672 -47.125 1 24.45 12 PHE B CA 1
ATOM 2985 C C . PHE B 1 12 ? 36.406 11.133 -46.938 1 24.45 12 PHE B C 1
ATOM 2987 O O . PHE B 1 12 ? 36.156 12.297 -46.594 1 24.45 12 PHE B O 1
ATOM 2994 N N . ALA B 1 13 ? 35.5 10.555 -47.688 1 22.73 13 ALA B N 1
ATOM 2995 C CA . ALA B 1 13 ? 34.25 11.258 -47.938 1 22.73 13 ALA B CA 1
ATOM 2996 C C . ALA B 1 13 ? 33.5 11.492 -46.625 1 22.73 13 ALA B C 1
ATOM 2998 O O . ALA B 1 13 ? 32.594 12.344 -46.562 1 22.73 13 ALA B O 1
ATOM 2999 N N . LYS B 1 14 ? 33.688 10.547 -45.688 1 26.95 14 LYS B N 1
ATOM 3000 C CA . LYS B 1 14 ? 32.75 10.594 -44.594 1 26.95 14 LYS B CA 1
ATOM 3001 C C . LYS B 1 14 ? 32.969 11.82 -43.719 1 26.95 14 LYS B C 1
ATOM 3003 O O . LYS B 1 14 ? 32.281 12 -42.688 1 26.95 14 LYS B O 1
ATOM 3008 N N . LEU B 1 15 ? 34 12.656 -44.062 1 24.88 15 LEU B N 1
ATOM 3009 C CA . LEU B 1 15 ? 34.375 13.773 -43.219 1 24.88 15 LEU B CA 1
ATOM 3010 C C . LEU B 1 15 ? 33.375 14.906 -43.344 1 24.88 15 LEU B C 1
ATOM 3012 O O . LEU B 1 15 ? 33.25 15.75 -42.438 1 24.88 15 LEU B O 1
ATOM 3016 N N . ALA B 1 16 ? 32.938 15.219 -44.594 1 28.12 16 ALA B N 1
ATOM 3017 C CA . ALA B 1 16 ? 32.344 16.516 -44.906 1 28.12 16 ALA B CA 1
ATOM 3018 C C . ALA B 1 16 ? 31.016 16.703 -44.188 1 28.12 16 ALA B C 1
ATOM 3020 O O . ALA B 1 16 ? 30.609 17.828 -43.906 1 28.12 16 ALA B O 1
ATOM 3021 N N . PHE B 1 17 ? 30.203 15.586 -44.281 1 28.81 17 PHE B N 1
ATOM 3022 C CA . PHE B 1 17 ? 28.812 15.914 -43.969 1 28.81 17 PHE B CA 1
ATOM 3023 C C . PHE B 1 17 ? 28.688 16.359 -42.5 1 28.81 17 PHE B C 1
ATOM 3025 O O . PHE B 1 17 ? 27.578 16.656 -42.031 1 28.81 17 PHE B O 1
ATOM 3032 N N . ARG B 1 18 ? 29.797 16.234 -41.719 1 27.98 18 ARG B N 1
ATOM 3033 C CA . ARG B 1 18 ? 29.75 16.453 -40.281 1 27.98 18 ARG B CA 1
ATOM 3034 C C . ARG B 1 18 ? 29.625 17.938 -39.938 1 27.98 18 ARG B C 1
ATOM 3036 O O . ARG B 1 18 ? 29.453 18.312 -38.781 1 27.98 18 ARG B O 1
ATOM 3043 N N . ILE B 1 19 ? 30.141 18.734 -40.875 1 30.11 19 ILE B N 1
ATOM 3044 C CA . ILE B 1 19 ? 30.375 20.078 -40.406 1 30.11 19 ILE B CA 1
ATOM 3045 C C . ILE B 1 19 ? 29.047 20.812 -40.188 1 30.11 19 ILE B C 1
ATOM 3047 O O . ILE B 1 19 ? 28.922 21.625 -39.25 1 30.11 19 ILE B O 1
ATOM 3051 N N . SER B 1 20 ? 28.219 20.688 -41.219 1 28.95 20 SER B N 1
ATOM 3052 C CA . SER B 1 20 ? 27.203 21.75 -41.312 1 28.95 20 SER B CA 1
ATOM 3053 C C . SER B 1 20 ? 26.25 21.688 -40.125 1 28.95 20 SER B C 1
ATOM 3055 O O . SER B 1 20 ? 25.406 22.562 -39.969 1 28.95 20 SER B O 1
ATOM 3057 N N . LEU B 1 21 ? 26 20.438 -39.656 1 30.36 21 LEU B N 1
ATOM 3058 C CA . LEU B 1 21 ? 24.844 20.422 -38.781 1 30.36 21 LEU B CA 1
ATOM 3059 C C . LEU B 1 21 ? 25.141 21.125 -37.469 1 30.36 21 LEU B C 1
ATOM 3061 O O . LEU B 1 21 ? 24.266 21.219 -36.594 1 30.36 21 LEU B O 1
ATOM 3065 N N . LEU B 1 22 ? 26.359 21.672 -37.25 1 29.7 22 LEU B N 1
ATOM 3066 C CA . LEU B 1 22 ? 26.75 22.328 -36 1 29.7 22 LEU B CA 1
ATOM 3067 C C . LEU B 1 22 ? 25.969 23.609 -35.781 1 29.7 22 LEU B C 1
ATOM 3069 O O . LEU B 1 22 ? 25.875 24.094 -34.656 1 29.7 22 LEU B O 1
ATOM 3073 N N . MET B 1 23 ? 25.812 24.391 -36.875 1 29.7 23 MET B N 1
ATOM 3074 C CA . MET B 1 23 ? 25.562 25.812 -36.594 1 29.7 23 MET B CA 1
ATOM 3075 C C . MET B 1 23 ? 24.188 26 -35.969 1 29.7 23 MET B C 1
ATOM 3077 O O . MET B 1 23 ? 23.797 27.125 -35.656 1 29.7 23 MET B O 1
ATOM 3081 N N . ALA B 1 24 ? 23.234 25.297 -36.406 1 31.59 24 ALA B N 1
ATOM 3082 C CA . ALA B 1 24 ? 21.922 25.797 -36 1 31.59 24 ALA B CA 1
ATOM 3083 C C . ALA B 1 24 ? 21.766 25.75 -34.5 1 31.59 24 ALA B C 1
ATOM 3085 O O . ALA B 1 24 ? 21.125 24.828 -33.969 1 31.59 24 ALA B O 1
ATOM 3086 N N . LEU B 1 25 ? 22.938 25.797 -33.781 1 31.38 25 LEU B N 1
ATOM 3087 C CA . LEU B 1 25 ? 22.766 25.969 -32.344 1 31.38 25 LEU B CA 1
ATOM 3088 C C . LEU B 1 25 ? 22 27.25 -32.031 1 31.38 25 LEU B C 1
ATOM 3090 O O . LEU B 1 25 ? 22.531 28.344 -32.188 1 31.38 25 LEU B O 1
ATOM 3094 N N . GLY B 1 26 ? 20.828 27.484 -32.594 1 34.09 26 GLY B N 1
ATOM 3095 C CA . GLY B 1 26 ? 20.188 28.719 -32.188 1 34.09 26 GLY B CA 1
ATOM 3096 C C . GLY B 1 26 ? 20.391 29.031 -30.703 1 34.09 26 GLY B C 1
ATOM 3097 O O . GLY B 1 26 ? 20.844 28.172 -29.938 1 34.09 26 GLY B O 1
ATOM 3098 N N . PRO B 1 27 ? 20.234 30.312 -30.359 1 35.69 27 PRO B N 1
ATOM 3099 C CA . PRO B 1 27 ? 20.484 30.719 -28.969 1 35.69 27 PRO B CA 1
ATOM 3100 C C . PRO B 1 27 ? 19.984 29.703 -27.953 1 35.69 27 PRO B C 1
ATOM 3102 O O . PRO B 1 27 ? 19.078 28.922 -28.266 1 35.69 27 PRO B O 1
ATOM 3105 N N . THR B 1 28 ? 20.812 29.234 -27.156 1 35.34 28 THR B N 1
ATOM 3106 C CA . THR B 1 28 ? 20.547 28.422 -25.969 1 35.34 28 THR B CA 1
ATOM 3107 C C . THR B 1 28 ? 19.266 28.875 -25.281 1 35.34 28 THR B C 1
ATOM 3109 O O . THR B 1 28 ? 19.219 29.969 -24.703 1 35.34 28 THR B O 1
ATOM 3112 N N . CYS B 1 29 ? 18.109 28.938 -25.922 1 33.25 29 CYS B N 1
ATOM 3113 C CA . CYS B 1 29 ? 16.891 29.188 -25.188 1 33.25 29 CYS B CA 1
ATOM 3114 C C . CYS B 1 29 ? 16.969 28.625 -23.766 1 33.25 29 CYS B C 1
ATOM 3116 O O . CYS B 1 29 ? 17.266 27.453 -23.578 1 33.25 29 CYS B O 1
ATOM 3118 N N . TRP B 1 30 ? 17.422 29.438 -22.844 1 37.62 30 TRP B N 1
ATOM 3119 C CA . TRP B 1 30 ? 17.266 29.016 -21.453 1 37.62 30 TRP B CA 1
ATOM 3120 C C . TRP B 1 30 ? 16.016 28.141 -21.281 1 37.62 30 TRP B C 1
ATOM 3122 O O . TRP B 1 30 ? 14.984 28.406 -21.906 1 37.62 30 TRP B O 1
ATOM 3132 N N . PRO B 1 31 ? 16 27 -21.078 1 45.38 31 PRO B N 1
ATOM 3133 C CA . PRO B 1 31 ? 14.797 26.188 -20.938 1 45.38 31 PRO B CA 1
ATOM 3134 C C . PRO B 1 31 ? 13.672 26.922 -20.219 1 45.38 31 PRO B C 1
ATOM 3136 O O . PRO B 1 31 ? 13.898 27.5 -19.156 1 45.38 31 PRO B O 1
ATOM 3139 N N . GLN B 1 32 ? 12.82 27.797 -20.766 1 50.81 32 GLN B N 1
ATOM 3140 C CA . GLN B 1 32 ? 11.648 28.5 -20.25 1 50.81 32 GLN B CA 1
ATOM 3141 C C . GLN B 1 32 ? 10.953 27.688 -19.172 1 50.81 32 GLN B C 1
ATOM 3143 O O . GLN B 1 32 ? 10.539 26.547 -19.406 1 50.81 32 GLN B O 1
ATOM 3148 N N . VAL B 1 33 ? 11.328 27.984 -17.938 1 66.12 33 VAL B N 1
ATOM 3149 C CA . VAL B 1 33 ? 10.625 27.375 -16.812 1 66.12 33 VAL B CA 1
ATOM 3150 C C . VAL B 1 33 ? 9.117 27.5 -17.016 1 66.12 33 VAL B C 1
ATOM 3152 O O . VAL B 1 33 ? 8.609 28.578 -17.359 1 66.12 33 VAL B O 1
ATOM 3155 N N . GLN B 1 34 ? 8.414 26.484 -17.25 1 82 34 GLN B N 1
ATOM 3156 C CA . GLN B 1 34 ? 6.961 26.422 -17.406 1 82 34 GLN B CA 1
ATOM 3157 C C . GLN B 1 34 ? 6.246 26.922 -16.156 1 82 34 GLN B C 1
ATOM 3159 O O . GLN B 1 34 ? 6.684 26.656 -15.039 1 82 34 GLN B O 1
ATOM 3164 N N . ALA B 1 35 ? 5.363 27.875 -16.312 1 92.5 35 ALA B N 1
ATOM 3165 C CA . ALA B 1 35 ? 4.527 28.406 -15.227 1 92.5 35 ALA B CA 1
ATOM 3166 C C . ALA B 1 35 ? 3.688 27.297 -14.602 1 92.5 35 ALA B C 1
ATOM 3168 O O . ALA B 1 35 ? 3.197 26.406 -15.297 1 92.5 35 ALA B O 1
ATOM 3169 N N . PHE B 1 36 ? 3.658 27.328 -13.25 1 95.25 36 PHE B N 1
ATOM 3170 C CA . PHE B 1 36 ? 2.859 26.359 -12.492 1 95.25 36 PHE B CA 1
ATOM 3171 C C . PHE B 1 36 ? 1.632 27.047 -11.891 1 95.25 36 PHE B C 1
ATOM 3173 O O . PHE B 1 36 ? 1.681 28.219 -11.523 1 95.25 36 PHE B O 1
ATOM 3180 N N . GLN B 1 37 ? 0.569 26.312 -11.867 1 97.62 37 GLN B N 1
ATOM 3181 C CA . GLN B 1 37 ? -0.554 26.625 -10.984 1 97.62 37 GLN B CA 1
ATOM 3182 C C . GLN B 1 37 ? -0.483 25.812 -9.695 1 97.62 37 GLN B C 1
ATOM 3184 O O . GLN B 1 37 ? -0.618 24.578 -9.727 1 97.62 37 GLN B O 1
ATOM 3189 N N . VAL B 1 38 ? -0.315 26.5 -8.539 1 98.12 38 VAL B N 1
ATOM 3190 C CA . VAL B 1 38 ? -0.13 25.828 -7.254 1 98.12 38 VAL B CA 1
ATOM 3191 C C . VAL B 1 38 ? -1.29 26.172 -6.32 1 98.12 38 VAL B C 1
ATOM 3193 O O . VAL B 1 38 ? -1.639 27.344 -6.156 1 98.12 38 VAL B O 1
ATOM 3196 N N . GLN B 1 39 ? -1.938 25.188 -5.816 1 98.56 39 GLN B N 1
ATOM 3197 C CA . GLN B 1 39 ? -2.945 25.344 -4.773 1 98.56 39 GLN B CA 1
ATOM 3198 C C . GLN B 1 39 ? -2.385 24.969 -3.404 1 98.56 39 GLN B C 1
ATOM 3200 O O . GLN B 1 39 ? -1.841 23.875 -3.229 1 98.56 39 GLN B O 1
ATOM 3205 N N . ILE B 1 40 ? -2.471 25.859 -2.424 1 98.5 40 ILE B N 1
ATOM 3206 C CA . ILE B 1 40 ? -2.219 25.516 -1.027 1 98.5 40 ILE B CA 1
ATOM 3207 C C . ILE B 1 40 ? -3.523 25.094 -0.354 1 98.5 40 ILE B C 1
ATOM 3209 O O . ILE B 1 40 ? -4.426 25.922 -0.175 1 98.5 40 ILE B O 1
ATOM 3213 N N . MET B 1 41 ? -3.609 23.859 -0.113 1 98.81 41 MET B N 1
ATOM 3214 C CA . MET B 1 41 ? -4.754 23.297 0.605 1 98.81 41 MET B CA 1
ATOM 3215 C C . MET B 1 41 ? -4.484 23.25 2.105 1 98.81 41 MET B C 1
ATOM 3217 O O . MET B 1 41 ? -3.639 22.484 2.566 1 98.81 41 MET B O 1
ATOM 3221 N N . ILE B 1 42 ? -5.277 24 2.877 1 98.81 42 ILE B N 1
ATOM 3222 C CA . ILE B 1 42 ? -5.023 24.109 4.309 1 98.81 42 ILE B CA 1
ATOM 3223 C C . ILE B 1 42 ? -6.172 23.469 5.082 1 98.81 42 ILE B C 1
ATOM 3225 O O . ILE B 1 42 ? -7.324 23.891 4.973 1 98.81 42 ILE B O 1
ATOM 3229 N N . THR B 1 43 ? -5.848 22.453 5.82 1 98.19 43 THR B N 1
ATOM 3230 C CA . THR B 1 43 ? -6.848 21.844 6.699 1 98.19 43 THR B CA 1
ATOM 3231 C C . THR B 1 43 ? -6.992 22.656 7.98 1 98.19 43 THR B C 1
ATOM 3233 O O . THR B 1 43 ? -5.996 23.078 8.578 1 98.19 43 THR B O 1
ATOM 3236 N N . SER B 1 44 ? -8.219 22.969 8.383 1 98.25 44 SER B N 1
ATOM 3237 C CA . SER B 1 44 ? -8.477 23.828 9.539 1 98.25 44 SER B CA 1
ATOM 3238 C C . SER B 1 44 ? -9.773 23.438 10.234 1 98.25 44 SER B C 1
ATOM 3240 O O . SER B 1 44 ? -10.703 22.938 9.594 1 98.25 44 SER B O 1
ATOM 3242 N N . LYS B 1 45 ? -9.812 23.641 11.508 1 97.31 45 LYS B N 1
ATOM 3243 C CA . LYS B 1 45 ? -11.031 23.391 12.273 1 97.31 45 LYS B CA 1
ATOM 3244 C C . LYS B 1 45 ? -12.023 24.531 12.117 1 97.31 45 LYS B C 1
ATOM 3246 O O . LYS B 1 45 ? -11.633 25.672 11.828 1 97.31 45 LYS B O 1
ATOM 3251 N N . LEU B 1 46 ? -13.281 24.234 12.445 1 97.5 46 LEU B N 1
ATOM 3252 C CA . LEU B 1 46 ? -14.352 25.234 12.328 1 97.5 46 LEU B CA 1
ATOM 3253 C C . LEU B 1 46 ? -14.086 26.422 13.227 1 97.5 46 LEU B C 1
ATOM 3255 O O . LEU B 1 46 ? -14.398 27.562 12.867 1 97.5 46 LEU B O 1
ATOM 3259 N N . THR B 1 47 ? -13.398 26.203 14.344 1 96.69 47 THR B N 1
ATOM 3260 C CA . THR B 1 47 ? -13.266 27.234 15.367 1 96.69 47 THR B CA 1
ATOM 3261 C C . THR B 1 47 ? -11.906 27.906 15.281 1 96.69 47 THR B C 1
ATOM 3263 O O . THR B 1 47 ? -11.555 28.719 16.141 1 96.69 47 THR B O 1
ATOM 3266 N N . SER B 1 48 ? -11.125 27.625 14.242 1 97.38 48 SER B N 1
ATOM 3267 C CA . SER B 1 48 ? -9.75 28.109 14.195 1 97.38 48 SER B CA 1
ATOM 3268 C C . SER B 1 48 ? -9.641 29.359 13.328 1 97.38 48 SER B C 1
ATOM 3270 O O . SER B 1 48 ? -8.75 29.453 12.484 1 97.38 48 SER B O 1
ATOM 3272 N N . LEU B 1 49 ? -10.547 30.297 13.539 1 97.62 49 LEU B N 1
ATOM 3273 C CA . LEU B 1 49 ? -10.531 31.547 12.789 1 97.62 49 LEU B CA 1
ATOM 3274 C C . LEU B 1 49 ? -9.211 32.281 12.969 1 97.62 49 LEU B C 1
ATOM 3276 O O . LEU B 1 49 ? -8.641 32.781 12 1 97.62 49 LEU B O 1
ATOM 3280 N N . ASP B 1 50 ? -8.727 32.344 14.18 1 97.56 50 ASP B N 1
ATOM 3281 C CA . ASP B 1 50 ? -7.5 33.062 14.484 1 97.56 50 ASP B CA 1
ATOM 3282 C C . ASP B 1 50 ? -6.332 32.531 13.656 1 97.56 50 ASP B C 1
ATOM 3284 O O . ASP B 1 50 ? -5.543 33.312 13.117 1 97.56 50 ASP B O 1
ATOM 3288 N N . ARG B 1 51 ? -6.215 31.266 13.547 1 98.25 51 ARG B N 1
ATOM 3289 C CA . ARG B 1 51 ? -5.125 30.656 12.789 1 98.25 51 ARG B CA 1
ATOM 3290 C C . ARG B 1 51 ? -5.262 30.953 11.297 1 98.25 51 ARG B C 1
ATOM 3292 O O . ARG B 1 51 ? -4.27 31.234 10.625 1 98.25 51 ARG B O 1
ATOM 3299 N N . ARG B 1 52 ? -6.496 30.906 10.766 1 98.56 52 ARG B N 1
ATOM 3300 C CA . ARG B 1 52 ? -6.727 31.203 9.359 1 98.56 52 ARG B CA 1
ATOM 3301 C C . ARG B 1 52 ? -6.418 32.656 9.039 1 98.56 52 ARG B C 1
ATOM 3303 O O . ARG B 1 52 ? -5.887 32.969 7.973 1 98.56 52 ARG B O 1
ATOM 3310 N N . MET B 1 53 ? -6.684 33.531 10.023 1 98.06 53 MET B N 1
ATOM 3311 C CA . MET B 1 53 ? -6.383 34.969 9.828 1 98.06 53 MET B CA 1
ATOM 3312 C C . MET B 1 53 ? -4.875 35.188 9.766 1 98.06 53 MET B C 1
ATOM 3314 O O . MET B 1 53 ? -4.398 35.969 8.93 1 98.06 53 MET B O 1
ATOM 3318 N N . VAL B 1 54 ? -4.152 34.562 10.648 1 97.69 54 VAL B N 1
ATOM 3319 C CA . VAL B 1 54 ? -2.703 34.719 10.672 1 97.69 54 VAL B CA 1
ATOM 3320 C C . VAL B 1 54 ? -2.113 34.219 9.352 1 97.69 54 VAL B C 1
ATOM 3322 O O . VAL B 1 54 ? -1.203 34.844 8.797 1 97.69 54 VAL B O 1
ATOM 3325 N N . LEU B 1 55 ? -2.619 33.094 8.82 1 97.94 55 LEU B N 1
ATOM 3326 C CA . LEU B 1 55 ? -2.115 32.562 7.57 1 97.94 55 LEU B CA 1
ATOM 3327 C C . LEU B 1 55 ? -2.428 33.469 6.402 1 97.94 55 LEU B C 1
ATOM 3329 O O . LEU B 1 55 ? -1.582 33.688 5.531 1 97.94 55 LEU B O 1
ATOM 3333 N N . ARG B 1 56 ? -3.678 34.062 6.352 1 97.31 56 ARG B N 1
ATOM 3334 C CA . ARG B 1 56 ? -4.02 35.062 5.32 1 97.31 56 ARG B CA 1
ATOM 3335 C C . ARG B 1 56 ? -3.037 36.219 5.312 1 97.31 56 ARG B C 1
ATOM 3337 O O . ARG B 1 56 ? -2.557 36.625 4.254 1 97.31 56 ARG B O 1
ATOM 3344 N N . GLU B 1 57 ? -2.773 36.656 6.527 1 95.38 57 GLU B N 1
ATOM 3345 C CA . GLU B 1 57 ? -1.848 37.781 6.66 1 95.38 57 GLU B CA 1
ATOM 3346 C C . GLU B 1 57 ? -0.447 37.375 6.188 1 95.38 57 GLU B C 1
ATOM 3348 O O . GLU B 1 57 ? 0.194 38.125 5.453 1 95.38 57 GLU B O 1
ATOM 3353 N N . SER B 1 58 ? -0.026 36.281 6.652 1 95.56 58 SER B N 1
ATOM 3354 C CA . SER B 1 58 ? 1.307 35.812 6.277 1 95.56 58 SER B CA 1
ATOM 3355 C C . SER B 1 58 ? 1.434 35.656 4.766 1 95.56 58 SER B C 1
ATOM 3357 O O . SER B 1 58 ? 2.422 36.094 4.172 1 95.56 58 SER B O 1
ATOM 3359 N N . PHE B 1 59 ? 0.469 35.031 4.074 1 95.38 59 PHE B N 1
ATOM 3360 C CA . PHE B 1 59 ? 0.507 34.812 2.633 1 95.38 59 PHE B CA 1
ATOM 3361 C C . PHE B 1 59 ? 0.445 36.156 1.891 1 95.38 59 PHE B C 1
ATOM 3363 O O . PHE B 1 59 ? 1.088 36.312 0.853 1 95.38 59 PHE B O 1
ATOM 3370 N N . SER B 1 60 ? -0.361 37.062 2.416 1 92.12 60 SER B N 1
ATOM 3371 C CA . SER B 1 60 ? -0.458 38.375 1.812 1 92.12 60 SER B CA 1
ATOM 3372 C C . SER B 1 60 ? 0.892 39.094 1.817 1 92.12 60 SER B C 1
ATOM 3374 O O . SER B 1 60 ? 1.272 39.719 0.827 1 92.12 60 SER B O 1
ATOM 3376 N N . HIS B 1 61 ? 1.598 39 2.857 1 89.88 61 HIS B N 1
ATOM 3377 C CA . HIS B 1 61 ? 2.914 39.625 2.961 1 89.88 61 HIS B CA 1
ATOM 3378 C C . HIS B 1 61 ? 3.92 38.938 2.045 1 89.88 61 HIS B C 1
ATOM 3380 O O . HIS B 1 61 ? 4.746 39.594 1.412 1 89.88 61 HIS B O 1
ATOM 3386 N N . CYS B 1 62 ? 3.838 37.656 1.999 1 89.56 62 CYS B N 1
ATOM 3387 C CA . CYS B 1 62 ? 4.766 36.875 1.171 1 89.56 62 CYS B CA 1
ATOM 3388 C C . CYS B 1 62 ? 4.512 37.125 -0.31 1 89.56 62 CYS B C 1
ATOM 3390 O O . CYS B 1 62 ? 5.43 37.062 -1.125 1 89.56 62 CYS B O 1
ATOM 3392 N N . SER B 1 63 ? 3.277 37.375 -0.678 1 88.06 63 SER B N 1
ATOM 3393 C CA . SER B 1 63 ? 2.896 37.562 -2.072 1 88.06 63 SER B CA 1
ATOM 3394 C C . SER B 1 63 ? 3.537 38.844 -2.643 1 88.06 63 SER B C 1
ATOM 3396 O O . SER B 1 63 ? 3.545 39.031 -3.857 1 88.06 63 SER B O 1
ATOM 3398 N N . ARG B 1 64 ? 4.016 39.656 -1.809 1 83.12 64 ARG B N 1
ATOM 3399 C CA . ARG B 1 64 ? 4.73 40.844 -2.248 1 83.12 64 ARG B CA 1
ATOM 3400 C C . ARG B 1 64 ? 6.074 40.469 -2.871 1 83.12 64 ARG B C 1
ATOM 3402 O O . ARG B 1 64 ? 6.668 41.281 -3.594 1 83.12 64 ARG B O 1
ATOM 3409 N N . HIS B 1 65 ? 6.441 39.312 -2.477 1 83.69 65 HIS B N 1
ATOM 3410 C CA . HIS B 1 65 ? 7.66 38.781 -3.078 1 83.69 65 HIS B CA 1
ATOM 3411 C C . HIS B 1 65 ? 7.355 38.031 -4.375 1 83.69 65 HIS B C 1
ATOM 3413 O O . HIS B 1 65 ? 6.25 37.5 -4.551 1 83.69 65 HIS B O 1
ATOM 3419 N N . SER B 1 66 ? 8.203 38.031 -5.258 1 76.44 66 SER B N 1
ATOM 3420 C CA . SER B 1 66 ? 7.945 37.5 -6.602 1 76.44 66 SER B CA 1
ATOM 3421 C C . SER B 1 66 ? 7.629 36.031 -6.578 1 76.44 66 SER B C 1
ATOM 3423 O O . SER B 1 66 ? 8.383 35.219 -6.004 1 76.44 66 SER B O 1
ATOM 3425 N N . TYR B 1 67 ? 6.551 35.688 -7.113 1 86.62 67 TYR B N 1
ATOM 3426 C CA . TYR B 1 67 ? 6.215 34.312 -7.391 1 86.62 67 TYR B CA 1
ATOM 3427 C C . TYR B 1 67 ? 6.637 33.906 -8.805 1 86.62 67 TYR B C 1
ATOM 3429 O O . TYR B 1 67 ? 6.414 32.781 -9.234 1 86.62 67 TYR B O 1
ATOM 3437 N N . GLY B 1 68 ? 7.383 34.844 -9.414 1 86.06 68 GLY B N 1
ATOM 3438 C CA . GLY B 1 68 ? 7.738 34.625 -10.805 1 86.06 68 GLY B CA 1
ATOM 3439 C C . GLY B 1 68 ? 6.535 34.5 -11.719 1 86.06 68 GLY B C 1
ATOM 3440 O O . GLY B 1 68 ? 5.656 35.375 -11.711 1 86.06 68 GLY B O 1
ATOM 3441 N N . GLN B 1 69 ? 6.5 33.531 -12.562 1 91.25 69 GLN B N 1
ATOM 3442 C CA . GLN B 1 69 ? 5.414 33.312 -13.516 1 91.25 69 GLN B CA 1
ATOM 3443 C C . GLN B 1 69 ? 4.355 32.375 -12.945 1 91.25 69 GLN B C 1
ATOM 3445 O O . GLN B 1 69 ? 3.389 32.031 -13.625 1 91.25 69 GLN B O 1
ATOM 3450 N N . HIS B 1 70 ? 4.598 31.984 -11.727 1 94.88 70 HIS B N 1
ATOM 3451 C CA . HIS B 1 70 ? 3.732 30.984 -11.133 1 94.88 70 HIS B CA 1
ATOM 3452 C C . HIS B 1 70 ? 2.51 31.609 -10.477 1 94.88 70 HIS B C 1
ATOM 3454 O O . HIS B 1 70 ? 2.553 32.781 -10.062 1 94.88 70 HIS B O 1
ATOM 3460 N N . SER B 1 71 ? 1.42 30.922 -10.508 1 95.25 71 SER B N 1
ATOM 3461 C CA . SER B 1 71 ? 0.199 31.312 -9.812 1 95.25 71 SER B CA 1
ATOM 3462 C C . SER B 1 71 ? -0.021 30.469 -8.562 1 95.25 71 SER B C 1
ATOM 3464 O O . SER B 1 71 ? 0.136 29.25 -8.594 1 95.25 71 SER B O 1
ATOM 3466 N N . VAL B 1 72 ? -0.292 31.172 -7.457 1 96.62 72 VAL B N 1
ATOM 3467 C CA . VAL B 1 72 ? -0.509 30.484 -6.184 1 96.62 72 VAL B CA 1
ATOM 3468 C C . VAL B 1 72 ? -1.827 30.953 -5.57 1 96.62 72 VAL B C 1
ATOM 3470 O O . VAL B 1 72 ? -2.111 32.156 -5.523 1 96.62 72 VAL B O 1
ATOM 3473 N N . GLU B 1 73 ? -2.652 30.016 -5.168 1 96 73 GLU B N 1
ATOM 3474 C CA . GLU B 1 73 ? -3.875 30.297 -4.418 1 96 73 GLU B CA 1
ATOM 3475 C C . GLU B 1 73 ? -3.951 29.438 -3.16 1 96 73 GLU B C 1
ATOM 3477 O O . GLU B 1 73 ? -3.316 28.375 -3.084 1 96 73 GLU B O 1
ATOM 3482 N N . HIS B 1 74 ? -4.617 29.953 -2.17 1 97.5 74 HIS B N 1
ATOM 3483 C CA . HIS B 1 74 ? -4.836 29.156 -0.967 1 97.5 74 HIS B CA 1
ATOM 3484 C C . HIS B 1 74 ? -6.32 29.094 -0.612 1 97.5 74 HIS B C 1
ATOM 3486 O O . HIS B 1 74 ? -7.059 30.047 -0.846 1 97.5 74 HIS B O 1
ATOM 3492 N N . HIS B 1 75 ? -6.758 27.984 -0.173 1 98.62 75 HIS B N 1
ATOM 3493 C CA . HIS B 1 75 ? -8.086 27.781 0.401 1 98.62 75 HIS B CA 1
ATOM 3494 C C . HIS B 1 75 ? -8 26.984 1.704 1 98.62 75 HIS B C 1
ATOM 3496 O O . HIS B 1 75 ? -7.07 26.219 1.906 1 98.62 75 HIS B O 1
ATOM 3502 N N . PHE B 1 76 ? -8.969 27.297 2.619 1 98.81 76 PHE B N 1
ATOM 3503 C CA . PHE B 1 76 ? -9.102 26.547 3.865 1 98.81 76 PHE B CA 1
ATOM 3504 C C . PHE B 1 76 ? -10.18 25.484 3.746 1 98.81 76 PHE B C 1
ATOM 3506 O O . PHE B 1 76 ? -11.312 25.781 3.361 1 98.81 76 PHE B O 1
ATOM 3513 N N . PHE B 1 77 ? -9.844 24.297 4.004 1 98.69 77 PHE B N 1
ATOM 3514 C CA . PHE B 1 77 ? -10.766 23.172 3.92 1 98.69 77 PHE B CA 1
ATOM 3515 C C . PHE B 1 77 ? -11.25 22.766 5.305 1 98.69 77 PHE B C 1
ATOM 3517 O O . PHE B 1 77 ? -10.445 22.438 6.184 1 98.69 77 PHE B O 1
ATOM 3524 N N . LEU B 1 78 ? -12.562 22.75 5.496 1 98.31 78 LEU B N 1
ATOM 3525 C CA . LEU B 1 78 ? -13.188 22.562 6.801 1 98.31 78 LEU B CA 1
ATOM 3526 C C . LEU B 1 78 ? -14.219 21.438 6.746 1 98.31 78 LEU B C 1
ATOM 3528 O O . LEU B 1 78 ? -14.625 21.016 5.66 1 98.31 78 LEU B O 1
ATOM 3532 N N . ALA B 1 79 ? -14.562 21 7.938 1 96 79 ALA B N 1
ATOM 3533 C CA . ALA B 1 79 ? -15.633 20.016 8.086 1 96 79 ALA B CA 1
ATOM 3534 C C . ALA B 1 79 ? -17 20.641 7.812 1 96 79 ALA B C 1
ATOM 3536 O O . ALA B 1 79 ? -17.094 21.828 7.52 1 96 79 ALA B O 1
ATOM 3537 N N . ASP B 1 80 ? -17.938 19.75 7.859 1 86.38 80 ASP B N 1
ATOM 3538 C CA . ASP B 1 80 ? -19.328 20.188 7.715 1 86.38 80 ASP B CA 1
ATOM 3539 C C . ASP B 1 80 ? -19.719 21.156 8.828 1 86.38 80 ASP B C 1
ATOM 3541 O O . ASP B 1 80 ? -19.453 20.906 10 1 86.38 80 ASP B O 1
ATOM 3545 N N . SER B 1 81 ? -20.344 22.25 8.453 1 85 81 SER B N 1
ATOM 3546 C CA . SER B 1 81 ? -20.75 23.25 9.445 1 85 81 SER B CA 1
ATOM 3547 C C . SER B 1 81 ? -22.172 22.984 9.953 1 85 81 SER B C 1
ATOM 3549 O O . SER B 1 81 ? -22.656 23.672 10.844 1 85 81 SER B O 1
ATOM 3551 N N . ASP B 1 82 ? -22.656 21.875 9.336 1 84.38 82 ASP B N 1
ATOM 3552 C CA . ASP B 1 82 ? -24.016 21.578 9.773 1 84.38 82 ASP B CA 1
ATOM 3553 C C . ASP B 1 82 ? -24.031 21.172 11.25 1 84.38 82 ASP B C 1
ATOM 3555 O O . ASP B 1 82 ? -23.281 20.297 11.664 1 84.38 82 ASP B O 1
ATOM 3559 N N . GLY B 1 83 ? -24.734 21.812 12.055 1 84.06 83 GLY B N 1
ATOM 3560 C CA . GLY B 1 83 ? -24.875 21.484 13.469 1 84.06 83 GLY B CA 1
ATOM 3561 C C . GLY B 1 83 ? -23.938 22.297 14.352 1 84.06 83 GLY B C 1
ATOM 3562 O O . GLY B 1 83 ? -23.938 22.125 15.578 1 84.06 83 GLY B O 1
ATOM 3563 N N . ALA B 1 84 ? -23.125 23.062 13.727 1 89.94 84 ALA B N 1
ATOM 3564 C CA . ALA B 1 84 ? -22.25 23.922 14.531 1 89.94 84 ALA B CA 1
ATOM 3565 C C . ALA B 1 84 ? -23.062 24.906 15.352 1 89.94 84 ALA B C 1
ATOM 3567 O O . ALA B 1 84 ? -24.141 25.328 14.938 1 89.94 84 ALA B O 1
ATOM 3568 N N . PRO B 1 85 ? -22.578 25.234 16.516 1 92.75 85 PRO B N 1
ATOM 3569 C CA . PRO B 1 85 ? -23.234 26.281 17.297 1 92.75 85 PRO B CA 1
ATOM 3570 C C . PRO B 1 85 ? -23.469 27.547 16.484 1 92.75 85 PRO B C 1
ATOM 3572 O O . PRO B 1 85 ? -22.688 27.859 15.586 1 92.75 85 PRO B O 1
ATOM 3575 N N . GLU B 1 86 ? -24.438 28.25 16.828 1 93.31 86 GLU B N 1
ATOM 3576 C CA . GLU B 1 86 ? -24.859 29.438 16.094 1 93.31 86 GLU B CA 1
ATOM 3577 C C . GLU B 1 86 ? -23.719 30.453 16 1 93.31 86 GLU B C 1
ATOM 3579 O O . GLU B 1 86 ? -23.516 31.078 14.953 1 93.31 86 GLU B O 1
ATOM 3584 N N . GLU B 1 87 ? -23.047 30.641 17.078 1 94.94 87 GLU B N 1
ATOM 3585 C CA . GLU B 1 87 ? -21.938 31.594 17.094 1 94.94 87 GLU B CA 1
ATOM 3586 C C . GLU B 1 87 ? -20.859 31.219 16.078 1 94.94 87 GLU B C 1
ATOM 3588 O O . GLU B 1 87 ? -20.328 32.062 15.375 1 94.94 87 GLU B O 1
ATOM 3593 N N . VAL B 1 88 ? -20.578 29.969 15.992 1 95.31 88 VAL B N 1
ATOM 3594 C CA . VAL B 1 88 ? -19.578 29.469 15.062 1 95.31 88 VAL B CA 1
ATOM 3595 C C . VAL B 1 88 ? -20.094 29.594 13.633 1 95.31 88 VAL B C 1
ATOM 3597 O O . VAL B 1 88 ? -19.375 30.078 12.75 1 95.31 88 VAL B O 1
ATOM 3600 N N . ALA B 1 89 ? -21.297 29.234 13.398 1 94.44 89 ALA B N 1
ATOM 3601 C CA . ALA B 1 89 ? -21.906 29.297 12.07 1 94.44 89 ALA B CA 1
ATOM 3602 C C . ALA B 1 89 ? -21.906 30.734 11.547 1 94.44 89 ALA B C 1
ATOM 3604 O O . ALA B 1 89 ? -21.609 30.969 10.375 1 94.44 89 ALA B O 1
ATOM 3605 N N . SER B 1 90 ? -22.281 31.594 12.43 1 95.06 90 SER B N 1
ATOM 3606 C CA . SER B 1 90 ? -22.312 33 12.047 1 95.06 90 SER B CA 1
ATOM 3607 C C . SER B 1 90 ? -20.922 33.531 11.719 1 95.06 90 SER B C 1
ATOM 3609 O O . SER B 1 90 ? -20.75 34.312 10.766 1 95.06 90 SER B O 1
ATOM 3611 N N . SER B 1 91 ? -20.016 33.156 12.586 1 96.44 91 SER B N 1
ATOM 3612 C CA . SER B 1 91 ? -18.625 33.562 12.359 1 96.44 91 SER B CA 1
ATOM 3613 C C . SER B 1 91 ? -18.109 33.062 11.016 1 96.44 91 SER B C 1
ATOM 3615 O O . SER B 1 91 ? -17.453 33.781 10.281 1 96.44 91 SER B O 1
ATOM 3617 N N . LEU B 1 92 ? -18.406 31.828 10.656 1 97 92 LEU B N 1
ATOM 3618 C CA . LEU B 1 92 ? -17.969 31.219 9.398 1 97 92 LEU B CA 1
ATOM 3619 C C . LEU B 1 92 ? -18.625 31.891 8.211 1 97 92 LEU B C 1
ATOM 3621 O O . LEU B 1 92 ? -17.984 32.094 7.172 1 97 92 LEU B O 1
ATOM 3625 N N . LEU B 1 93 ? -19.891 32.188 8.352 1 95.56 93 LEU B N 1
ATOM 3626 C CA . LEU B 1 93 ? -20.594 32.875 7.281 1 95.56 93 LEU B CA 1
ATOM 3627 C C . LEU B 1 93 ? -19.984 34.25 7.016 1 95.56 93 LEU B C 1
ATOM 3629 O O . LEU B 1 93 ? -19.812 34.656 5.859 1 95.56 93 LEU B O 1
ATOM 3633 N N . ALA B 1 94 ? -19.688 35 8.062 1 97.5 94 ALA B N 1
ATOM 3634 C CA . ALA B 1 94 ? -19.047 36.281 7.934 1 97.5 94 ALA B CA 1
ATOM 3635 C C . ALA B 1 94 ? -17.672 36.156 7.285 1 97.5 94 ALA B C 1
ATOM 3637 O O . ALA B 1 94 ? -17.312 36.969 6.426 1 97.5 94 ALA B O 1
ATOM 3638 N N . GLU B 1 95 ? -16.922 35.219 7.781 1 97.94 95 GLU B N 1
ATOM 3639 C CA . GLU B 1 95 ? -15.586 34.969 7.23 1 97.94 95 GLU B CA 1
ATOM 3640 C C . GLU B 1 95 ? -15.656 34.656 5.738 1 97.94 95 GLU B C 1
ATOM 3642 O O . GLU B 1 95 ? -14.883 35.219 4.949 1 97.94 95 GLU B O 1
ATOM 3647 N N . GLU B 1 96 ? -16.578 33.75 5.305 1 96.5 96 GLU B N 1
ATOM 3648 C CA . GLU B 1 96 ? -16.719 33.375 3.9 1 96.5 96 GLU B CA 1
ATOM 3649 C C . GLU B 1 96 ? -17.156 34.562 3.051 1 96.5 96 GLU B C 1
ATOM 3651 O O . GLU B 1 96 ? -16.703 34.719 1.911 1 96.5 96 GLU B O 1
ATOM 3656 N N . SER B 1 97 ? -17.969 35.375 3.59 1 97.44 97 SER B N 1
ATOM 3657 C CA . SER B 1 97 ? -18.406 36.594 2.885 1 97.44 97 SER B CA 1
ATOM 3658 C C . SER B 1 97 ? -17.25 37.531 2.654 1 97.44 97 SER B C 1
ATOM 3660 O O . SER B 1 97 ? -17.156 38.188 1.6 1 97.44 97 SER B O 1
ATOM 3662 N N . GLN B 1 98 ? -16.438 37.656 3.615 1 97.94 98 GLN B N 1
ATOM 3663 C CA . GLN B 1 98 ? -15.336 38.625 3.572 1 97.94 98 GLN B CA 1
ATOM 3664 C C . GLN B 1 98 ? -14.211 38.125 2.676 1 97.94 98 GLN B C 1
ATOM 3666 O O . GLN B 1 98 ? -13.625 38.875 1.912 1 97.94 98 GLN B O 1
ATOM 3671 N N . PHE B 1 99 ? -13.805 36.906 2.717 1 98 99 PHE B N 1
ATOM 3672 C CA . PHE B 1 99 ? -12.578 36.438 2.082 1 98 99 PHE B CA 1
ATOM 3673 C C . PHE B 1 99 ? -12.883 35.469 0.947 1 98 99 PHE B C 1
ATOM 3675 O O . PHE B 1 99 ? -12.109 35.344 -0.005 1 98 99 PHE B O 1
ATOM 3682 N N . GLY B 1 100 ? -13.977 34.562 1.029 1 97.56 100 GLY B N 1
ATOM 3683 C CA . GLY B 1 100 ? -14.398 33.656 -0.024 1 97.56 100 GLY B CA 1
ATOM 3684 C C . GLY B 1 100 ? -13.445 32.5 -0.236 1 97.56 100 GLY B C 1
ATOM 3685 O O . GLY B 1 100 ? -13.289 32.031 -1.357 1 97.56 100 GLY B O 1
ATOM 3686 N N . ASP B 1 101 ? -12.742 32.156 0.788 1 98.19 101 ASP B N 1
ATOM 3687 C CA . ASP B 1 101 ? -11.695 31.141 0.586 1 98.19 101 ASP B CA 1
ATOM 3688 C C . ASP B 1 101 ? -11.93 29.922 1.472 1 98.19 101 ASP B C 1
ATOM 3690 O O . ASP B 1 101 ? -11.008 29.125 1.695 1 98.19 101 ASP B O 1
ATOM 3694 N N . LEU B 1 102 ? -13.203 29.734 2.035 1 98.25 102 LEU B N 1
ATOM 3695 C CA . LEU B 1 102 ? -13.531 28.562 2.838 1 98.25 102 LEU B CA 1
ATOM 3696 C C . LEU B 1 102 ? -14.195 27.5 1.98 1 98.25 102 LEU B C 1
ATOM 3698 O O . LEU B 1 102 ? -15.125 27.781 1.22 1 98.25 102 LEU B O 1
ATOM 3702 N N . ILE B 1 103 ? -13.719 26.25 2.035 1 98.25 103 ILE B N 1
ATOM 3703 C CA . ILE B 1 103 ? -14.32 25.109 1.373 1 98.25 103 ILE B CA 1
ATOM 3704 C C . ILE B 1 103 ? -14.773 24.094 2.42 1 98.25 103 ILE B C 1
ATOM 3706 O O . ILE B 1 103 ? -13.969 23.594 3.207 1 98.25 103 ILE B O 1
ATOM 3710 N N . PHE B 1 104 ? -16.062 23.797 2.426 1 97.69 104 PHE B N 1
ATOM 3711 C CA . PHE B 1 104 ? -16.625 22.812 3.359 1 97.69 104 PHE B CA 1
ATOM 3712 C C . PHE B 1 104 ? -16.781 21.453 2.689 1 97.69 104 PHE B C 1
ATOM 3714 O O . PHE B 1 104 ? -17.578 21.312 1.752 1 97.69 104 PHE B O 1
ATOM 3721 N N . VAL B 1 105 ? -16.047 20.438 3.191 1 97.12 105 VAL B N 1
ATOM 3722 C CA . VAL B 1 105 ? -16.047 19.156 2.504 1 97.12 105 VAL B CA 1
ATOM 3723 C C . VAL B 1 105 ? -16.797 18.109 3.334 1 97.12 105 VAL B C 1
ATOM 3725 O O . VAL B 1 105 ? -16.953 16.969 2.906 1 97.12 105 VAL B O 1
ATOM 3728 N N . GLY B 1 106 ? -17.188 18.5 4.512 1 95.81 106 GLY B N 1
ATOM 3729 C CA . GLY B 1 106 ? -17.922 17.578 5.379 1 95.81 106 GLY B CA 1
ATOM 3730 C C . GLY B 1 106 ? -17.016 16.781 6.301 1 95.81 106 GLY B C 1
ATOM 3731 O O . GLY B 1 106 ? -15.859 17.156 6.527 1 95.81 106 GLY B O 1
ATOM 3732 N N . GLY B 1 107 ? -17.656 15.75 6.957 1 95.25 107 GLY B N 1
ATOM 3733 C CA . GLY B 1 107 ? -16.906 14.898 7.863 1 95.25 107 GLY B CA 1
ATOM 3734 C C . GLY B 1 107 ? -16.734 15.5 9.25 1 95.25 107 GLY B C 1
ATOM 3735 O O . GLY B 1 107 ? -17.312 16.547 9.547 1 95.25 107 GLY B O 1
ATOM 3736 N N . PRO B 1 108 ? -15.992 14.758 10.102 1 95.06 108 PRO B N 1
ATOM 3737 C CA . PRO B 1 108 ? -15.781 15.227 11.469 1 95.06 108 PRO B CA 1
ATOM 3738 C C . PRO B 1 108 ? -14.852 16.438 11.539 1 95.06 108 PRO B C 1
ATOM 3740 O O . PRO B 1 108 ? -13.922 16.547 10.734 1 95.06 108 PRO B O 1
ATOM 3743 N N . ASP B 1 109 ? -15.055 17.297 12.531 1 96.12 109 ASP B N 1
ATOM 3744 C CA . ASP B 1 109 ? -14.242 18.5 12.688 1 96.12 109 ASP B CA 1
ATOM 3745 C C . ASP B 1 109 ? -12.961 18.188 13.453 1 96.12 109 ASP B C 1
ATOM 3747 O O . ASP B 1 109 ? -11.93 18.828 13.242 1 96.12 109 ASP B O 1
ATOM 3751 N N . SER B 1 110 ? -13.031 17.281 14.367 1 93.5 110 SER B N 1
ATOM 3752 C CA . SER B 1 110 ? -11.891 16.922 15.203 1 93.5 110 SER B CA 1
ATOM 3753 C C . SER B 1 110 ? -11.914 15.438 15.555 1 93.5 110 SER B C 1
ATOM 3755 O O . SER B 1 110 ? -12.93 14.758 15.359 1 93.5 110 SER B O 1
ATOM 3757 N N . ASP B 1 111 ? -10.781 14.961 15.922 1 92.12 111 ASP B N 1
ATOM 3758 C CA . ASP B 1 111 ? -10.648 13.578 16.375 1 92.12 111 ASP B CA 1
ATOM 3759 C C . ASP B 1 111 ? -10.516 13.508 17.891 1 92.12 111 ASP B C 1
ATOM 3761 O O . ASP B 1 111 ? -10.086 14.469 18.531 1 92.12 111 ASP B O 1
ATOM 3765 N N . PRO B 1 112 ? -10.93 12.352 18.453 1 89.19 112 PRO B N 1
ATOM 3766 C CA . PRO B 1 112 ? -10.664 12.188 19.875 1 89.19 112 PRO B CA 1
ATOM 3767 C C . PRO B 1 112 ? -9.18 12.07 20.203 1 89.19 112 PRO B C 1
ATOM 3769 O O . PRO B 1 112 ? -8.375 11.797 19.297 1 89.19 112 PRO B O 1
ATOM 3772 N N . PHE B 1 113 ? -8.914 12.32 21.438 1 82.19 113 PHE B N 1
ATOM 3773 C CA . PHE B 1 113 ? -7.535 12.164 21.875 1 82.19 113 PHE B CA 1
ATOM 3774 C C . PHE B 1 113 ? -7.09 10.711 21.766 1 82.19 113 PHE B C 1
ATOM 3776 O O . PHE B 1 113 ? -7.852 9.797 22.078 1 82.19 113 PHE B O 1
ATOM 3783 N N . VAL B 1 114 ? -5.957 10.539 21.156 1 76.38 114 VAL B N 1
ATOM 3784 C CA . VAL B 1 114 ? -5.391 9.203 21.047 1 76.38 114 VAL B CA 1
ATOM 3785 C C . VAL B 1 114 ? -4.059 9.141 21.797 1 76.38 114 VAL B C 1
ATOM 3787 O O . VAL B 1 114 ? -3.25 10.07 21.703 1 76.38 114 VAL B O 1
ATOM 3790 N N . ASN B 1 115 ? -3.92 8.172 22.641 1 66.19 115 ASN B N 1
ATOM 3791 C CA . ASN B 1 115 ? -2.727 8.016 23.469 1 66.19 115 ASN B CA 1
ATOM 3792 C C . ASN B 1 115 ? -1.565 7.43 22.672 1 66.19 115 ASN B C 1
ATOM 3794 O O . ASN B 1 115 ? -0.871 6.531 23.156 1 66.19 115 ASN B O 1
ATOM 3798 N N . ARG B 1 116 ? -1.565 7.672 21.516 1 63.41 116 ARG B N 1
ATOM 3799 C CA . ARG B 1 116 ? -0.479 7.125 20.703 1 63.41 116 ARG B CA 1
ATOM 3800 C C . ARG B 1 116 ? 0.034 8.156 19.703 1 63.41 116 ARG B C 1
ATOM 3802 O O . ARG B 1 116 ? -0.585 9.203 19.516 1 63.41 116 ARG B O 1
ATOM 3809 N N . ASP B 1 117 ? 1.215 7.781 19.344 1 59.19 117 ASP B N 1
ATOM 3810 C CA . ASP B 1 117 ? 1.832 8.641 18.328 1 59.19 117 ASP B CA 1
ATOM 3811 C C . ASP B 1 117 ? 1.052 8.602 17.031 1 59.19 117 ASP B C 1
ATOM 3813 O O . ASP B 1 117 ? -0.141 8.289 17.016 1 59.19 117 ASP B O 1
ATOM 3817 N N . VAL B 1 118 ? 1.752 8.75 15.938 1 61.59 118 VAL B N 1
ATOM 3818 C CA . VAL B 1 118 ? 1.309 9.039 14.578 1 61.59 118 VAL B CA 1
ATOM 3819 C C . VAL B 1 118 ? 0.718 7.777 13.953 1 61.59 118 VAL B C 1
ATOM 3821 O O . VAL B 1 118 ? 0.442 7.75 12.75 1 61.59 118 VAL B O 1
ATOM 3824 N N . THR B 1 119 ? 0.318 6.781 14.82 1 80.88 119 THR B N 1
ATOM 3825 C CA . THR B 1 119 ? -0.241 5.598 14.18 1 80.88 119 THR B CA 1
ATOM 3826 C C . THR B 1 119 ? -1.484 5.117 14.922 1 80.88 119 THR B C 1
ATOM 3828 O O . THR B 1 119 ? -1.379 4.52 16 1 80.88 119 THR B O 1
ATOM 3831 N N . TYR B 1 120 ? -2.633 5.574 14.547 1 88.69 120 TYR B N 1
ATOM 3832 C CA . TYR B 1 120 ? -3.877 5.129 15.156 1 88.69 120 TYR B CA 1
ATOM 3833 C C . TYR B 1 120 ? -4.938 4.844 14.102 1 88.69 120 TYR B C 1
ATOM 3835 O O . TYR B 1 120 ? -4.754 5.172 12.93 1 88.69 120 TYR B O 1
ATOM 3843 N N . VAL B 1 121 ? -5.953 4.133 14.523 1 93.94 121 VAL B N 1
ATOM 3844 C CA . VAL B 1 121 ? -7.121 3.828 13.703 1 93.94 121 VAL B CA 1
ATOM 3845 C C . VAL B 1 121 ? -8.398 4.113 14.492 1 93.94 121 VAL B C 1
ATOM 3847 O O . VAL B 1 121 ? -8.5 3.746 15.664 1 93.94 121 VAL B O 1
ATOM 3850 N N . LEU B 1 122 ? -9.281 4.855 13.914 1 94.44 122 LEU B N 1
ATOM 3851 C CA . LEU B 1 122 ? -10.57 5.141 14.539 1 94.44 122 LEU B CA 1
ATOM 3852 C C . LEU B 1 122 ? -11.672 4.285 13.922 1 94.44 122 LEU B C 1
ATOM 3854 O O . LEU B 1 122 ? -11.43 3.549 12.961 1 94.44 122 LEU B O 1
ATOM 3858 N N . ASP B 1 123 ? -12.938 4.305 14.508 1 93.62 123 ASP B N 1
ATOM 3859 C CA . ASP B 1 123 ? -14.078 3.555 14.008 1 93.62 123 ASP B CA 1
ATOM 3860 C C . ASP B 1 123 ? -14.836 4.355 12.945 1 93.62 123 ASP B C 1
ATOM 3862 O O . ASP B 1 123 ? -15.875 3.908 12.445 1 93.62 123 ASP B O 1
ATOM 3866 N N . ARG B 1 124 ? -14.398 5.547 12.641 1 95.06 124 ARG B N 1
ATOM 3867 C CA . ARG B 1 124 ? -14.883 6.453 11.602 1 95.06 124 ARG B CA 1
ATOM 3868 C C . ARG B 1 124 ? -13.727 7.109 10.867 1 95.06 124 ARG B C 1
ATOM 3870 O O . ARG B 1 124 ? -12.578 7.047 11.32 1 95.06 124 ARG B O 1
ATOM 3877 N N . PRO B 1 125 ? -14.039 7.719 9.742 1 96.19 125 PRO B N 1
ATOM 3878 C CA . PRO B 1 125 ? -12.961 8.484 9.117 1 96.19 125 PRO B CA 1
ATOM 3879 C C . PRO B 1 125 ? -12.375 9.547 10.047 1 96.19 125 PRO B C 1
ATOM 3881 O O . PRO B 1 125 ? -13.109 10.18 10.805 1 96.19 125 PRO B O 1
ATOM 3884 N N . THR B 1 126 ? -11.094 9.641 10.039 1 96.12 126 THR B N 1
ATOM 3885 C CA . THR B 1 126 ? -10.461 10.695 10.82 1 96.12 126 THR B CA 1
ATOM 3886 C C . THR B 1 126 ? -10.75 12.062 10.211 1 96.12 126 THR B C 1
ATOM 3888 O O . THR B 1 126 ? -10.977 12.172 9 1 96.12 126 THR B O 1
ATOM 3891 N N . ALA B 1 127 ? -10.727 13.086 11.047 1 95.94 127 ALA B N 1
ATOM 3892 C CA . ALA B 1 127 ? -11.055 14.438 10.594 1 95.94 127 ALA B CA 1
ATOM 3893 C C . ALA B 1 127 ? -10.086 14.898 9.5 1 95.94 127 ALA B C 1
ATOM 3895 O O . ALA B 1 127 ? -10.516 15.312 8.422 1 95.94 127 ALA B O 1
ATOM 3896 N N . ARG B 1 128 ? -8.844 14.758 9.75 1 95.25 128 ARG B N 1
ATOM 3897 C CA . ARG B 1 128 ? -7.844 15.203 8.781 1 95.25 128 ARG B CA 1
ATOM 3898 C C . ARG B 1 128 ? -7.863 14.336 7.531 1 95.25 128 ARG B C 1
ATOM 3900 O O . ARG B 1 128 ? -7.781 14.852 6.414 1 95.25 128 ARG B O 1
ATOM 3907 N N . GLY B 1 129 ? -7.961 13.016 7.754 1 95.69 129 GLY B N 1
ATOM 3908 C CA . GLY B 1 129 ? -8.039 12.117 6.617 1 95.69 129 GLY B CA 1
ATOM 3909 C C . GLY B 1 129 ? -9.211 12.414 5.695 1 95.69 129 GLY B C 1
ATOM 3910 O O . GLY B 1 129 ? -9.062 12.391 4.473 1 95.69 129 GLY B O 1
ATOM 3911 N N . TYR B 1 130 ? -10.312 12.742 6.301 1 97.5 130 TYR B N 1
ATOM 3912 C CA . TYR B 1 130 ? -11.5 13.078 5.523 1 97.5 130 TYR B CA 1
ATOM 3913 C C . TYR B 1 130 ? -11.281 14.367 4.73 1 97.5 130 TYR B C 1
ATOM 3915 O O . TYR B 1 130 ? -11.562 14.414 3.531 1 97.5 130 TYR B O 1
ATOM 3923 N N . ARG B 1 131 ? -10.773 15.359 5.332 1 97.5 131 ARG B N 1
ATOM 3924 C CA . ARG B 1 131 ? -10.547 16.641 4.672 1 97.5 131 ARG B CA 1
ATOM 3925 C C . ARG B 1 131 ? -9.547 16.5 3.527 1 97.5 131 ARG B C 1
ATOM 3927 O O . ARG B 1 131 ? -9.719 17.109 2.467 1 97.5 131 ARG B O 1
ATOM 3934 N N . LEU B 1 132 ? -8.539 15.703 3.742 1 98 132 LEU B N 1
ATOM 3935 C CA . LEU B 1 132 ? -7.527 15.508 2.707 1 98 132 LEU B CA 1
ATOM 3936 C C . LEU B 1 132 ? -8.117 14.773 1.506 1 98 132 LEU B C 1
ATOM 3938 O O . LEU B 1 132 ? -7.91 15.18 0.361 1 98 132 LEU B O 1
ATOM 3942 N N . ALA B 1 133 ? -8.867 13.711 1.774 1 98.38 133 ALA B N 1
ATOM 3943 C CA . ALA B 1 133 ? -9.445 12.922 0.689 1 98.38 133 ALA B CA 1
ATOM 3944 C C . ALA B 1 133 ? -10.477 13.734 -0.092 1 98.38 133 ALA B C 1
ATOM 3946 O O . ALA B 1 133 ? -10.352 13.898 -1.309 1 98.38 133 ALA B O 1
ATOM 3947 N N . TYR B 1 134 ? -11.43 14.312 0.585 1 98.5 134 TYR B N 1
ATOM 3948 C CA . TYR B 1 134 ? -12.531 15.016 -0.069 1 98.5 134 TYR B CA 1
ATOM 3949 C C . TYR B 1 134 ? -12.086 16.375 -0.587 1 98.5 134 TYR B C 1
ATOM 3951 O O . TYR B 1 134 ? -12.57 16.844 -1.618 1 98.5 134 TYR B O 1
ATOM 3959 N N . GLY B 1 135 ? -11.18 17 0.167 1 98.69 135 GLY B N 1
ATOM 3960 C CA . GLY B 1 135 ? -10.594 18.234 -0.341 1 98.69 135 GLY B CA 1
ATOM 3961 C C . GLY B 1 135 ? -9.82 18.031 -1.633 1 98.69 135 GLY B C 1
ATOM 3962 O O . GLY B 1 135 ? -9.922 18.859 -2.549 1 98.69 135 GLY B O 1
ATOM 3963 N N . THR B 1 136 ? -9.055 16.984 -1.729 1 98.62 136 THR B N 1
ATOM 3964 C CA . THR B 1 136 ? -8.312 16.656 -2.947 1 98.62 136 THR B CA 1
ATOM 3965 C C . THR B 1 136 ? -9.273 16.422 -4.109 1 98.62 136 THR B C 1
ATOM 3967 O O . THR B 1 136 ? -9.039 16.891 -5.223 1 98.62 136 THR B O 1
ATOM 3970 N N . ALA B 1 137 ? -10.32 15.719 -3.844 1 98.62 137 ALA B N 1
ATOM 3971 C CA . ALA B 1 137 ? -11.328 15.477 -4.879 1 98.62 137 ALA B CA 1
ATOM 3972 C C . ALA B 1 137 ? -11.977 16.781 -5.328 1 98.62 137 ALA B C 1
ATOM 3974 O O . ALA B 1 137 ? -12.219 16.984 -6.52 1 98.62 137 ALA B O 1
ATOM 3975 N N . TRP B 1 138 ? -12.281 17.656 -4.379 1 98.62 138 TRP B N 1
ATOM 3976 C CA . TRP B 1 138 ? -12.844 18.969 -4.699 1 98.62 138 TRP B CA 1
ATOM 3977 C C . TRP B 1 138 ? -11.914 19.75 -5.617 1 98.62 138 TRP B C 1
ATOM 3979 O O . TRP B 1 138 ? -12.352 20.328 -6.617 1 98.62 138 TRP B O 1
ATOM 3989 N N . LEU B 1 139 ? -10.656 19.734 -5.305 1 98.69 139 LEU B N 1
ATOM 3990 C CA . LEU B 1 139 ? -9.672 20.453 -6.105 1 98.69 139 LEU B CA 1
ATOM 3991 C C . LEU B 1 139 ? -9.594 19.875 -7.516 1 98.69 139 LEU B C 1
ATOM 3993 O O . LEU B 1 139 ? -9.531 20.625 -8.492 1 98.69 139 LEU B O 1
ATOM 3997 N N . ALA B 1 140 ? -9.539 18.578 -7.594 1 98.31 140 ALA B N 1
ATOM 3998 C CA . ALA B 1 140 ? -9.477 17.953 -8.906 1 98.31 140 ALA B CA 1
ATOM 3999 C C . ALA B 1 140 ? -10.656 18.359 -9.773 1 98.31 140 ALA B C 1
ATOM 4001 O O . ALA B 1 140 ? -10.508 18.547 -10.984 1 98.31 140 ALA B O 1
ATOM 4002 N N . GLN B 1 141 ? -11.773 18.5 -9.195 1 97.81 141 GLN B N 1
ATOM 4003 C CA . GLN B 1 141 ? -13 18.812 -9.914 1 97.81 141 GLN B CA 1
ATOM 4004 C C . GLN B 1 141 ? -13.086 20.297 -10.242 1 97.81 141 GLN B C 1
ATOM 4006 O O . GLN B 1 141 ? -13.461 20.672 -11.352 1 97.81 141 GLN B O 1
ATOM 4011 N N . HIS B 1 142 ? -12.719 21.156 -9.32 1 97.88 142 HIS B N 1
ATOM 4012 C CA . HIS B 1 142 ? -13.016 22.578 -9.438 1 97.88 142 HIS B CA 1
ATOM 4013 C C . HIS B 1 142 ? -11.805 23.359 -9.938 1 97.88 142 HIS B C 1
ATOM 4015 O O . HIS B 1 142 ? -11.93 24.516 -10.352 1 97.88 142 HIS B O 1
ATOM 4021 N N . ARG B 1 143 ? -10.664 22.688 -9.898 1 97 143 ARG B N 1
ATOM 4022 C CA . ARG B 1 143 ? -9.438 23.312 -10.367 1 97 143 ARG B CA 1
ATOM 4023 C C . ARG B 1 143 ? -8.719 22.438 -11.383 1 97 143 ARG B C 1
ATOM 4025 O O . ARG B 1 143 ? -7.629 21.938 -11.117 1 97 143 ARG B O 1
ATOM 4032 N N . PRO B 1 144 ? -9.203 22.297 -12.555 1 95.06 144 PRO B N 1
ATOM 4033 C CA . PRO B 1 144 ? -8.609 21.406 -13.547 1 95.06 144 PRO B CA 1
ATOM 4034 C C . PRO B 1 144 ? -7.242 21.891 -14.031 1 95.06 144 PRO B C 1
ATOM 4036 O O . PRO B 1 144 ? -6.477 21.125 -14.617 1 95.06 144 PRO B O 1
ATOM 4039 N N . ASP B 1 145 ? -6.879 23.125 -13.766 1 95.25 145 ASP B N 1
ATOM 4040 C CA . ASP B 1 145 ? -5.637 23.703 -14.266 1 95.25 145 ASP B CA 1
ATOM 4041 C C . ASP B 1 145 ? -4.5 23.516 -13.266 1 95.25 145 ASP B C 1
ATOM 4043 O O . ASP B 1 145 ? -3.355 23.875 -13.547 1 95.25 145 ASP B O 1
ATOM 4047 N N . LEU B 1 146 ? -4.738 22.891 -12.227 1 97 146 LEU B N 1
ATOM 4048 C CA . LEU B 1 146 ? -3.768 22.766 -11.141 1 97 146 LEU B CA 1
ATOM 4049 C C . LEU B 1 146 ? -2.611 21.859 -11.555 1 97 146 LEU B C 1
ATOM 4051 O O . LEU B 1 146 ? -2.822 20.812 -12.164 1 97 146 LEU B O 1
ATOM 4055 N N . ASP B 1 147 ? -1.417 22.312 -11.227 1 98.38 147 ASP B N 1
ATOM 4056 C CA . ASP B 1 147 ? -0.246 21.469 -11.43 1 98.38 147 ASP B CA 1
ATOM 4057 C C . ASP B 1 147 ? 0.173 20.781 -10.133 1 98.38 147 ASP B C 1
ATOM 4059 O O . ASP B 1 147 ? 0.524 19.594 -10.125 1 98.38 147 ASP B O 1
ATOM 4063 N N . PHE B 1 148 ? 0.145 21.562 -9.031 1 98.75 148 PHE B N 1
ATOM 4064 C CA . PHE B 1 148 ? 0.616 21.062 -7.746 1 98.75 148 PHE B CA 1
ATOM 4065 C C . PHE B 1 148 ? -0.335 21.469 -6.625 1 98.75 148 PHE B C 1
ATOM 4067 O O . PHE B 1 148 ? -0.932 22.547 -6.672 1 98.75 148 PHE B O 1
ATOM 4074 N N . VAL B 1 149 ? -0.469 20.625 -5.645 1 98.88 149 VAL B N 1
ATOM 4075 C CA . VAL B 1 149 ? -1.162 20.953 -4.402 1 98.88 149 VAL B CA 1
ATOM 4076 C C . VAL B 1 149 ? -0.187 20.859 -3.23 1 98.88 149 VAL B C 1
ATOM 4078 O O . VAL B 1 149 ? 0.476 19.844 -3.037 1 98.88 149 VAL B O 1
ATOM 4081 N N . MET B 1 150 ? 0.001 21.906 -2.498 1 98.75 150 MET B N 1
ATOM 4082 C CA . MET B 1 150 ? 0.693 21.953 -1.213 1 98.75 150 MET B CA 1
ATOM 4083 C C . MET B 1 150 ? -0.285 21.734 -0.061 1 98.75 150 MET B C 1
ATOM 4085 O O . MET B 1 150 ? -1.132 22.594 0.201 1 98.75 150 MET B O 1
ATOM 4089 N N . TYR B 1 151 ? -0.198 20.609 0.593 1 98.62 151 TYR B N 1
ATOM 4090 C CA . TYR B 1 151 ? -1.03 20.297 1.749 1 98.62 151 TYR B CA 1
ATOM 4091 C C . TYR B 1 151 ? -0.411 20.828 3.031 1 98.62 151 TYR B C 1
ATOM 4093 O O . TYR B 1 151 ? 0.767 20.594 3.309 1 98.62 151 TYR B O 1
ATOM 4101 N N . LEU B 1 152 ? -1.262 21.516 3.762 1 97.25 152 LEU B N 1
ATOM 4102 C CA . LEU B 1 152 ? -0.774 22.219 4.945 1 97.25 152 LEU B CA 1
ATOM 4103 C C . LEU B 1 152 ? -1.82 22.203 6.055 1 97.25 152 LEU B C 1
ATOM 4105 O O . LEU B 1 152 ? -3.021 22.141 5.781 1 97.25 152 LEU B O 1
ATOM 4109 N N . ASP B 1 153 ? -1.392 22.141 7.332 1 96.56 153 ASP B N 1
ATOM 4110 C CA . ASP B 1 153 ? -2.287 22.422 8.445 1 96.56 153 ASP B CA 1
ATOM 4111 C C . ASP B 1 153 ? -2.281 23.922 8.797 1 96.56 153 ASP B C 1
ATOM 4113 O O . ASP B 1 153 ? -1.401 24.656 8.359 1 96.56 153 ASP B O 1
ATOM 4117 N N . ASP B 1 154 ? -3.219 24.312 9.641 1 98.12 154 ASP B N 1
ATOM 4118 C CA . ASP B 1 154 ? -3.396 25.75 9.891 1 98.12 154 ASP B CA 1
ATOM 4119 C C . ASP B 1 154 ? -2.447 26.234 10.977 1 98.12 154 ASP B C 1
ATOM 4121 O O . ASP B 1 154 ? -2.539 27.391 11.414 1 98.12 154 ASP B O 1
ATOM 4125 N N . ASP B 1 155 ? -1.513 25.344 11.406 1 97.56 155 ASP B N 1
ATOM 4126 C CA . ASP B 1 155 ? -0.478 25.766 12.352 1 97.56 155 ASP B CA 1
ATOM 4127 C C . ASP B 1 155 ? 0.91 25.672 11.719 1 97.56 155 ASP B C 1
ATOM 4129 O O . ASP B 1 155 ? 1.859 25.219 12.359 1 97.56 155 ASP B O 1
ATOM 4133 N N . SER B 1 156 ? 0.995 26.078 10.484 1 97.94 156 SER B N 1
ATOM 4134 C CA . SER B 1 156 ? 2.25 25.922 9.75 1 97.94 156 SER B CA 1
ATOM 4135 C C . SER B 1 156 ? 2.65 27.234 9.078 1 97.94 156 SER B C 1
ATOM 4137 O O . SER B 1 156 ? 1.798 27.953 8.555 1 97.94 156 SER B O 1
ATOM 4139 N N . TYR B 1 157 ? 3.914 27.609 9.195 1 97.75 157 TYR B N 1
ATOM 4140 C CA . TYR B 1 157 ? 4.531 28.641 8.359 1 97.75 157 TYR B CA 1
ATOM 4141 C C . TYR B 1 157 ? 4.98 28.062 7.027 1 97.75 157 TYR B C 1
ATOM 4143 O O . TYR B 1 157 ? 5.531 26.953 6.973 1 97.75 157 TYR B O 1
ATOM 4151 N N . LEU B 1 158 ? 4.734 28.75 5.93 1 97.88 158 LEU B N 1
ATOM 4152 C CA . LEU B 1 158 ? 5.145 28.344 4.594 1 97.88 158 LEU B CA 1
ATOM 4153 C C . LEU B 1 158 ? 5.812 29.484 3.848 1 97.88 158 LEU B C 1
ATOM 4155 O O . LEU B 1 158 ? 5.223 30.562 3.697 1 97.88 158 LEU B O 1
ATOM 4159 N N . ASN B 1 159 ? 7.043 29.328 3.482 1 96.44 159 ASN B N 1
ATOM 4160 C CA . ASN B 1 159 ? 7.723 30.25 2.584 1 96.44 159 ASN B CA 1
ATOM 4161 C C . ASN B 1 159 ? 7.395 29.953 1.122 1 96.44 159 ASN B C 1
ATOM 4163 O O . ASN B 1 159 ? 8.078 29.156 0.48 1 96.44 159 ASN B O 1
ATOM 4167 N N . VAL B 1 160 ? 6.449 30.609 0.569 1 96.25 160 VAL B N 1
ATOM 4168 C CA . VAL B 1 160 ? 5.898 30.312 -0.749 1 96.25 160 VAL B CA 1
ATOM 4169 C C . VAL B 1 160 ? 6.969 30.531 -1.815 1 96.25 160 VAL B C 1
ATOM 4171 O O . VAL B 1 160 ? 7.172 29.672 -2.682 1 96.25 160 VAL B O 1
ATOM 4174 N N . PRO B 1 161 ? 7.773 31.609 -1.775 1 94.5 161 PRO B N 1
ATOM 4175 C CA . PRO B 1 161 ? 8.82 31.797 -2.787 1 94.5 161 PRO B CA 1
ATOM 4176 C C . PRO B 1 161 ? 9.805 30.625 -2.83 1 94.5 161 PRO B C 1
ATOM 4178 O O . PRO B 1 161 ? 10.148 30.141 -3.91 1 94.5 161 PRO B O 1
ATOM 4181 N N . ARG B 1 162 ? 10.18 30.172 -1.724 1 95.5 162 ARG B N 1
ATOM 4182 C CA . ARG B 1 162 ? 11.125 29.062 -1.687 1 95.5 162 ARG B CA 1
ATOM 4183 C C . ARG B 1 162 ? 10.477 27.766 -2.156 1 95.5 162 ARG B C 1
ATOM 4185 O O . ARG B 1 162 ? 11.125 26.922 -2.781 1 95.5 162 ARG B O 1
ATOM 4192 N N . LEU B 1 163 ? 9.219 27.562 -1.776 1 97.19 163 LEU B N 1
ATOM 4193 C CA . LEU B 1 163 ? 8.484 26.406 -2.285 1 97.19 163 LEU B CA 1
ATOM 4194 C C . LEU B 1 163 ? 8.484 26.406 -3.809 1 97.19 163 LEU B C 1
ATOM 4196 O O . LEU B 1 163 ? 8.742 25.359 -4.426 1 97.19 163 LEU B O 1
ATOM 4200 N N . LEU B 1 164 ? 8.188 27.547 -4.406 1 96.44 164 LEU B N 1
ATOM 4201 C CA . LEU B 1 164 ? 8.117 27.656 -5.859 1 96.44 164 LEU B CA 1
ATOM 4202 C C . LEU B 1 164 ? 9.477 27.375 -6.492 1 96.44 164 LEU B C 1
ATOM 4204 O O . LEU B 1 164 ? 9.555 26.703 -7.523 1 96.44 164 LEU B O 1
ATOM 4208 N N . GLN B 1 165 ? 10.531 27.859 -5.883 1 94.88 165 GLN B N 1
ATOM 4209 C CA . GLN B 1 165 ? 11.875 27.547 -6.363 1 94.88 165 GLN B CA 1
ATOM 4210 C C . GLN B 1 165 ? 12.141 26.047 -6.328 1 94.88 165 GLN B C 1
ATOM 4212 O O . GLN B 1 165 ? 12.742 25.5 -7.254 1 94.88 165 GLN B O 1
ATOM 4217 N N . ARG B 1 166 ? 11.734 25.406 -5.223 1 96.69 166 ARG B N 1
ATOM 4218 C CA . ARG B 1 166 ? 11.922 23.969 -5.098 1 96.69 166 ARG B CA 1
ATOM 4219 C C . ARG B 1 166 ? 11.125 23.219 -6.168 1 96.69 166 ARG B C 1
ATOM 4221 O O . ARG B 1 166 ? 11.609 22.25 -6.734 1 96.69 166 ARG B O 1
ATOM 4228 N N . LEU B 1 167 ? 9.906 23.656 -6.457 1 97.56 167 LEU B N 1
ATOM 4229 C CA . LEU B 1 167 ? 9.055 23.031 -7.469 1 97.56 167 LEU B CA 1
ATOM 4230 C C . LEU B 1 167 ? 9.664 23.188 -8.859 1 97.56 167 LEU B C 1
ATOM 4232 O O . LEU B 1 167 ? 9.531 22.297 -9.703 1 97.56 167 LEU B O 1
ATOM 4236 N N . GLU B 1 168 ? 10.383 24.297 -9.156 1 96.69 168 GLU B N 1
ATOM 4237 C CA . GLU B 1 168 ? 11.07 24.5 -10.43 1 96.69 168 GLU B CA 1
ATOM 4238 C C . GLU B 1 168 ? 12.141 23.422 -10.648 1 96.69 168 GLU B C 1
ATOM 4240 O O . GLU B 1 168 ? 12.445 23.062 -11.789 1 96.69 168 GLU B O 1
ATOM 4245 N N . GLN B 1 169 ? 12.625 22.922 -9.523 1 96.75 169 GLN B N 1
ATOM 4246 C CA . GLN B 1 169 ? 13.656 21.891 -9.609 1 96.75 169 GLN B CA 1
ATOM 4247 C C . GLN B 1 169 ? 13.047 20.516 -9.852 1 96.75 169 GLN B C 1
ATOM 4249 O O . GLN B 1 169 ? 13.742 19.578 -10.242 1 96.75 169 GLN B O 1
ATOM 4254 N N . HIS B 1 170 ? 11.742 20.375 -9.555 1 97.12 170 HIS B N 1
ATOM 4255 C CA . HIS B 1 170 ? 11.047 19.094 -9.688 1 97.12 170 HIS B CA 1
ATOM 4256 C C . HIS B 1 170 ? 9.719 19.266 -10.414 1 97.12 170 HIS B C 1
ATOM 4258 O O . HIS B 1 170 ? 8.664 18.953 -9.859 1 97.12 170 HIS B O 1
ATOM 4264 N N . PRO B 1 171 ? 9.766 19.688 -11.688 1 96.5 171 PRO B N 1
ATOM 4265 C CA . PRO B 1 171 ? 8.547 20.047 -12.406 1 96.5 171 PRO B CA 1
ATOM 4266 C C . PRO B 1 171 ? 7.859 18.844 -13.047 1 96.5 171 PRO B C 1
ATOM 4268 O O . PRO B 1 171 ? 7.742 18.766 -14.266 1 96.5 171 PRO B O 1
ATOM 4271 N N . THR B 1 172 ? 7.387 17.938 -12.242 1 97.75 172 THR B N 1
ATOM 4272 C CA . THR B 1 172 ? 6.695 16.75 -12.75 1 97.75 172 THR B CA 1
ATOM 4273 C C . THR B 1 172 ? 5.371 16.547 -12.016 1 97.75 172 THR B C 1
ATOM 4275 O O . THR B 1 172 ? 5.289 16.75 -10.805 1 97.75 172 THR B O 1
ATOM 4278 N N . HIS B 1 173 ? 4.438 16.141 -12.742 1 97.88 173 HIS B N 1
ATOM 4279 C CA . HIS B 1 173 ? 3.113 15.883 -12.18 1 97.88 173 HIS B CA 1
ATOM 4280 C C . HIS B 1 173 ? 3.109 14.609 -11.344 1 97.88 173 HIS B C 1
ATOM 4282 O O . HIS B 1 173 ? 2.123 14.305 -10.664 1 97.88 173 HIS B O 1
ATOM 4288 N N . SER B 1 174 ? 4.199 13.875 -11.305 1 98.44 174 SER B N 1
ATOM 4289 C CA . SER B 1 174 ? 4.344 12.664 -10.5 1 98.44 174 SER B CA 1
ATOM 4290 C C . SER B 1 174 ? 5.051 12.961 -9.18 1 98.44 174 SER B C 1
ATOM 4292 O O . SER B 1 174 ? 5.473 12.039 -8.477 1 98.44 174 SER B O 1
ATOM 4294 N N . LEU B 1 175 ? 5.125 14.195 -8.797 1 98.75 175 LEU B N 1
ATOM 4295 C CA . LEU B 1 175 ? 5.891 14.633 -7.633 1 98.75 175 LEU B CA 1
ATOM 4296 C C . LEU B 1 175 ? 5.16 14.289 -6.34 1 98.75 175 LEU B C 1
ATOM 4298 O O . LEU B 1 175 ? 3.959 14.539 -6.219 1 98.75 175 LEU B O 1
ATOM 4302 N N . ALA B 1 176 ? 5.836 13.68 -5.453 1 98.69 176 ALA B N 1
ATOM 4303 C CA . ALA B 1 176 ? 5.516 13.547 -4.035 1 98.69 176 ALA B CA 1
ATOM 4304 C C . ALA B 1 176 ? 6.656 14.078 -3.166 1 98.69 176 ALA B C 1
ATOM 4306 O O . ALA B 1 176 ? 7.719 13.453 -3.084 1 98.69 176 ALA B O 1
ATOM 4307 N N . MET B 1 177 ? 6.406 15.195 -2.537 1 98.62 177 MET B N 1
ATOM 4308 C CA . MET B 1 177 ? 7.48 15.914 -1.861 1 98.62 177 MET B CA 1
ATOM 4309 C C . MET B 1 177 ? 7.102 16.219 -0.418 1 98.62 177 MET B C 1
ATOM 4311 O O . MET B 1 177 ? 6.027 16.766 -0.158 1 98.62 177 MET B O 1
ATOM 4315 N N . GLY B 1 178 ? 7.848 15.875 0.559 1 98.19 178 GLY B N 1
ATOM 4316 C CA . GLY B 1 178 ? 7.637 16.062 1.984 1 98.19 178 GLY B CA 1
ATOM 4317 C C . GLY B 1 178 ? 8.688 15.391 2.842 1 98.19 178 GLY B C 1
ATOM 4318 O O . GLY B 1 178 ? 9.648 14.828 2.32 1 98.19 178 GLY B O 1
ATOM 4319 N N . TYR B 1 179 ? 8.547 15.57 4.105 1 97.56 179 TYR B N 1
ATOM 4320 C CA . TYR B 1 179 ? 9.422 14.867 5.035 1 97.56 179 TYR B CA 1
ATOM 4321 C C . TYR B 1 179 ? 9.125 13.375 5.043 1 97.56 179 TYR B C 1
ATOM 4323 O O . TYR B 1 179 ? 8.148 12.938 5.645 1 97.56 179 TYR B O 1
ATOM 4331 N N . THR B 1 180 ? 9.992 12.562 4.426 1 96.19 180 THR B N 1
ATOM 4332 C CA . THR B 1 180 ? 9.727 11.156 4.16 1 96.19 180 THR B CA 1
ATOM 4333 C C . THR B 1 180 ? 9.977 10.312 5.41 1 96.19 180 THR B C 1
ATOM 4335 O O . THR B 1 180 ? 10.961 10.531 6.125 1 96.19 180 THR B O 1
ATOM 4338 N N . MET B 1 181 ? 9.07 9.43 5.613 1 92.81 181 MET B N 1
ATOM 4339 C CA . MET B 1 181 ? 9.172 8.492 6.723 1 92.81 181 MET B CA 1
ATOM 4340 C C . MET B 1 181 ? 8.938 7.059 6.246 1 92.81 181 MET B C 1
ATOM 4342 O O . MET B 1 181 ? 8.25 6.84 5.25 1 92.81 181 MET B O 1
ATOM 4346 N N . GLU B 1 182 ? 9.555 6.121 6.859 1 86.06 182 GLU B N 1
ATOM 4347 C CA . GLU B 1 182 ? 9.305 4.688 6.754 1 86.06 182 GLU B CA 1
ATOM 4348 C C . GLU B 1 182 ? 9.305 4.023 8.125 1 86.06 182 GLU B C 1
ATOM 4350 O O . GLU B 1 182 ? 10.352 3.92 8.773 1 86.06 182 GLU B O 1
ATOM 4355 N N . THR B 1 183 ? 8.133 3.58 8.586 1 86.12 183 THR B N 1
ATOM 4356 C CA . THR B 1 183 ? 8.07 3.113 9.969 1 86.12 183 THR B CA 1
ATOM 4357 C C . THR B 1 183 ? 7.312 1.791 10.055 1 86.12 183 THR B C 1
ATOM 4359 O O . THR B 1 183 ? 6.379 1.552 9.281 1 86.12 183 THR B O 1
ATOM 4362 N N . PRO B 1 184 ? 7.727 1.022 11.086 1 88.12 184 PRO B N 1
ATOM 4363 C CA . PRO B 1 184 ? 6.898 -0.147 11.375 1 88.12 184 PRO B CA 1
ATOM 4364 C C . PRO B 1 184 ? 5.551 0.225 12 1 88.12 184 PRO B C 1
ATOM 4366 O O . PRO B 1 184 ? 5.457 1.223 12.719 1 88.12 184 PRO B O 1
ATOM 4369 N N . LEU B 1 185 ? 4.559 -0.513 11.648 1 90.62 185 LEU B N 1
ATOM 4370 C CA . LEU B 1 185 ? 3.256 -0.36 12.281 1 90.62 185 LEU B CA 1
ATOM 4371 C C . LEU B 1 185 ? 3.107 -1.318 13.461 1 90.62 185 LEU B C 1
ATOM 4373 O O . LEU B 1 185 ? 2.439 -0.999 14.445 1 90.62 185 LEU B O 1
ATOM 4377 N N . ASP B 1 186 ? 3.689 -2.447 13.289 1 89.44 186 ASP B N 1
ATOM 4378 C CA . ASP B 1 186 ? 3.67 -3.465 14.336 1 89.44 186 ASP B CA 1
ATOM 4379 C C . ASP B 1 186 ? 5.066 -3.688 14.914 1 89.44 186 ASP B C 1
ATOM 4381 O O . ASP B 1 186 ? 5.914 -4.324 14.281 1 89.44 186 ASP B O 1
ATOM 4385 N N . MET B 1 187 ? 5.223 -3.279 16.078 1 86.06 187 MET B N 1
ATOM 4386 C CA . MET B 1 187 ? 6.535 -3.402 16.703 1 86.06 187 MET B CA 1
ATOM 4387 C C . MET B 1 187 ? 6.527 -4.484 17.781 1 86.06 187 MET B C 1
ATOM 4389 O O . MET B 1 187 ? 7.414 -4.531 18.641 1 86.06 187 MET B O 1
ATOM 4393 N N . SER B 1 188 ? 5.555 -5.32 17.781 1 88.25 188 SER B N 1
ATOM 4394 C CA . SER B 1 188 ? 5.371 -6.34 18.797 1 88.25 188 SER B CA 1
ATOM 4395 C C . SER B 1 188 ? 6.562 -7.293 18.859 1 88.25 188 SER B C 1
ATOM 4397 O O . SER B 1 188 ? 6.898 -7.816 19.922 1 88.25 188 SER B O 1
ATOM 4399 N N . LYS B 1 189 ? 7.164 -7.449 17.688 1 83.12 189 LYS B N 1
ATOM 4400 C CA . LYS B 1 189 ? 8.227 -8.438 17.609 1 83.12 189 LYS B CA 1
ATOM 4401 C C . LYS B 1 189 ? 9.594 -7.773 17.438 1 83.12 189 LYS B C 1
ATOM 4403 O O . LYS B 1 189 ? 10.547 -8.414 17 1 83.12 189 LYS B O 1
ATOM 4408 N N . MET B 1 190 ? 9.641 -6.547 17.766 1 84.25 190 MET B N 1
ATOM 4409 C CA . MET B 1 190 ? 10.891 -5.809 17.656 1 84.25 190 MET B CA 1
ATOM 4410 C C . MET B 1 190 ? 11.969 -6.418 18.547 1 84.25 190 MET B C 1
ATOM 4412 O O . MET B 1 190 ? 11.672 -6.844 19.672 1 84.25 190 MET B O 1
ATOM 4416 N N . SER B 1 191 ? 13.164 -6.359 18.062 1 80.12 191 SER B N 1
ATOM 4417 C CA . SER B 1 191 ? 14.281 -6.914 18.812 1 80.12 191 SER B CA 1
ATOM 4418 C C . SER B 1 191 ? 14.688 -5.988 19.953 1 80.12 191 SER B C 1
ATOM 4420 O O . SER B 1 191 ? 14.711 -4.766 19.797 1 80.12 191 SER B O 1
ATOM 4422 N N . ILE B 1 192 ? 15.047 -6.598 21.062 1 83.69 192 ILE B N 1
ATOM 4423 C CA . ILE B 1 192 ? 15.508 -5.82 22.203 1 83.69 192 ILE B CA 1
ATOM 4424 C C . ILE B 1 192 ? 16.797 -5.078 21.844 1 83.69 192 ILE B C 1
ATOM 4426 O O . ILE B 1 192 ? 17.078 -4.016 22.406 1 83.69 192 ILE B O 1
ATOM 4430 N N . CYS B 1 193 ? 17.516 -5.617 20.859 1 78.25 193 CYS B N 1
ATOM 4431 C CA . CYS B 1 193 ? 18.797 -5.027 20.484 1 78.25 193 CYS B CA 1
ATOM 4432 C C . CYS B 1 193 ? 18.594 -3.721 19.719 1 78.25 193 CYS B C 1
ATOM 4434 O O . CYS B 1 193 ? 19.516 -2.916 19.594 1 78.25 193 CYS B O 1
ATOM 4436 N N . ASP B 1 194 ? 17.422 -3.461 19.266 1 77.44 194 ASP B N 1
ATOM 4437 C CA . ASP B 1 194 ? 17.094 -2.201 18.594 1 77.44 194 ASP B CA 1
ATOM 4438 C C . ASP B 1 194 ? 16.922 -1.073 19.609 1 77.44 194 ASP B C 1
ATOM 4440 O O . ASP B 1 194 ? 16.969 0.105 19.25 1 77.44 194 ASP B O 1
ATOM 4444 N N . LEU B 1 195 ? 16.75 -1.462 20.812 1 82.12 195 LEU B N 1
ATOM 4445 C CA . LEU B 1 195 ? 16.422 -0.475 21.828 1 82.12 195 LEU B CA 1
ATOM 4446 C C . LEU B 1 195 ? 17.531 -0.355 22.859 1 82.12 195 LEU B C 1
ATOM 4448 O O . LEU B 1 195 ? 17.594 0.623 23.609 1 82.12 195 LEU B O 1
ATOM 4452 N N . CYS B 1 196 ? 18.266 -1.422 22.906 1 80.81 196 CYS B N 1
ATOM 4453 C CA . CYS B 1 196 ? 19.266 -1.495 23.969 1 80.81 196 CYS B CA 1
ATOM 4454 C C . CYS B 1 196 ? 20.656 -1.751 23.375 1 80.81 196 CYS B C 1
ATOM 4456 O O . CYS B 1 196 ? 20.844 -2.713 22.641 1 80.81 196 CYS B O 1
ATOM 4458 N N . ASN B 1 197 ? 21.562 -0.917 23.672 1 75.44 197 ASN B N 1
ATOM 4459 C CA . ASN B 1 197 ? 22.969 -1.072 23.297 1 75.44 197 ASN B CA 1
ATOM 4460 C C . ASN B 1 197 ? 23.906 -0.868 24.484 1 75.44 197 ASN B C 1
ATOM 4462 O O . ASN B 1 197 ? 23.984 0.235 25.031 1 75.44 197 ASN B O 1
ATOM 4466 N N . PRO B 1 198 ? 24.703 -1.922 24.938 1 76.94 198 PRO B N 1
ATOM 4467 C CA . PRO B 1 198 ? 24.859 -3.273 24.391 1 76.94 198 PRO B CA 1
ATOM 4468 C C . PRO B 1 198 ? 23.625 -4.148 24.656 1 76.94 198 PRO B C 1
ATOM 4470 O O . PRO B 1 198 ? 23.109 -4.16 25.766 1 76.94 198 PRO B O 1
ATOM 4473 N N . CYS B 1 199 ? 23.297 -4.938 23.688 1 77.88 199 CYS B N 1
ATOM 4474 C CA . CYS B 1 199 ? 22.078 -5.727 23.688 1 77.88 199 CYS B CA 1
ATOM 4475 C C . CYS B 1 199 ? 22.094 -6.77 24.797 1 77.88 199 CYS B C 1
ATOM 4477 O O . CYS B 1 199 ? 21.062 -7.098 25.375 1 77.88 199 CYS B O 1
ATOM 4479 N N . GLU B 1 200 ? 23.25 -7.227 25.109 1 75.44 200 GLU B N 1
ATOM 4480 C CA . GLU B 1 200 ? 23.438 -8.289 26.094 1 75.44 200 GLU B CA 1
ATOM 4481 C C . GLU B 1 200 ? 22.906 -7.879 27.469 1 75.44 200 GLU B C 1
ATOM 4483 O O . GLU B 1 200 ? 22.406 -8.711 28.219 1 75.44 200 GLU B O 1
ATOM 4488 N N . TRP B 1 201 ? 22.984 -6.625 27.734 1 80.31 201 TRP B N 1
ATOM 4489 C CA . TRP B 1 201 ? 22.516 -6.133 29.031 1 80.31 201 TRP B CA 1
ATOM 4490 C C . TRP B 1 201 ? 21.016 -6.355 29.203 1 80.31 201 TRP B C 1
ATOM 4492 O O . TRP B 1 201 ? 20.578 -6.848 30.234 1 80.31 201 TRP B O 1
ATOM 4502 N N . CYS B 1 202 ? 20.328 -6.078 28.188 1 81.44 202 CYS B N 1
ATOM 4503 C CA . CYS B 1 202 ? 18.875 -6.188 28.266 1 81.44 202 CYS B CA 1
ATOM 4504 C C . CYS B 1 202 ? 18.422 -7.637 28.125 1 81.44 202 CYS B C 1
ATOM 4506 O O . CYS B 1 202 ? 17.422 -8.039 28.734 1 81.44 202 CYS B O 1
ATOM 4508 N N . LEU B 1 203 ? 19.25 -8.383 27.422 1 81.19 203 LEU B N 1
ATOM 4509 C CA . LEU B 1 203 ? 18.922 -9.789 27.25 1 81.19 203 LEU B CA 1
ATOM 4510 C C . LEU B 1 203 ? 19.062 -10.562 28.547 1 81.19 203 LEU B C 1
ATOM 4512 O O . LEU B 1 203 ? 18.375 -11.555 28.766 1 81.19 203 LEU B O 1
ATOM 4516 N N . LYS B 1 204 ? 19.922 -10.07 29.406 1 82.44 204 LYS B N 1
ATOM 4517 C CA . LYS B 1 204 ? 20.188 -10.773 30.656 1 82.44 204 LYS B CA 1
ATOM 4518 C C . LYS B 1 204 ? 19.375 -10.195 31.812 1 82.44 204 LYS B C 1
ATOM 4520 O O . LYS B 1 204 ? 19.453 -10.68 32.938 1 82.44 204 LYS B O 1
ATOM 4525 N N . ASP B 1 205 ? 18.656 -9.203 31.562 1 88.56 205 ASP B N 1
ATOM 4526 C CA . ASP B 1 205 ? 17.859 -8.57 32.594 1 88.56 205 ASP B CA 1
ATOM 4527 C C . ASP B 1 205 ? 16.688 -9.453 33.031 1 88.56 205 ASP B C 1
ATOM 4529 O O . ASP B 1 205 ? 15.625 -9.406 32.406 1 88.56 205 ASP B O 1
ATOM 4533 N N . GLU B 1 206 ? 16.844 -10.125 34.094 1 90.81 206 GLU B N 1
ATOM 4534 C CA . GLU B 1 206 ? 15.844 -11.07 34.562 1 90.81 206 GLU B CA 1
ATOM 4535 C C . GLU B 1 206 ? 14.562 -10.359 35 1 90.81 206 GLU B C 1
ATOM 4537 O O . GLU B 1 206 ? 13.469 -10.898 34.844 1 90.81 206 GLU B O 1
ATOM 4542 N N . ALA B 1 207 ? 14.727 -9.203 35.5 1 90.94 207 ALA B N 1
ATOM 4543 C CA . ALA B 1 207 ? 13.555 -8.438 35.938 1 90.94 207 ALA B CA 1
ATOM 4544 C C . ALA B 1 207 ? 12.688 -8.055 34.75 1 90.94 207 ALA B C 1
ATOM 4546 O O . ALA B 1 207 ? 11.461 -8.18 34.781 1 90.94 207 ALA B O 1
ATOM 4547 N N . LEU B 1 208 ? 13.352 -7.598 33.719 1 89.5 208 LEU B N 1
ATOM 4548 C CA . LEU B 1 208 ? 12.641 -7.23 32.5 1 89.5 208 LEU B CA 1
ATOM 4549 C C . LEU B 1 208 ? 11.961 -8.453 31.875 1 89.5 208 LEU B C 1
ATOM 4551 O O . LEU B 1 208 ? 10.812 -8.367 31.438 1 89.5 208 LEU B O 1
ATOM 4555 N N . LYS B 1 209 ? 12.641 -9.555 31.812 1 89.75 209 LYS B N 1
ATOM 4556 C CA . LYS B 1 209 ? 12.094 -10.789 31.281 1 89.75 209 LYS B CA 1
ATOM 4557 C C . LYS B 1 209 ? 10.852 -11.227 32.062 1 89.75 209 LYS B C 1
ATOM 4559 O O . LYS B 1 209 ? 9.836 -11.594 31.453 1 89.75 209 LYS B O 1
ATOM 4564 N N . ALA B 1 210 ? 10.984 -11.133 33.375 1 92.88 210 ALA B N 1
ATOM 4565 C CA . ALA B 1 210 ? 9.875 -11.531 34.219 1 92.88 210 ALA B CA 1
ATOM 4566 C C . ALA B 1 210 ? 8.672 -10.617 34.031 1 92.88 210 ALA B C 1
ATOM 4568 O O . ALA B 1 210 ? 7.527 -11.07 34.031 1 92.88 210 ALA B O 1
ATOM 4569 N N . PHE B 1 211 ? 8.984 -9.414 33.906 1 92.06 211 PHE B N 1
ATOM 4570 C CA . PHE B 1 211 ? 7.922 -8.438 33.688 1 92.06 211 PHE B CA 1
ATOM 4571 C C . PHE B 1 211 ? 7.188 -8.68 32.375 1 92.06 211 PHE B C 1
ATOM 4573 O O . PHE B 1 211 ? 5.969 -8.523 32.312 1 92.06 211 PHE B O 1
ATOM 4580 N N . CYS B 1 212 ? 7.859 -9.102 31.281 1 93.19 212 CYS B N 1
ATOM 4581 C CA . CYS B 1 212 ? 7.312 -9.203 29.938 1 93.19 212 CYS B CA 1
ATOM 4582 C C . CYS B 1 212 ? 6.711 -10.586 29.703 1 93.19 212 CYS B C 1
ATOM 4584 O O . CYS B 1 212 ? 5.961 -10.781 28.734 1 93.19 212 CYS B O 1
ATOM 4586 N N . GLU B 1 213 ? 6.941 -11.484 30.5 1 91.38 213 GLU B N 1
ATOM 4587 C CA . GLU B 1 213 ? 6.535 -12.875 30.344 1 91.38 213 GLU B CA 1
ATOM 4588 C C . GLU B 1 213 ? 5.02 -13 30.203 1 91.38 213 GLU B C 1
ATOM 4590 O O . GLU B 1 213 ? 4.527 -13.82 29.438 1 91.38 213 GLU B O 1
ATOM 4595 N N . PRO B 1 214 ? 4.301 -12.195 30.938 1 92 214 PRO B N 1
ATOM 4596 C CA . PRO B 1 214 ? 2.848 -12.359 30.891 1 92 214 PRO B CA 1
ATOM 4597 C C . PRO B 1 214 ? 2.232 -11.812 29.609 1 92 214 PRO B C 1
ATOM 4599 O O . PRO B 1 214 ? 1.013 -11.859 29.438 1 92 214 PRO B O 1
ATOM 4602 N N . PHE B 1 215 ? 2.922 -11.281 28.781 1 93.69 215 PHE B N 1
ATOM 4603 C CA . PHE B 1 215 ? 2.402 -10.695 27.547 1 93.69 215 PHE B CA 1
ATOM 4604 C C . PHE B 1 215 ? 2.73 -11.578 26.344 1 93.69 215 PHE B C 1
ATOM 4606 O O . PHE B 1 215 ? 3.658 -11.289 25.594 1 93.69 215 PHE B O 1
ATOM 4613 N N . PRO B 1 216 ? 1.816 -12.516 26.109 1 88 216 PRO B N 1
ATOM 4614 C CA . PRO B 1 216 ? 2.086 -13.391 24.969 1 88 216 PRO B CA 1
ATOM 4615 C C . PRO B 1 216 ? 2.033 -12.648 23.625 1 88 216 PRO B C 1
ATOM 4617 O O . PRO B 1 216 ? 1.209 -11.75 23.453 1 88 216 PRO B O 1
ATOM 4620 N N . GLY B 1 217 ? 2.984 -12.945 22.781 1 87.75 217 GLY B N 1
ATOM 4621 C CA . GLY B 1 217 ? 3.01 -12.336 21.453 1 87.75 217 GLY B CA 1
ATOM 4622 C C . GLY B 1 217 ? 3.998 -11.188 21.344 1 87.75 217 GLY B C 1
ATOM 4623 O O . GLY B 1 217 ? 4.254 -10.688 20.25 1 87.75 217 GLY B O 1
ATOM 4624 N N . LEU B 1 218 ? 4.406 -10.742 22.547 1 92.06 218 LEU B N 1
ATOM 4625 C CA . LEU B 1 218 ? 5.402 -9.672 22.562 1 92.06 218 LEU B CA 1
ATOM 4626 C C . LEU B 1 218 ? 6.805 -10.242 22.75 1 92.06 218 LEU B C 1
ATOM 4628 O O . LEU B 1 218 ? 7.016 -11.102 23.609 1 92.06 218 LEU B O 1
ATOM 4632 N N . SER B 1 219 ? 7.656 -9.781 21.922 1 87.31 219 SER B N 1
ATOM 4633 C CA . SER B 1 219 ? 9.062 -10.016 22.219 1 87.31 219 SER B CA 1
ATOM 4634 C C . SER B 1 219 ? 9.539 -9.141 23.375 1 87.31 219 SER B C 1
ATOM 4636 O O . SER B 1 219 ? 8.805 -8.266 23.844 1 87.31 219 SER B O 1
ATOM 4638 N N . LEU B 1 220 ? 10.727 -9.422 23.859 1 87.38 220 LEU B N 1
ATOM 4639 C CA . LEU B 1 220 ? 11.289 -8.57 24.906 1 87.38 220 LEU B CA 1
ATOM 4640 C C . LEU B 1 220 ? 11.398 -7.125 24.422 1 87.38 220 LEU B C 1
ATOM 4642 O O . LEU B 1 220 ? 11.102 -6.191 25.172 1 87.38 220 LEU B O 1
ATOM 4646 N N . GLY B 1 221 ? 11.82 -6.965 23.219 1 88.38 221 GLY B N 1
ATOM 4647 C CA . GLY B 1 221 ? 11.906 -5.633 22.641 1 88.38 221 GLY B CA 1
ATOM 4648 C C . GLY B 1 221 ? 10.555 -4.961 22.484 1 88.38 221 GLY B C 1
ATOM 4649 O O . GLY B 1 221 ? 10.406 -3.775 22.797 1 88.38 221 GLY B O 1
ATOM 4650 N N . GLY B 1 222 ? 9.609 -5.734 21.938 1 90.56 222 GLY B N 1
ATOM 4651 C CA . GLY B 1 222 ? 8.266 -5.199 21.828 1 90.56 222 GLY B CA 1
ATOM 4652 C C . GLY B 1 222 ? 7.688 -4.746 23.156 1 90.56 222 GLY B C 1
ATOM 4653 O O . GLY B 1 222 ? 7.062 -3.686 23.234 1 90.56 222 GLY B O 1
ATOM 4654 N N . CYS B 1 223 ? 7.945 -5.551 24.156 1 92.94 223 CYS B N 1
ATOM 4655 C CA . CYS B 1 223 ? 7.496 -5.223 25.5 1 92.94 223 CYS B CA 1
ATOM 4656 C C . CYS B 1 223 ? 8.148 -3.939 26 1 92.94 223 CYS B C 1
ATOM 4658 O O . CYS B 1 223 ? 7.469 -3.061 26.531 1 92.94 223 CYS B O 1
ATOM 4660 N N . MET B 1 224 ? 9.406 -3.848 25.797 1 90.31 224 MET B N 1
ATOM 4661 C CA . MET B 1 224 ? 10.141 -2.664 26.25 1 90.31 224 MET B CA 1
ATOM 4662 C C . MET B 1 224 ? 9.656 -1.418 25.516 1 90.31 224 MET B C 1
ATOM 4664 O O . MET B 1 224 ? 9.5 -0.356 26.125 1 90.31 224 MET B O 1
ATOM 4668 N N . MET B 1 225 ? 9.43 -1.546 24.266 1 88.5 225 MET B N 1
ATOM 4669 C CA . MET B 1 225 ? 8.961 -0.412 23.484 1 88.5 225 MET B CA 1
ATOM 4670 C C . MET B 1 225 ? 7.621 0.098 24 1 88.5 225 MET B C 1
ATOM 4672 O O . MET B 1 225 ? 7.434 1.306 24.156 1 88.5 225 MET B O 1
ATOM 4676 N N . LEU B 1 226 ? 6.723 -0.799 24.234 1 88.88 226 LEU B N 1
ATOM 4677 C CA . LEU B 1 226 ? 5.414 -0.406 24.734 1 88.88 226 LEU B CA 1
ATOM 4678 C C . LEU B 1 226 ? 5.523 0.199 26.125 1 88.88 226 LEU B C 1
ATOM 4680 O O . LEU B 1 226 ? 4.777 1.116 26.469 1 88.88 226 LEU B O 1
ATOM 4684 N N . LEU B 1 227 ? 6.426 -0.384 26.922 1 88.88 227 LEU B N 1
ATOM 4685 C CA . LEU B 1 227 ? 6.656 0.18 28.25 1 88.88 227 LEU B CA 1
ATOM 4686 C C . LEU B 1 227 ? 7.117 1.63 28.141 1 88.88 227 LEU B C 1
ATOM 4688 O O . LEU B 1 227 ? 6.66 2.484 28.906 1 88.88 227 LEU B O 1
ATOM 4692 N N . GLN B 1 228 ? 7.996 1.869 27.25 1 84.44 228 GLN B N 1
ATOM 4693 C CA . GLN B 1 228 ? 8.484 3.229 27.031 1 84.44 228 GLN B CA 1
ATOM 4694 C C . GLN B 1 228 ? 7.359 4.152 26.578 1 84.44 228 GLN B C 1
ATOM 4696 O O . GLN B 1 228 ? 7.273 5.297 27.031 1 84.44 228 GLN B O 1
ATOM 4701 N N . GLN B 1 229 ? 6.566 3.715 25.719 1 82.56 229 GLN B N 1
ATOM 4702 C CA . GLN B 1 229 ? 5.438 4.512 25.25 1 82.56 229 GLN B CA 1
ATOM 4703 C C . GLN B 1 229 ? 4.484 4.836 26.406 1 82.56 229 GLN B C 1
ATOM 4705 O O . GLN B 1 229 ? 3.949 5.945 26.484 1 82.56 229 GLN B O 1
ATOM 4710 N N . CYS B 1 230 ? 4.289 3.834 27.234 1 85.44 230 CYS B N 1
ATOM 4711 C CA . CYS B 1 230 ? 3.434 4.035 28.406 1 85.44 230 CYS B CA 1
ATOM 4712 C C . CYS B 1 230 ? 3.982 5.137 29.297 1 85.44 230 CYS B C 1
ATOM 4714 O O . CYS B 1 230 ? 3.223 5.949 29.828 1 85.44 230 CYS B O 1
ATOM 4716 N N . ARG B 1 231 ? 5.215 5.176 29.453 1 82.31 231 ARG B N 1
ATOM 4717 C CA . ARG B 1 231 ? 5.836 6.188 30.297 1 82.31 231 ARG B CA 1
ATOM 4718 C C . ARG B 1 231 ? 5.711 7.574 29.672 1 82.31 231 ARG B C 1
ATOM 4720 O O . ARG B 1 231 ? 5.52 8.562 30.391 1 82.31 231 ARG B O 1
ATOM 4727 N N . LEU B 1 232 ? 5.703 7.641 28.406 1 77.38 232 LEU B N 1
ATOM 4728 C CA . LEU B 1 232 ? 5.68 8.914 27.688 1 77.38 232 LEU B CA 1
ATOM 4729 C C . LEU B 1 232 ? 4.258 9.453 27.594 1 77.38 232 LEU B C 1
ATOM 4731 O O . LEU B 1 232 ? 4.035 10.656 27.75 1 77.38 232 LEU B O 1
ATOM 4735 N N . PHE B 1 233 ? 3.324 8.578 27.359 1 72.38 233 PHE B N 1
ATOM 4736 C CA . PHE B 1 233 ? 2 9.07 27 1 72.38 233 PHE B CA 1
ATOM 4737 C C . PHE B 1 233 ? 0.99 8.766 28.094 1 72.38 233 PHE B C 1
ATOM 4739 O O . PHE B 1 233 ? -0.079 9.375 28.156 1 72.38 233 PHE B O 1
ATOM 4746 N N . ASN B 1 234 ? 1.266 7.645 28.922 1 67.81 234 ASN B N 1
ATOM 4747 C CA . ASN B 1 234 ? 0.278 7.188 29.891 1 67.81 234 ASN B CA 1
ATOM 4748 C C . ASN B 1 234 ? 0.912 6.938 31.25 1 67.81 234 ASN B C 1
ATOM 4750 O O . ASN B 1 234 ? 0.715 5.879 31.844 1 67.81 234 ASN B O 1
ATOM 4754 N N . ASP B 1 235 ? 1.516 7.848 31.734 1 68.25 235 ASP B N 1
ATOM 4755 C CA . ASP B 1 235 ? 2.332 7.656 32.938 1 68.25 235 ASP B CA 1
ATOM 4756 C C . ASP B 1 235 ? 1.463 7.344 34.156 1 68.25 235 ASP B C 1
ATOM 4758 O O . ASP B 1 235 ? 1.914 6.688 35.094 1 68.25 235 ASP B O 1
ATOM 4762 N N . GLU B 1 236 ? 0.294 7.598 34.062 1 71.81 236 GLU B N 1
ATOM 4763 C CA . GLU B 1 236 ? -0.542 7.422 35.25 1 71.81 236 GLU B CA 1
ATOM 4764 C C . GLU B 1 236 ? -1.191 6.039 35.25 1 71.81 236 GLU B C 1
ATOM 4766 O O . GLU B 1 236 ? -1.648 5.574 36.312 1 71.81 236 GLU B O 1
ATOM 4771 N N . ASP B 1 237 ? -1.128 5.312 34.219 1 74.94 237 ASP B N 1
ATOM 4772 C CA . ASP B 1 237 ? -1.775 4.008 34.094 1 74.94 237 ASP B CA 1
ATOM 4773 C C . ASP B 1 237 ? -0.898 2.902 34.688 1 74.94 237 ASP B C 1
ATOM 4775 O O . ASP B 1 237 ? 0.32 3.059 34.781 1 74.94 237 ASP B O 1
ATOM 4779 N N . ASP B 1 238 ? -1.584 1.943 35.156 1 88.38 238 ASP B N 1
ATOM 4780 C CA . ASP B 1 238 ? -0.858 0.713 35.469 1 88.38 238 ASP B CA 1
ATOM 4781 C C . ASP B 1 238 ? -0.084 0.219 34.25 1 88.38 238 ASP B C 1
ATOM 4783 O O . ASP B 1 238 ? -0.652 0.071 33.156 1 88.38 238 ASP B O 1
ATOM 4787 N N . PRO B 1 239 ? 1.19 0.075 34.406 1 87.19 239 PRO B N 1
ATOM 4788 C CA . PRO B 1 239 ? 2.027 -0.289 33.281 1 87.19 239 PRO B CA 1
ATOM 4789 C C . PRO B 1 239 ? 1.545 -1.553 32.562 1 87.19 239 PRO B C 1
ATOM 4791 O O . PRO B 1 239 ? 1.628 -1.647 31.344 1 87.19 239 PRO B O 1
ATOM 4794 N N . THR B 1 240 ? 1.039 -2.496 33.344 1 90.19 240 THR B N 1
ATOM 4795 C CA . THR B 1 240 ? 0.576 -3.744 32.719 1 90.19 240 THR B CA 1
ATOM 4796 C C . THR B 1 240 ? -0.636 -3.5 31.844 1 90.19 240 THR B C 1
ATOM 4798 O O . THR B 1 240 ? -0.695 -4 30.719 1 90.19 240 THR B O 1
ATOM 4801 N N . ASP B 1 241 ? -1.527 -2.742 32.344 1 90.44 241 ASP B N 1
ATOM 4802 C CA . ASP B 1 241 ? -2.717 -2.412 31.547 1 90.44 241 ASP B CA 1
ATOM 4803 C C . ASP B 1 241 ? -2.359 -1.556 30.344 1 90.44 241 ASP B C 1
ATOM 4805 O O . ASP B 1 241 ? -2.934 -1.725 29.266 1 90.44 241 ASP B O 1
ATOM 4809 N N . CYS B 1 242 ? -1.431 -0.711 30.562 1 90 242 CYS B N 1
ATOM 4810 C CA . CYS B 1 242 ? -0.978 0.16 29.484 1 90 242 CYS B CA 1
ATOM 4811 C C . CYS B 1 242 ? -0.354 -0.65 28.359 1 90 242 CYS B C 1
ATOM 4813 O O . CYS B 1 242 ? -0.617 -0.39 27.188 1 90 242 CYS B O 1
ATOM 4815 N N . ILE B 1 243 ? 0.373 -1.633 28.688 1 91.56 243 ILE B N 1
ATOM 4816 C CA . ILE B 1 243 ? 1.042 -2.467 27.688 1 91.56 243 ILE B CA 1
ATOM 4817 C C . ILE B 1 243 ? 0.009 -3.301 26.938 1 91.56 243 ILE B C 1
ATOM 4819 O O . ILE B 1 243 ? 0.077 -3.424 25.703 1 91.56 243 ILE B O 1
ATOM 4823 N N . ARG B 1 244 ? -0.951 -3.842 27.656 1 91.5 244 ARG B N 1
ATOM 4824 C CA . ARG B 1 244 ? -1.991 -4.645 27.031 1 91.5 244 ARG B CA 1
ATOM 4825 C C . ARG B 1 244 ? -2.791 -3.811 26.031 1 91.5 244 ARG B C 1
ATOM 4827 O O . ARG B 1 244 ? -3.061 -4.258 24.922 1 91.5 244 ARG B O 1
ATOM 4834 N N . LYS B 1 245 ? -3.131 -2.633 26.469 1 88.38 245 LYS B N 1
ATOM 4835 C CA . LYS B 1 245 ? -3.873 -1.73 25.594 1 88.38 245 LYS B CA 1
ATOM 4836 C C . LYS B 1 245 ? -3.031 -1.316 24.391 1 88.38 245 LYS B C 1
ATOM 4838 O O . LYS B 1 245 ? -3.531 -1.272 23.266 1 88.38 245 LYS B O 1
ATOM 4843 N N . GLY B 1 246 ? -1.801 -0.984 24.641 1 88.62 246 GLY B N 1
ATOM 4844 C CA . GLY B 1 246 ? -0.894 -0.618 23.562 1 88.62 246 GLY B CA 1
ATOM 4845 C C . GLY B 1 246 ? -0.711 -1.72 22.531 1 88.62 246 GLY B C 1
ATOM 4846 O O . GLY B 1 246 ? -0.662 -1.453 21.344 1 88.62 246 GLY B O 1
ATOM 4847 N N . HIS B 1 247 ? -0.613 -2.922 23.047 1 91.81 247 HIS B N 1
ATOM 4848 C CA . HIS B 1 247 ? -0.475 -4.07 22.156 1 91.81 247 HIS B CA 1
ATOM 4849 C C . HIS B 1 247 ? -1.73 -4.27 21.312 1 91.81 247 HIS B C 1
ATOM 4851 O O . HIS B 1 247 ? -1.643 -4.5 20.109 1 91.81 247 HIS B O 1
ATOM 4857 N N . ALA B 1 248 ? -2.83 -4.211 21.953 1 91 248 ALA B N 1
ATOM 4858 C CA . ALA B 1 248 ? -4.098 -4.34 21.25 1 91 248 ALA B CA 1
ATOM 4859 C C . ALA B 1 248 ? -4.234 -3.271 20.172 1 91 248 ALA B C 1
ATOM 4861 O O . ALA B 1 248 ? -4.676 -3.559 19.047 1 91 248 ALA B O 1
ATOM 4862 N N . ASP B 1 249 ? -3.875 -2.047 20.453 1 89.44 249 ASP B N 1
ATOM 4863 C CA . ASP B 1 249 ? -3.939 -0.941 19.5 1 89.44 249 ASP B CA 1
ATOM 4864 C C . ASP B 1 249 ? -3 -1.178 18.312 1 89.44 249 ASP B C 1
ATOM 4866 O O . ASP B 1 249 ? -3.344 -0.875 17.172 1 89.44 249 ASP B O 1
ATOM 4870 N N . THR B 1 250 ? -1.88 -1.67 18.672 1 90.38 250 THR B N 1
ATOM 4871 C CA . THR B 1 250 ? -0.903 -1.978 17.641 1 90.38 250 THR B CA 1
ATOM 4872 C C . THR B 1 250 ? -1.458 -3.012 16.656 1 90.38 250 THR B C 1
ATOM 4874 O O . THR B 1 250 ? -1.331 -2.855 15.445 1 90.38 250 THR B O 1
ATOM 4877 N N . LEU B 1 251 ? -2.078 -4.02 17.203 1 92.38 251 LEU B N 1
ATOM 4878 C CA . LEU B 1 251 ? -2.646 -5.07 16.375 1 92.38 251 LEU B CA 1
ATOM 4879 C C . LEU B 1 251 ? -3.816 -4.539 15.547 1 92.38 251 LEU B C 1
ATOM 4881 O O . LEU B 1 251 ? -4 -4.934 14.398 1 92.38 251 LEU B O 1
ATOM 4885 N N . LYS B 1 252 ? -4.543 -3.662 16.125 1 92.69 252 LYS B N 1
ATOM 4886 C CA . LYS B 1 252 ? -5.648 -3.033 15.398 1 92.69 252 LYS B CA 1
ATOM 4887 C C . LYS B 1 252 ? -5.141 -2.234 14.203 1 92.69 252 LYS B C 1
ATOM 4889 O O . LYS B 1 252 ? -5.715 -2.303 13.117 1 92.69 252 LYS B O 1
ATOM 4894 N N . VAL B 1 253 ? -4.086 -1.52 14.406 1 93.75 253 VAL B N 1
ATOM 4895 C CA . VAL B 1 253 ? -3.516 -0.691 13.352 1 93.75 253 VAL B CA 1
ATOM 4896 C C . VAL B 1 253 ? -2.982 -1.579 12.227 1 93.75 253 VAL B C 1
ATOM 4898 O O . VAL B 1 253 ? -3.299 -1.366 11.055 1 93.75 253 VAL B O 1
ATOM 4901 N N . SER B 1 254 ? -2.23 -2.582 12.609 1 93.88 254 SER B N 1
ATOM 4902 C CA . SER B 1 254 ? -1.653 -3.453 11.586 1 93.88 254 SER B CA 1
ATOM 4903 C C . SER B 1 254 ? -2.734 -4.25 10.867 1 93.88 254 SER B C 1
ATOM 4905 O O . SER B 1 254 ? -2.633 -4.496 9.664 1 93.88 254 SER B O 1
ATOM 4907 N N . SER B 1 255 ? -3.766 -4.629 11.578 1 93.81 255 SER B N 1
ATOM 4908 C CA . SER B 1 255 ? -4.875 -5.352 10.969 1 93.81 255 SER B CA 1
ATOM 4909 C C . SER B 1 255 ? -5.648 -4.461 10 1 93.81 255 SER B C 1
ATOM 4911 O O . SER B 1 255 ? -5.969 -4.875 8.883 1 93.81 255 SER B O 1
ATOM 4913 N N . TYR B 1 256 ? -5.961 -3.213 10.375 1 95.94 256 TYR B N 1
ATOM 4914 C CA . TYR B 1 256 ? -6.688 -2.268 9.539 1 95.94 256 TYR B CA 1
ATOM 4915 C C . TYR B 1 256 ? -5.934 -1.996 8.242 1 95.94 256 TYR B C 1
ATOM 4917 O O . TYR B 1 256 ? -6.512 -2.057 7.156 1 95.94 256 TYR B O 1
ATOM 4925 N N . PHE B 1 257 ? -4.66 -1.785 8.383 1 95.94 257 PHE B N 1
ATOM 4926 C CA . PHE B 1 257 ? -3.875 -1.43 7.207 1 95.94 257 PHE B CA 1
ATOM 4927 C C . PHE B 1 257 ? -3.447 -2.678 6.445 1 95.94 257 PHE B C 1
ATOM 4929 O O . PHE B 1 257 ? -3.043 -2.594 5.281 1 95.94 257 PHE B O 1
ATOM 4936 N N . GLY B 1 258 ? -3.51 -3.869 7.074 1 94.75 258 GLY B N 1
ATOM 4937 C CA . GLY B 1 258 ? -3.08 -5.109 6.445 1 94.75 258 GLY B CA 1
ATOM 4938 C C . GLY B 1 258 ? -1.589 -5.152 6.168 1 94.75 258 GLY B C 1
ATOM 4939 O O . GLY B 1 258 ? -1.164 -5.574 5.09 1 94.75 258 GLY B O 1
ATOM 4940 N N . SER B 1 259 ? -0.834 -4.641 7.109 1 95 259 SER B N 1
ATOM 4941 C CA . SER B 1 259 ? 0.608 -4.559 6.906 1 95 259 SER B CA 1
ATOM 4942 C C . SER B 1 259 ? 1.348 -4.457 8.234 1 95 259 SER B C 1
ATOM 4944 O O . SER B 1 259 ? 0.816 -3.918 9.211 1 95 259 SER B O 1
ATOM 4946 N N . LEU B 1 260 ? 2.559 -4.906 8.227 1 91.94 260 LEU B N 1
ATOM 4947 C CA . LEU B 1 260 ? 3.418 -4.801 9.398 1 91.94 260 LEU B CA 1
ATOM 4948 C C . LEU B 1 260 ? 4.145 -3.461 9.43 1 91.94 260 LEU B C 1
ATOM 4950 O O . LEU B 1 260 ? 4.617 -3.029 10.477 1 91.94 260 LEU B O 1
ATOM 4954 N N . SER B 1 261 ? 4.238 -2.854 8.297 1 93.19 261 SER B N 1
ATOM 4955 C CA . SER B 1 261 ? 4.891 -1.554 8.172 1 93.19 261 SER B CA 1
ATOM 4956 C C . SER B 1 261 ? 4.113 -0.634 7.234 1 93.19 261 SER B C 1
ATOM 4958 O O . SER B 1 261 ? 3.41 -1.103 6.34 1 93.19 261 SER B O 1
ATOM 4960 N N . ALA B 1 262 ? 4.277 0.624 7.543 1 94.31 262 ALA B N 1
ATOM 4961 C CA . ALA B 1 262 ? 3.721 1.59 6.598 1 94.31 262 ALA B CA 1
ATOM 4962 C C . ALA B 1 262 ? 4.617 1.743 5.375 1 94.31 262 ALA B C 1
ATOM 4964 O O . ALA B 1 262 ? 5.844 1.771 5.496 1 94.31 262 ALA B O 1
ATOM 4965 N N . PRO B 1 263 ? 3.971 1.794 4.172 1 96.31 263 PRO B N 1
ATOM 4966 C CA . PRO B 1 263 ? 4.785 2.266 3.049 1 96.31 263 PRO B CA 1
ATOM 4967 C C . PRO B 1 263 ? 5.312 3.684 3.256 1 96.31 263 PRO B C 1
ATOM 4969 O O . PRO B 1 263 ? 4.93 4.352 4.219 1 96.31 263 PRO B O 1
ATOM 4972 N N . ARG B 1 264 ? 6.207 4.031 2.41 1 96.44 264 ARG B N 1
ATOM 4973 C CA . ARG B 1 264 ? 6.75 5.383 2.461 1 96.44 264 ARG B CA 1
ATOM 4974 C C . ARG B 1 264 ? 5.633 6.414 2.584 1 96.44 264 ARG B C 1
ATOM 4976 O O . ARG B 1 264 ? 4.66 6.375 1.832 1 96.44 264 ARG B O 1
ATOM 4983 N N . TRP B 1 265 ? 5.793 7.258 3.57 1 95.88 265 TRP B N 1
ATOM 4984 C CA . TRP B 1 265 ? 4.793 8.289 3.838 1 95.88 265 TRP B CA 1
ATOM 4985 C C . TRP B 1 265 ? 5.457 9.586 4.281 1 95.88 265 TRP B C 1
ATOM 4987 O O . TRP B 1 265 ? 6.684 9.688 4.316 1 95.88 265 TRP B O 1
ATOM 4997 N N . PHE B 1 266 ? 4.664 10.648 4.438 1 96.12 266 PHE B N 1
ATOM 4998 C CA . PHE B 1 266 ? 5.199 11.945 4.824 1 96.12 266 PHE B CA 1
ATOM 4999 C C . PHE B 1 266 ? 4.746 12.32 6.23 1 96.12 266 PHE B C 1
ATOM 5001 O O . PHE B 1 266 ? 3.58 12.141 6.582 1 96.12 266 PHE B O 1
ATOM 5008 N N . LEU B 1 267 ? 5.684 12.844 6.938 1 93.5 267 LEU B N 1
ATOM 5009 C CA . LEU B 1 267 ? 5.348 13.422 8.234 1 93.5 267 LEU B CA 1
ATOM 5010 C C . LEU B 1 267 ? 4.27 14.492 8.094 1 93.5 267 LEU B C 1
ATOM 5012 O O . LEU B 1 267 ? 4.227 15.211 7.094 1 93.5 267 LEU B O 1
ATOM 5016 N N . GLY B 1 268 ? 3.447 14.633 9.086 1 91.88 268 GLY B N 1
ATOM 5017 C CA . GLY B 1 268 ? 2.209 15.391 9.016 1 91.88 268 GLY B CA 1
ATOM 5018 C C . GLY B 1 268 ? 2.428 16.891 8.969 1 91.88 268 GLY B C 1
ATOM 5019 O O . GLY B 1 268 ? 1.485 17.672 9.125 1 91.88 268 GLY B O 1
ATOM 5020 N N . MET B 1 269 ? 3.652 17.297 8.695 1 93.75 269 MET B N 1
ATOM 5021 C CA . MET B 1 269 ? 3.912 18.734 8.633 1 93.75 269 MET B CA 1
ATOM 5022 C C . MET B 1 269 ? 3.379 19.328 7.328 1 93.75 269 MET B C 1
ATOM 5024 O O . MET B 1 269 ? 3.039 20.5 7.273 1 93.75 269 MET B O 1
ATOM 5028 N N . GLY B 1 270 ? 3.326 18.578 6.332 1 97 270 GLY B N 1
ATOM 5029 C CA . GLY B 1 270 ? 2.885 19 5.012 1 97 270 GLY B CA 1
ATOM 5030 C C . GLY B 1 270 ? 3.6 18.266 3.887 1 97 270 GLY B C 1
ATOM 5031 O O . GLY B 1 270 ? 4.648 17.672 4.102 1 97 270 GLY B O 1
ATOM 5032 N N . TRP B 1 271 ? 3.02 18.344 2.73 1 98.31 271 TRP B N 1
ATOM 5033 C CA . TRP B 1 271 ? 3.602 17.703 1.556 1 98.31 271 TRP B CA 1
ATOM 5034 C C . TRP B 1 271 ? 3.023 18.297 0.273 1 98.31 271 TRP B C 1
ATOM 5036 O O . TRP B 1 271 ? 2.076 19.078 0.315 1 98.31 271 TRP B O 1
ATOM 5046 N N . VAL B 1 272 ? 3.672 18 -0.837 1 98.81 272 VAL B N 1
ATOM 5047 C CA . VAL B 1 272 ? 3.215 18.422 -2.156 1 98.81 272 VAL B CA 1
ATOM 5048 C C . VAL B 1 272 ? 2.928 17.203 -3.023 1 98.81 272 VAL B C 1
ATOM 5050 O O . VAL B 1 272 ? 3.715 16.25 -3.051 1 98.81 272 VAL B O 1
ATOM 5053 N N . PHE B 1 273 ? 1.82 17.219 -3.688 1 98.75 273 PHE B N 1
ATOM 5054 C CA . PHE B 1 273 ? 1.532 16.234 -4.723 1 98.75 273 PHE B CA 1
ATOM 5055 C C . PHE B 1 273 ? 1.376 16.906 -6.082 1 98.75 273 PHE B C 1
ATOM 5057 O O . PHE B 1 273 ? 0.779 17.969 -6.184 1 98.75 273 PHE B O 1
ATOM 5064 N N . GLY B 1 274 ? 1.923 16.328 -7.078 1 98.75 274 GLY B N 1
ATOM 5065 C CA . GLY B 1 274 ? 1.642 16.734 -8.445 1 98.75 274 GLY B CA 1
ATOM 5066 C C . GLY B 1 274 ? 0.285 16.266 -8.938 1 98.75 274 GLY B C 1
ATOM 5067 O O . GLY B 1 274 ? -0.351 15.414 -8.312 1 98.75 274 GLY B O 1
ATOM 5068 N N . ARG B 1 275 ? -0.098 16.75 -10.039 1 98.62 275 ARG B N 1
ATOM 5069 C CA . ARG B 1 275 ? -1.44 16.594 -10.586 1 98.62 275 ARG B CA 1
ATOM 5070 C C . ARG B 1 275 ? -1.774 15.117 -10.797 1 98.62 275 ARG B C 1
ATOM 5072 O O . ARG B 1 275 ? -2.92 14.703 -10.602 1 98.62 275 ARG B O 1
ATOM 5079 N N . ARG B 1 276 ? -0.878 14.32 -11.234 1 98.31 276 ARG B N 1
ATOM 5080 C CA . ARG B 1 276 ? -1.141 12.906 -11.453 1 98.31 276 ARG B CA 1
ATOM 5081 C C . ARG B 1 276 ? -1.635 12.234 -10.172 1 98.31 276 ARG B C 1
ATOM 5083 O O . ARG B 1 276 ? -2.605 11.477 -10.195 1 98.31 276 ARG B O 1
ATOM 5090 N N . ILE B 1 277 ? -0.988 12.539 -9.07 1 98.69 277 ILE B N 1
ATOM 5091 C CA . ILE B 1 277 ? -1.34 11.953 -7.781 1 98.69 277 ILE B CA 1
ATOM 5092 C C . ILE B 1 277 ? -2.697 12.484 -7.324 1 98.69 277 ILE B C 1
ATOM 5094 O O . ILE B 1 277 ? -3.543 11.719 -6.852 1 98.69 277 ILE B O 1
ATOM 5098 N N . VAL B 1 278 ? -2.904 13.75 -7.535 1 98.81 278 VAL B N 1
ATOM 5099 C CA . VAL B 1 278 ? -4.172 14.375 -7.176 1 98.81 278 VAL B CA 1
ATOM 5100 C C . VAL B 1 278 ? -5.316 13.695 -7.93 1 98.81 278 VAL B C 1
ATOM 5102 O O . VAL B 1 278 ? -6.34 13.359 -7.336 1 98.81 278 VAL B O 1
ATOM 5105 N N . ASN B 1 279 ? -5.156 13.469 -9.195 1 98.44 279 ASN B N 1
ATOM 5106 C CA . ASN B 1 279 ? -6.176 12.812 -10.008 1 98.44 279 ASN B CA 1
ATOM 5107 C C . ASN B 1 279 ? -6.43 11.383 -9.531 1 98.44 279 ASN B C 1
ATOM 5109 O O . ASN B 1 279 ? -7.578 10.93 -9.492 1 98.44 279 ASN B O 1
ATOM 5113 N N . PHE B 1 280 ? -5.379 10.695 -9.242 1 98.62 280 PHE B N 1
ATOM 5114 C CA . PHE B 1 280 ? -5.523 9.328 -8.742 1 98.62 280 PHE B CA 1
ATOM 5115 C C . PHE B 1 280 ? -6.359 9.305 -7.473 1 98.62 280 PHE B C 1
ATOM 5117 O O . PHE B 1 280 ? -7.27 8.484 -7.34 1 98.62 280 PHE B O 1
ATOM 5124 N N . LEU B 1 281 ? -6.035 10.164 -6.527 1 98.69 281 LEU B N 1
ATOM 5125 C CA . LEU B 1 281 ? -6.762 10.203 -5.262 1 98.69 281 LEU B CA 1
ATOM 5126 C C . LEU B 1 281 ? -8.219 10.594 -5.488 1 98.69 281 LEU B C 1
ATOM 5128 O O . LEU B 1 281 ? -9.125 9.984 -4.902 1 98.69 281 LEU B O 1
ATOM 5132 N N . ALA B 1 282 ? -8.414 11.555 -6.355 1 98.56 282 ALA B N 1
ATOM 5133 C CA . ALA B 1 282 ? -9.766 12.047 -6.613 1 98.56 282 ALA B CA 1
ATOM 5134 C C . ALA B 1 282 ? -10.633 10.969 -7.254 1 98.56 282 ALA B C 1
ATOM 5136 O O . ALA B 1 282 ? -11.773 10.758 -6.844 1 98.56 282 ALA B O 1
ATOM 5137 N N . ARG B 1 283 ? -10.133 10.258 -8.211 1 97.44 283 ARG B N 1
ATOM 5138 C CA . ARG B 1 283 ? -10.938 9.281 -8.938 1 97.44 283 ARG B CA 1
ATOM 5139 C C . ARG B 1 283 ? -11.234 8.062 -8.07 1 97.44 283 ARG B C 1
ATOM 5141 O O . ARG B 1 283 ? -12.156 7.297 -8.359 1 97.44 283 ARG B O 1
ATOM 5148 N N . ASN B 1 284 ? -10.445 7.883 -6.996 1 98.25 284 ASN B N 1
ATOM 5149 C CA . ASN B 1 284 ? -10.633 6.715 -6.145 1 98.25 284 ASN B CA 1
ATOM 5150 C C . ASN B 1 284 ? -11.125 7.109 -4.754 1 98.25 284 ASN B C 1
ATOM 5152 O O . ASN B 1 284 ? -10.977 6.348 -3.797 1 98.25 284 ASN B O 1
ATOM 5156 N N . LEU B 1 285 ? -11.734 8.211 -4.613 1 98.25 285 LEU B N 1
ATOM 5157 C CA . LEU B 1 285 ? -12.164 8.805 -3.35 1 98.25 285 LEU B CA 1
ATOM 5158 C C . LEU B 1 285 ? -12.953 7.797 -2.52 1 98.25 285 LEU B C 1
ATOM 5160 O O . LEU B 1 285 ? -12.648 7.582 -1.344 1 98.25 285 LEU B O 1
ATOM 5164 N N . ASP B 1 286 ? -13.844 7.09 -3.117 1 96.62 286 ASP B N 1
ATOM 5165 C CA . ASP B 1 286 ? -14.773 6.234 -2.393 1 96.62 286 ASP B CA 1
ATOM 5166 C C . ASP B 1 286 ? -14.094 4.949 -1.929 1 96.62 286 ASP B C 1
ATOM 5168 O O . ASP B 1 286 ? -14.594 4.262 -1.037 1 96.62 286 ASP B O 1
ATOM 5172 N N . ASP B 1 287 ? -12.969 4.637 -2.492 1 97.44 287 ASP B N 1
ATOM 5173 C CA . ASP B 1 287 ? -12.312 3.361 -2.211 1 97.44 287 ASP B CA 1
ATOM 5174 C C . ASP B 1 287 ? -11.211 3.531 -1.167 1 97.44 287 ASP B C 1
ATOM 5176 O O . ASP B 1 287 ? -10.758 2.551 -0.568 1 97.44 287 ASP B O 1
ATOM 5180 N N . LEU B 1 288 ? -10.758 4.707 -0.85 1 98.38 288 LEU B N 1
ATOM 5181 C CA . LEU B 1 288 ? -9.555 4.965 -0.074 1 98.38 288 LEU B CA 1
ATOM 5182 C C . LEU B 1 288 ? -9.805 4.75 1.414 1 98.38 288 LEU B C 1
ATOM 5184 O O . LEU B 1 288 ? -10.867 5.113 1.927 1 98.38 288 LEU B O 1
ATOM 5188 N N . LYS B 1 289 ? -8.844 4.191 2.094 1 98.19 289 LYS B N 1
ATOM 5189 C CA . LYS B 1 289 ? -8.828 4.141 3.553 1 98.19 289 LYS B CA 1
ATOM 5190 C C . LYS B 1 289 ? -8.906 5.543 4.152 1 98.19 289 LYS B C 1
ATOM 5192 O O . LYS B 1 289 ? -8.234 6.461 3.684 1 98.19 289 LYS B O 1
ATOM 5197 N N . LYS B 1 290 ? -9.734 5.68 5.305 1 97.62 290 LYS B N 1
ATOM 5198 C CA . LYS B 1 290 ? -9.883 7.02 5.863 1 97.62 290 LYS B CA 1
ATOM 5199 C C . LYS B 1 290 ? -9.945 6.973 7.391 1 97.62 290 LYS B C 1
ATOM 5201 O O . LYS B 1 290 ? -10.117 8.008 8.039 1 97.62 290 LYS B O 1
ATOM 5206 N N . GLN B 1 291 ? -9.727 5.762 7.973 1 96.56 291 GLN B N 1
ATOM 5207 C CA . GLN B 1 291 ? -9.914 5.617 9.414 1 96.56 291 GLN B CA 1
ATOM 5208 C C . GLN B 1 291 ? -8.586 5.754 10.156 1 96.56 291 GLN B C 1
ATOM 5210 O O . GLN B 1 291 ? -8.57 5.887 11.383 1 96.56 291 GLN B O 1
ATOM 5215 N N . GLY B 1 292 ? -7.5 5.68 9.406 1 94.69 292 GLY B N 1
ATOM 5216 C CA . GLY B 1 292 ? -6.188 5.754 10.031 1 94.69 292 GLY B CA 1
ATOM 5217 C C . GLY B 1 292 ? -5.645 7.168 10.117 1 94.69 292 GLY B C 1
ATOM 5218 O O . GLY B 1 292 ? -6.246 8.102 9.586 1 94.69 292 GLY B O 1
ATOM 5219 N N . ALA B 1 293 ? -4.52 7.297 10.867 1 92.62 293 ALA B N 1
ATOM 5220 C CA . ALA B 1 293 ? -3.822 8.578 10.883 1 92.62 293 ALA B CA 1
ATOM 5221 C C . ALA B 1 293 ? -3.539 9.062 9.469 1 92.62 293 ALA B C 1
ATOM 5223 O O . ALA B 1 293 ? -3.047 8.305 8.625 1 92.62 293 ALA B O 1
ATOM 5224 N N . ALA B 1 294 ? -3.807 10.289 9.234 1 92 294 ALA B N 1
ATOM 5225 C CA . ALA B 1 294 ? -3.861 10.828 7.879 1 92 294 ALA B CA 1
ATOM 5226 C C . ALA B 1 294 ? -2.52 10.672 7.172 1 92 294 ALA B C 1
ATOM 5228 O O . ALA B 1 294 ? -2.469 10.289 6 1 92 294 ALA B O 1
ATOM 5229 N N . ASP B 1 295 ? -1.445 10.977 7.805 1 90.94 295 ASP B N 1
ATOM 5230 C CA . ASP B 1 295 ? -0.136 10.945 7.16 1 90.94 295 ASP B CA 1
ATOM 5231 C C . ASP B 1 295 ? 0.253 9.523 6.773 1 90.94 295 ASP B C 1
ATOM 5233 O O . ASP B 1 295 ? 0.704 9.281 5.648 1 90.94 295 ASP B O 1
ATOM 5237 N N . VAL B 1 296 ? 0.004 8.594 7.695 1 93.31 296 VAL B N 1
ATOM 5238 C CA . VAL B 1 296 ? 0.314 7.195 7.414 1 93.31 296 VAL B CA 1
ATOM 5239 C C . VAL B 1 296 ? -0.616 6.668 6.324 1 93.31 296 VAL B C 1
ATOM 5241 O O . VAL B 1 296 ? -0.178 5.961 5.414 1 93.31 296 VAL B O 1
ATOM 5244 N N . GLN B 1 297 ? -1.819 7.043 6.461 1 94.81 297 GLN B N 1
ATOM 5245 C CA . GLN B 1 297 ? -2.832 6.605 5.508 1 94.81 297 GLN B CA 1
ATOM 5246 C C . GLN B 1 297 ? -2.492 7.062 4.094 1 94.81 297 GLN B C 1
ATOM 5248 O O . GLN B 1 297 ? -2.742 6.344 3.123 1 94.81 297 GLN B O 1
ATOM 5253 N N . LEU B 1 298 ? -1.948 8.227 3.973 1 95.88 298 LEU B N 1
ATOM 5254 C CA . LEU B 1 298 ? -1.536 8.727 2.666 1 95.88 298 LEU B CA 1
ATOM 5255 C C . LEU B 1 298 ? -0.482 7.816 2.043 1 95.88 298 LEU B C 1
ATOM 5257 O O . LEU B 1 298 ? -0.46 7.629 0.824 1 95.88 298 LEU B O 1
ATOM 5261 N N . GLY B 1 299 ? 0.418 7.328 2.869 1 96.81 299 GLY B N 1
ATOM 5262 C CA . GLY B 1 299 ? 1.379 6.359 2.369 1 96.81 299 GLY B CA 1
ATOM 5263 C C . GLY B 1 299 ? 0.728 5.16 1.707 1 96.81 299 GLY B C 1
ATOM 5264 O O . GLY B 1 299 ? 1.17 4.715 0.647 1 96.81 299 GLY B O 1
ATOM 5265 N N . PHE B 1 300 ? -0.325 4.68 2.283 1 97.88 300 PHE B N 1
ATOM 5266 C CA . PHE B 1 300 ? -1.046 3.543 1.722 1 97.88 300 PHE B CA 1
ATOM 5267 C C . PHE B 1 300 ? -1.784 3.943 0.45 1 97.88 300 PHE B C 1
ATOM 5269 O O . PHE B 1 300 ? -1.895 3.148 -0.486 1 97.88 300 PHE B O 1
ATOM 5276 N N . TRP B 1 301 ? -2.289 5.199 0.395 1 98.56 301 TRP B N 1
ATOM 5277 C CA . TRP B 1 301 ? -2.949 5.684 -0.812 1 98.56 301 TRP B CA 1
ATOM 5278 C C . TRP B 1 301 ? -1.999 5.648 -2.004 1 98.56 301 TRP B C 1
ATOM 5280 O O . TRP B 1 301 ? -2.414 5.359 -3.129 1 98.56 301 TRP B O 1
ATOM 5290 N N . LEU B 1 302 ? -0.73 5.887 -1.775 1 98.31 302 LEU B N 1
ATOM 5291 C CA . LEU B 1 302 ? 0.231 6.055 -2.859 1 98.31 302 LEU B CA 1
ATOM 5292 C C . LEU B 1 302 ? 0.917 4.734 -3.188 1 98.31 302 LEU B C 1
ATOM 5294 O O . LEU B 1 302 ? 1.578 4.613 -4.223 1 98.31 302 LEU B O 1
ATOM 5298 N N . ALA B 1 303 ? 0.667 3.711 -2.391 1 98.06 303 ALA B N 1
ATOM 5299 C CA . ALA B 1 303 ? 1.43 2.465 -2.418 1 98.06 303 ALA B CA 1
ATOM 5300 C C . ALA B 1 303 ? 1.338 1.795 -3.787 1 98.06 303 ALA B C 1
ATOM 5302 O O . ALA B 1 303 ? 2.318 1.229 -4.273 1 98.06 303 ALA B O 1
ATOM 5303 N N . PRO B 1 304 ? 0.235 1.858 -4.523 1 98.44 304 PRO B N 1
ATOM 5304 C CA . PRO B 1 304 ? 0.124 1.13 -5.789 1 98.44 304 PRO B CA 1
ATOM 5305 C C . PRO B 1 304 ? 0.835 1.836 -6.941 1 98.44 304 PRO B C 1
ATOM 5307 O O . PRO B 1 304 ? 1.039 1.242 -8 1 98.44 304 PRO B O 1
ATOM 5310 N N . LEU B 1 305 ? 1.201 3.041 -6.801 1 98.5 305 LEU B N 1
ATOM 5311 C CA . LEU B 1 305 ? 1.564 3.883 -7.938 1 98.5 305 LEU B CA 1
ATOM 5312 C C . LEU B 1 305 ? 2.986 3.586 -8.398 1 98.5 305 LEU B C 1
ATOM 5314 O O . LEU B 1 305 ? 3.898 3.461 -7.578 1 98.5 305 LEU B O 1
ATOM 5318 N N . GLU B 1 306 ? 3.121 3.498 -9.625 1 97.62 306 GLU B N 1
ATOM 5319 C CA . GLU B 1 306 ? 4.418 3.379 -10.281 1 97.62 306 GLU B CA 1
ATOM 5320 C C . GLU B 1 306 ? 4.941 4.746 -10.719 1 97.62 306 GLU B C 1
ATOM 5322 O O . GLU B 1 306 ? 4.16 5.641 -11.047 1 97.62 306 GLU B O 1
ATOM 5327 N N . GLY B 1 307 ? 6.227 4.969 -10.625 1 95.75 307 GLY B N 1
ATOM 5328 C CA . GLY B 1 307 ? 6.855 6.113 -11.266 1 95.75 307 GLY B CA 1
ATOM 5329 C C . GLY B 1 307 ? 6.676 7.402 -10.484 1 95.75 307 GLY B C 1
ATOM 5330 O O . GLY B 1 307 ? 6.664 8.492 -11.062 1 95.75 307 GLY B O 1
ATOM 5331 N N . ILE B 1 308 ? 6.391 7.316 -9.195 1 97.81 308 ILE B N 1
ATOM 5332 C CA . ILE B 1 308 ? 6.312 8.508 -8.359 1 97.81 308 ILE B CA 1
ATOM 5333 C C . ILE B 1 308 ? 7.707 9.102 -8.172 1 97.81 308 ILE B C 1
ATOM 5335 O O . ILE B 1 308 ? 8.672 8.367 -7.949 1 97.81 308 ILE B O 1
ATOM 5339 N N . HIS B 1 309 ? 7.816 10.422 -8.352 1 98 309 HIS B N 1
ATOM 5340 C CA . HIS B 1 309 ? 9.031 11.156 -8.016 1 98 309 HIS B CA 1
ATOM 5341 C C . HIS B 1 309 ? 9.023 11.609 -6.562 1 98 309 HIS B C 1
ATOM 5343 O O . HIS B 1 309 ? 8.398 12.617 -6.223 1 98 309 HIS B O 1
ATOM 5349 N N . TRP B 1 310 ? 9.781 10.898 -5.762 1 97.81 310 TRP B N 1
ATOM 5350 C CA . TRP B 1 310 ? 9.836 11.195 -4.332 1 97.81 310 TRP B CA 1
ATOM 5351 C C . TRP B 1 310 ? 10.922 12.219 -4.031 1 97.81 310 TRP B C 1
ATOM 5353 O O . TRP B 1 310 ? 12.07 12.062 -4.469 1 97.81 310 TRP B O 1
ATOM 5363 N N . GLU B 1 311 ? 10.578 13.234 -3.365 1 98.19 311 GLU B N 1
ATOM 5364 C CA . GLU B 1 311 ? 11.547 14.227 -2.91 1 98.19 311 GLU B CA 1
ATOM 5365 C C . GLU B 1 311 ? 11.469 14.422 -1.398 1 98.19 311 GLU B C 1
ATOM 5367 O O . GLU B 1 311 ? 10.445 14.883 -0.882 1 98.19 311 GLU B O 1
ATOM 5372 N N . ASP B 1 312 ? 12.547 14.039 -0.724 1 97.88 312 ASP B N 1
ATOM 5373 C CA . ASP B 1 312 ? 12.609 14.141 0.731 1 97.88 312 ASP B CA 1
ATOM 5374 C C . ASP B 1 312 ? 12.945 15.562 1.172 1 97.88 312 ASP B C 1
ATOM 5376 O O . ASP B 1 312 ? 13.93 16.141 0.719 1 97.88 312 ASP B O 1
ATOM 5380 N N . MET B 1 313 ? 12.18 16.078 2.082 1 97.94 313 MET B N 1
ATOM 5381 C CA . MET B 1 313 ? 12.344 17.453 2.512 1 97.94 313 MET B CA 1
ATOM 5382 C C . MET B 1 313 ? 12.883 17.531 3.938 1 97.94 313 MET B C 1
ATOM 5384 O O . MET B 1 313 ? 12.75 18.562 4.605 1 97.94 313 MET B O 1
ATOM 5388 N N . ALA B 1 314 ? 13.422 16.406 4.277 1 95.25 314 ALA B N 1
ATOM 5389 C CA . ALA B 1 314 ? 14.172 16.469 5.531 1 95.25 314 ALA B CA 1
ATOM 5390 C C . ALA B 1 314 ? 15.398 17.359 5.402 1 95.25 314 ALA B C 1
ATOM 5392 O O . ALA B 1 314 ? 15.602 18 4.363 1 95.25 314 ALA B O 1
ATOM 5393 N N . GLY B 1 315 ? 16.141 17.609 6.43 1 92.12 315 GLY B N 1
ATOM 5394 C CA . GLY B 1 315 ? 17.391 18.359 6.352 1 92.12 315 GLY B CA 1
ATOM 5395 C C . GLY B 1 315 ? 17.188 19.859 6.473 1 92.12 315 GLY B C 1
ATOM 5396 O O . GLY B 1 315 ? 17.938 20.641 5.879 1 92.12 315 GLY B O 1
ATOM 5397 N N . GLY B 1 316 ? 16.078 20.203 7.02 1 93.31 316 GLY B N 1
ATOM 5398 C CA . GLY B 1 316 ? 15.875 21.609 7.344 1 93.31 316 GLY B CA 1
ATOM 5399 C C . GLY B 1 316 ? 14.867 22.297 6.441 1 93.31 316 GLY B C 1
ATOM 5400 O O . GLY B 1 316 ? 14.5 23.453 6.676 1 93.31 316 GLY B O 1
ATOM 5401 N N . PHE B 1 317 ? 14.406 21.625 5.336 1 97.31 317 PHE B N 1
ATOM 5402 C CA . PHE B 1 317 ? 13.406 22.219 4.449 1 97.31 317 PHE B CA 1
ATOM 5403 C C . PHE B 1 317 ? 12.039 22.25 5.117 1 97.31 317 PHE B C 1
ATOM 5405 O O . PHE B 1 317 ? 11.383 23.297 5.145 1 97.31 317 PHE B O 1
ATOM 5412 N N . PHE B 1 318 ? 11.602 21.141 5.59 1 97.81 318 PHE B N 1
ATOM 5413 C CA . PHE B 1 318 ? 10.406 20.984 6.41 1 97.81 318 PHE B CA 1
ATOM 5414 C C . PHE B 1 318 ? 10.773 20.578 7.832 1 97.81 318 PHE B C 1
ATOM 5416 O O . PHE B 1 318 ? 11.477 19.578 8.031 1 97.81 318 PHE B O 1
ATOM 5423 N N . HIS B 1 319 ? 10.312 21.312 8.828 1 95.69 319 HIS B N 1
ATOM 5424 C CA . HIS B 1 319 ? 10.648 20.922 10.195 1 95.69 319 HIS B CA 1
ATOM 5425 C C . HIS B 1 319 ? 9.664 21.531 11.188 1 95.69 319 HIS B C 1
ATOM 5427 O O . HIS B 1 319 ? 8.891 22.422 10.844 1 95.69 319 HIS B O 1
ATOM 5433 N N . ASP B 1 320 ? 9.664 21.016 12.375 1 94.81 320 ASP B N 1
ATOM 5434 C CA . ASP B 1 320 ? 8.938 21.625 13.484 1 94.81 320 ASP B CA 1
ATOM 5435 C C . ASP B 1 320 ? 9.648 22.875 13.992 1 94.81 320 ASP B C 1
ATOM 5437 O O . ASP B 1 320 ? 10.867 23 13.852 1 94.81 320 ASP B O 1
ATOM 5441 N N . TYR B 1 321 ? 8.766 23.75 14.508 1 95.69 321 TYR B N 1
ATOM 5442 C CA . TYR B 1 321 ? 9.383 24.859 15.219 1 95.69 321 TYR B CA 1
ATOM 5443 C C . TYR B 1 321 ? 10.336 24.359 16.297 1 95.69 321 TYR B C 1
ATOM 5445 O O . TYR B 1 321 ? 10.047 23.375 16.984 1 95.69 321 TYR B O 1
ATOM 5453 N N . PRO B 1 322 ? 11.477 24.984 16.406 1 92.19 322 PRO B N 1
ATOM 5454 C CA . PRO B 1 322 ? 12.406 24.516 17.438 1 92.19 322 PRO B CA 1
ATOM 5455 C C . PRO B 1 322 ? 11.789 24.516 18.844 1 92.19 322 PRO B C 1
ATOM 5457 O O . PRO B 1 322 ? 11.406 25.562 19.359 1 92.19 322 PRO B O 1
ATOM 5460 N N . MET B 1 323 ? 11.641 23.312 19.359 1 86.25 323 MET B N 1
ATOM 5461 C CA . MET B 1 323 ? 11.094 23.141 20.719 1 86.25 323 MET B CA 1
ATOM 5462 C C . MET B 1 323 ? 11.727 21.922 21.391 1 86.25 323 MET B C 1
ATOM 5464 O O . MET B 1 323 ? 12.164 20.984 20.719 1 86.25 323 MET B O 1
ATOM 5468 N N . PRO B 1 324 ? 11.742 21.984 22.641 1 79.12 324 PRO B N 1
ATOM 5469 C CA . PRO B 1 324 ? 12.32 20.844 23.359 1 79.12 324 PRO B CA 1
ATOM 5470 C C . PRO B 1 324 ? 11.547 19.547 23.125 1 79.12 324 PRO B C 1
ATOM 5472 O O . PRO B 1 324 ? 10.312 19.562 23.047 1 79.12 324 PRO B O 1
ATOM 5475 N N . GLY B 1 325 ? 12.25 18.516 22.984 1 75 325 GLY B N 1
ATOM 5476 C CA . GLY B 1 325 ? 11.641 17.203 22.938 1 75 325 GLY B CA 1
ATOM 5477 C C . GLY B 1 325 ? 11.125 16.828 21.562 1 75 325 GLY B C 1
ATOM 5478 O O . GLY B 1 325 ? 10.57 15.742 21.375 1 75 325 GLY B O 1
ATOM 5479 N N . SER B 1 326 ? 11.258 17.766 20.688 1 77 326 SER B N 1
ATOM 5480 C CA . SER B 1 326 ? 10.781 17.422 19.344 1 77 326 SER B CA 1
ATOM 5481 C C . SER B 1 326 ? 11.875 16.766 18.516 1 77 326 SER B C 1
ATOM 5483 O O . SER B 1 326 ? 12.953 17.328 18.344 1 77 326 SER B O 1
ATOM 5485 N N . THR B 1 327 ? 11.547 15.602 18 1 79.88 327 THR B N 1
ATOM 5486 C CA . THR B 1 327 ? 12.477 14.828 17.188 1 79.88 327 THR B CA 1
ATOM 5487 C C . THR B 1 327 ? 12.641 15.445 15.797 1 79.88 327 THR B C 1
ATOM 5489 O O . THR B 1 327 ? 13.648 15.211 15.125 1 79.88 327 THR B O 1
ATOM 5492 N N . PHE B 1 328 ? 11.773 16.344 15.398 1 89.31 328 PHE B N 1
ATOM 5493 C CA . PHE B 1 328 ? 11.766 16.797 14.008 1 89.31 328 PHE B CA 1
ATOM 5494 C C . PHE B 1 328 ? 11.977 18.297 13.922 1 89.31 328 PHE B C 1
ATOM 5496 O O . PHE B 1 328 ? 11.602 18.922 12.922 1 89.31 328 PHE B O 1
ATOM 5503 N N . SER B 1 329 ? 12.516 18.844 14.992 1 90.44 329 SER B N 1
ATOM 5504 C CA . SER B 1 329 ? 12.797 20.266 15.031 1 90.44 329 SER B CA 1
ATOM 5505 C C . SER B 1 329 ? 14.109 20.594 14.336 1 90.44 329 SER B C 1
ATOM 5507 O O . SER B 1 329 ? 15 19.734 14.242 1 90.44 329 SER B O 1
ATOM 5509 N N . SER B 1 330 ? 14.164 21.766 13.797 1 88.62 330 SER B N 1
ATOM 5510 C CA . SER B 1 330 ? 15.359 22.344 13.203 1 88.62 330 SER B CA 1
ATOM 5511 C C . SER B 1 330 ? 15.352 23.875 13.297 1 88.62 330 SER B C 1
ATOM 5513 O O . SER B 1 330 ? 14.305 24.469 13.516 1 88.62 330 SER B O 1
ATOM 5515 N N . GLY B 1 331 ? 16.5 24.375 13.289 1 90.25 331 GLY B N 1
ATOM 5516 C CA . GLY B 1 331 ? 16.547 25.828 13.172 1 90.25 331 GLY B CA 1
ATOM 5517 C C . GLY B 1 331 ? 16.109 26.328 11.805 1 90.25 331 GLY B C 1
ATOM 5518 O O . GLY B 1 331 ? 16.219 25.609 10.812 1 90.25 331 GLY B O 1
ATOM 5519 N N . CYS B 1 332 ? 15.617 27.609 11.852 1 94.5 332 CYS B N 1
ATOM 5520 C CA . CYS B 1 332 ? 15.258 28.219 10.578 1 94.5 332 CYS B CA 1
ATOM 5521 C C . CYS B 1 332 ? 16.5 28.688 9.828 1 94.5 332 CYS B C 1
ATOM 5523 O O . CYS B 1 332 ? 17.453 29.172 10.438 1 94.5 332 CYS B O 1
ATOM 5525 N N . SER B 1 333 ? 16.562 28.5 8.578 1 93.38 333 SER B N 1
ATOM 5526 C CA . SER B 1 333 ? 17.656 28.875 7.703 1 93.38 333 SER B CA 1
ATOM 5527 C C . SER B 1 333 ? 17.156 29.312 6.332 1 93.38 333 SER B C 1
ATOM 5529 O O . SER B 1 333 ? 15.945 29.469 6.133 1 93.38 333 SER B O 1
ATOM 5531 N N . ASP B 1 334 ? 18.109 29.547 5.398 1 92.88 334 ASP B N 1
ATOM 5532 C CA . ASP B 1 334 ? 17.734 29.953 4.043 1 92.88 334 ASP B CA 1
ATOM 5533 C C . ASP B 1 334 ? 17.156 28.797 3.258 1 92.88 334 ASP B C 1
ATOM 5535 O O . ASP B 1 334 ? 16.578 28.984 2.18 1 92.88 334 ASP B O 1
ATOM 5539 N N . ARG B 1 335 ? 17.141 27.641 3.924 1 94 335 ARG B N 1
ATOM 5540 C CA . ARG B 1 335 ? 16.594 26.469 3.26 1 94 335 ARG B CA 1
ATOM 5541 C C . ARG B 1 335 ? 15.172 26.188 3.732 1 94 335 ARG B C 1
ATOM 5543 O O . ARG B 1 335 ? 14.43 25.438 3.078 1 94 335 ARG B O 1
ATOM 5550 N N . THR B 1 336 ? 14.781 26.781 4.844 1 96.81 336 THR B N 1
ATOM 5551 C CA . THR B 1 336 ? 13.5 26.469 5.473 1 96.81 336 THR B CA 1
ATOM 5552 C C . THR B 1 336 ? 12.336 26.875 4.574 1 96.81 336 THR B C 1
ATOM 5554 O O . THR B 1 336 ? 12.234 28.047 4.18 1 96.81 336 THR B O 1
ATOM 5557 N N . ILE B 1 337 ? 11.531 25.938 4.277 1 97.62 337 ILE B N 1
ATOM 5558 C CA . ILE B 1 337 ? 10.359 26.188 3.447 1 97.62 337 ILE B CA 1
ATOM 5559 C C . ILE B 1 337 ? 9.094 26.109 4.301 1 97.62 337 ILE B C 1
ATOM 5561 O O . ILE B 1 337 ? 8.195 26.938 4.18 1 97.62 337 ILE B O 1
ATOM 5565 N N . LEU B 1 338 ? 9.047 25.109 5.188 1 98.38 338 LEU B N 1
ATOM 5566 C CA . LEU B 1 338 ? 7.875 24.875 6.02 1 98.38 338 LEU B CA 1
ATOM 5567 C C . LEU B 1 338 ? 8.273 24.672 7.477 1 98.38 338 LEU B C 1
ATOM 5569 O O . LEU B 1 338 ? 9.227 23.938 7.762 1 98.38 338 LEU B O 1
ATOM 5573 N N . VAL B 1 339 ? 7.582 25.359 8.383 1 97.56 339 VAL B N 1
ATOM 5574 C CA . VAL B 1 339 ? 7.734 25.141 9.812 1 97.56 339 VAL B CA 1
ATOM 5575 C C . VAL B 1 339 ? 6.379 24.812 10.438 1 97.56 339 VAL B C 1
ATOM 5577 O O . VAL B 1 339 ? 5.426 25.578 10.312 1 97.56 339 VAL B O 1
ATOM 5580 N N . HIS B 1 340 ? 6.32 23.672 11.086 1 96.06 340 HIS B N 1
ATOM 5581 C CA . HIS B 1 340 ? 5.102 23.156 11.695 1 96.06 340 HIS B CA 1
ATOM 5582 C C . HIS B 1 340 ? 5.039 23.5 13.18 1 96.06 340 HIS B C 1
ATOM 5584 O O . HIS B 1 340 ? 6.062 23.781 13.797 1 96.06 340 HIS B O 1
ATOM 5590 N N . ARG B 1 341 ? 3.812 23.484 13.805 1 95 341 ARG B N 1
ATOM 5591 C CA . ARG B 1 341 ? 3.527 23.734 15.219 1 95 341 ARG B CA 1
ATOM 5592 C C . ARG B 1 341 ? 3.684 25.219 15.555 1 95 341 ARG B C 1
ATOM 5594 O O . ARG B 1 341 ? 4.285 25.562 16.578 1 95 341 ARG B O 1
ATOM 5601 N N . MET B 1 342 ? 3.227 26.062 14.68 1 96.62 342 MET B N 1
ATOM 5602 C CA . MET B 1 342 ? 3.18 27.5 14.914 1 96.62 342 MET B CA 1
ATOM 5603 C C . MET B 1 342 ? 2.039 27.859 15.859 1 96.62 342 MET B C 1
ATOM 5605 O O . MET B 1 342 ? 1.001 27.203 15.867 1 96.62 342 MET B O 1
ATOM 5609 N N . ASN B 1 343 ? 2.258 28.75 16.688 1 96 343 ASN B N 1
ATOM 5610 C CA . ASN B 1 343 ? 1.253 29.344 17.562 1 96 343 ASN B CA 1
ATOM 5611 C C . ASN B 1 343 ? 1.428 30.859 17.656 1 96 343 ASN B C 1
ATOM 5613 O O . ASN B 1 343 ? 2.264 31.438 16.953 1 96 343 ASN B O 1
ATOM 5617 N N . ASP B 1 344 ? 0.63 31.516 18.469 1 95.88 344 ASP B N 1
ATOM 5618 C CA . ASP B 1 344 ? 0.633 32.969 18.531 1 95.88 344 ASP B CA 1
ATOM 5619 C C . ASP B 1 344 ? 2.018 33.5 18.891 1 95.88 344 ASP B C 1
ATOM 5621 O O . ASP B 1 344 ? 2.479 34.5 18.312 1 95.88 344 ASP B O 1
ATOM 5625 N N . GLU B 1 345 ? 2.641 32.844 19.766 1 95.19 345 GLU B N 1
ATOM 5626 C CA . GLU B 1 345 ? 3.959 33.281 20.203 1 95.19 345 GLU B CA 1
ATOM 5627 C C . GLU B 1 345 ? 5.008 33.094 19.109 1 95.19 345 GLU B C 1
ATOM 5629 O O . GLU B 1 345 ? 5.832 34 18.875 1 95.19 345 GLU B O 1
ATOM 5634 N N . ARG B 1 346 ? 4.957 32.031 18.406 1 96 346 ARG B N 1
ATOM 5635 C CA . ARG B 1 346 ? 5.973 31.688 17.422 1 96 346 ARG B CA 1
ATOM 5636 C C . ARG B 1 346 ? 5.836 32.562 16.172 1 96 346 ARG B C 1
ATOM 5638 O O . ARG B 1 346 ? 6.828 32.844 15.5 1 96 346 ARG B O 1
ATOM 5645 N N . TRP B 1 347 ? 4.66 33.031 15.883 1 96.75 347 TRP B N 1
ATOM 5646 C CA . TRP B 1 347 ? 4.43 33.875 14.727 1 96.75 347 TRP B CA 1
ATOM 5647 C C . TRP B 1 347 ? 5.082 35.25 14.914 1 96.75 347 TRP B C 1
ATOM 5649 O O . TRP B 1 347 ? 5.238 36 13.961 1 96.75 347 TRP B O 1
ATOM 5659 N N . LYS B 1 348 ? 5.438 35.562 16.172 1 95.44 348 LYS B N 1
ATOM 5660 C CA . LYS B 1 348 ? 6.168 36.812 16.406 1 95.44 348 LYS B CA 1
ATOM 5661 C C . LYS B 1 348 ? 7.543 36.781 15.758 1 95.44 348 LYS B C 1
ATOM 5663 O O . LYS B 1 348 ? 8.148 37.812 15.516 1 95.44 348 LYS B O 1
ATOM 5668 N N . ASP B 1 349 ? 7.984 35.625 15.469 1 95.94 349 ASP B N 1
ATOM 5669 C CA . ASP B 1 349 ? 9.289 35.469 14.844 1 95.94 349 ASP B CA 1
ATOM 5670 C C . ASP B 1 349 ? 9.203 35.625 13.328 1 95.94 349 ASP B C 1
ATOM 5672 O O . ASP B 1 349 ? 10.211 35.531 12.625 1 95.94 349 ASP B O 1
ATOM 5676 N N . PHE B 1 350 ? 8.016 35.844 12.82 1 96.56 350 PHE B N 1
ATOM 5677 C CA . PHE B 1 350 ? 7.801 36.031 11.391 1 96.56 350 PHE B CA 1
ATOM 5678 C C . PHE B 1 350 ? 8.094 37.469 10.992 1 96.56 350 PHE B C 1
ATOM 5680 O O . PHE B 1 350 ? 7.609 38.406 11.625 1 96.56 350 PHE B O 1
ATOM 5687 N N . ASP B 1 351 ? 8.953 37.625 9.977 1 94.62 351 ASP B N 1
ATOM 5688 C CA . ASP B 1 351 ? 9.281 38.938 9.445 1 94.62 351 ASP B CA 1
ATOM 5689 C C . ASP B 1 351 ? 8.406 39.281 8.242 1 94.62 351 ASP B C 1
ATOM 5691 O O . ASP B 1 351 ? 8.602 38.75 7.148 1 94.62 351 ASP B O 1
ATOM 5695 N N . VAL B 1 352 ? 7.539 40.219 8.352 1 90 352 VAL B N 1
ATOM 5696 C CA . VAL B 1 352 ? 6.527 40.562 7.363 1 90 352 VAL B CA 1
ATOM 5697 C C . VAL B 1 352 ? 7.195 41.188 6.137 1 90 352 VAL B C 1
ATOM 5699 O O . VAL B 1 352 ? 6.668 41.094 5.027 1 90 352 VAL B O 1
ATOM 5702 N N . GLU B 1 353 ? 8.391 41.75 6.254 1 90.19 353 GLU B N 1
ATOM 5703 C CA . GLU B 1 353 ? 9.062 42.438 5.152 1 90.19 353 GLU B CA 1
ATOM 5704 C C . GLU B 1 353 ? 9.797 41.438 4.258 1 90.19 353 GLU B C 1
ATOM 5706 O O . GLU B 1 353 ? 9.836 41.625 3.035 1 90.19 353 GLU B O 1
ATOM 5711 N N . THR B 1 354 ? 10.328 40.406 4.852 1 90.44 354 THR B N 1
ATOM 5712 C CA . THR B 1 354 ? 11.18 39.531 4.082 1 90.44 354 THR B CA 1
ATOM 5713 C C . THR B 1 354 ? 10.484 38.188 3.838 1 90.44 354 THR B C 1
ATOM 5715 O O . THR B 1 354 ? 10.969 37.375 3.062 1 90.44 354 THR B O 1
ATOM 5718 N N . CYS B 1 355 ? 9.359 37.938 4.48 1 92.69 355 CYS B N 1
ATOM 5719 C CA . CYS B 1 355 ? 8.633 36.688 4.426 1 92.69 355 CYS B CA 1
ATOM 5720 C C . CYS B 1 355 ? 9.445 35.562 5.047 1 92.69 355 CYS B C 1
ATOM 5722 O O . CYS B 1 355 ? 9.359 34.406 4.609 1 92.69 355 CYS B O 1
ATOM 5724 N N . GLU B 1 356 ? 10.258 35.938 5.988 1 94.31 356 GLU B N 1
ATOM 5725 C CA . GLU B 1 356 ? 11.125 34.938 6.625 1 94.31 356 GLU B CA 1
ATOM 5726 C C . GLU B 1 356 ? 10.719 34.719 8.078 1 94.31 356 GLU B C 1
ATOM 5728 O O . GLU B 1 356 ? 10.18 35.625 8.734 1 94.31 356 GLU B O 1
ATOM 5733 N N . LEU B 1 357 ? 10.891 33.5 8.453 1 95.81 357 LEU B N 1
ATOM 5734 C CA . LEU B 1 357 ? 10.742 33.156 9.859 1 95.81 357 LEU B CA 1
ATOM 5735 C C . LEU B 1 357 ? 12.102 33.062 10.547 1 95.81 357 LEU B C 1
ATOM 5737 O O . LEU B 1 357 ? 12.977 32.312 10.094 1 95.81 357 LEU B O 1
ATOM 5741 N N . HIS B 1 358 ? 12.297 33.844 11.578 1 94.38 358 HIS B N 1
ATOM 5742 C CA . HIS B 1 358 ? 13.547 33.844 12.328 1 94.38 358 HIS B CA 1
ATOM 5743 C C . HIS B 1 358 ? 13.406 33.062 13.633 1 94.38 358 HIS B C 1
ATOM 5745 O O . HIS B 1 358 ? 13.117 33.656 14.68 1 94.38 358 HIS B O 1
ATOM 5751 N N . CYS B 1 359 ? 13.672 31.781 13.555 1 90.44 359 CYS B N 1
ATOM 5752 C CA . CYS B 1 359 ? 13.523 30.922 14.719 1 90.44 359 CYS B CA 1
ATOM 5753 C C . CYS B 1 359 ? 14.664 31.125 15.703 1 90.44 359 CYS B C 1
ATOM 5755 O O . CYS B 1 359 ? 15.758 31.531 15.312 1 90.44 359 CYS B O 1
ATOM 5757 N N . PRO B 1 360 ? 14.336 30.969 17 1 81.56 360 PRO B N 1
ATOM 5758 C CA . PRO B 1 360 ? 15.438 31.016 17.969 1 81.56 360 PRO B CA 1
ATOM 5759 C C . PRO B 1 360 ? 16.469 29.906 17.734 1 81.56 360 PRO B C 1
ATOM 5761 O O . PRO B 1 360 ? 16.141 28.875 17.156 1 81.56 360 PRO B O 1
ATOM 576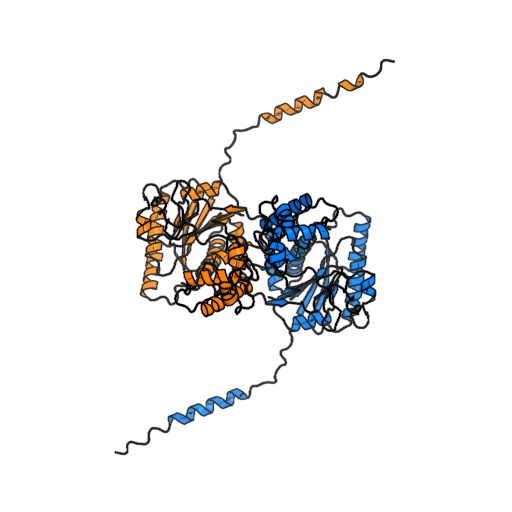4 N N . ALA B 1 361 ? 17.766 30.25 17.781 1 65.56 361 ALA B N 1
ATOM 5765 C CA . ALA B 1 361 ? 18.812 29.25 17.625 1 65.56 361 ALA B CA 1
ATOM 5766 C C . ALA B 1 361 ? 18.484 27.984 18.406 1 65.56 361 ALA B C 1
ATOM 5768 O O . ALA B 1 361 ? 17.672 28.016 19.344 1 65.56 361 ALA B O 1
ATOM 5769 N N . THR B 1 362 ? 18.797 26.844 17.969 1 56.75 362 THR B N 1
ATOM 5770 C CA . THR B 1 362 ? 18.531 25.516 18.5 1 56.75 362 THR B CA 1
ATOM 5771 C C . THR B 1 362 ? 18.359 25.562 20.016 1 56.75 362 THR B C 1
ATOM 5773 O O . THR B 1 362 ? 19.188 26.156 20.719 1 56.75 362 THR B O 1
ATOM 5776 N N . ALA B 1 363 ? 17.094 25.484 20.438 1 47.41 363 ALA B N 1
ATOM 5777 C CA . ALA B 1 363 ? 17.031 25.188 21.875 1 47.41 363 ALA B CA 1
ATOM 5778 C C . ALA B 1 363 ? 18.031 24.094 22.25 1 47.41 363 ALA B C 1
ATOM 5780 O O . ALA B 1 363 ? 18.188 23.109 21.516 1 47.41 363 ALA B O 1
ATOM 5781 N N . ILE B 1 364 ? 19.203 24.391 22.781 1 39.47 364 ILE B N 1
ATOM 5782 C CA . ILE B 1 364 ? 20.156 23.469 23.406 1 39.47 364 ILE B CA 1
ATOM 5783 C C . ILE B 1 364 ? 19.391 22.344 24.109 1 39.47 364 ILE B C 1
ATOM 5785 O O . ILE B 1 364 ? 20 21.484 24.734 1 39.47 364 ILE B O 1
ATOM 5789 N N . GLY B 1 365 ? 18.219 21.891 23.891 1 32.41 365 GLY B N 1
ATOM 5790 C CA . GLY B 1 365 ? 18.141 20.781 24.828 1 32.41 365 GLY B CA 1
ATOM 5791 C C . GLY B 1 365 ? 19.094 19.656 24.5 1 32.41 365 GLY B C 1
ATOM 5792 O O . GLY B 1 365 ? 19.562 19.547 23.359 1 32.41 365 GLY B O 1
#

InterPro domains:
  IPR002659 Glycosyl transferase, family 31 [PTHR11214] (37-309)

Organism: Polarella glacialis (NCBI:txid89957)

Sequence (730 aa):
MSPSLVHMRLVFAKLAFRISLLMALGPTCWPQVQAFQVQIMITSKLTSLDRRMVLRESFSHCSRHSYGQHSVEHHFFLADSDGAPEEVASSLLAEESQFGDLIFVGGPDSDPFVNRDVTYVLDRPTARGYRLAYGTAWLAQHRPDLDFVMYLDDDSYLNVPRLLQRLEQHPTHSLAMGYTMETPLDMSKMSICDLCNPCEWCLKDEALKAFCEPFPGLSLGGCMMLLQQCRLFNDEDDPTDCIRKGHADTLKVSSYFGSLSAPRWFLGMGWVFGRRIVNFLARNLDDLKKQGAADVQLGFWLAPLEGIHWEDMAGGFFHDYPMPGSTFSSGCSDRTILVHRMNDERWKDFDVETCELHCPATAIGMSPSLVHMRLVFAKLAFRISLLMALGPTCWPQVQAFQVQIMITSKLTSLDRRMVLRESFSHCSRHSYGQHSVEHHFFLADSDGAPEEVASSLLAEESQFGDLIFVGGPDSDPFVNRDVTYVLDRPTARGYRLAYGTAWLAQHRPDLDFVMYLDDDSYLNVPRLLQRLEQHPTHSLAMGYTMETPLDMSKMSICDLCNPCEWCLKDEALKAFCEPFPGLSLGGCMMLLQQCRLFNDEDDPTDCIRKGHADTLKVSSYFGSLSAPRWFLGMGWVFGRRIVNFLARNLDDLKKQGAADVQLGFWLAPLEGIHWEDMAGGFFHDYPMPGSTFSSGCSDRTILVHRMNDERWKDFDVETCELHCPATAIG

pLDDT: mean 86.42, std 19.82, range [19.95, 98.88]

Secondary structure (DSSP, 8-state):
----GGGGGGGGGGTGGGTGGGS-------------EEEEEEE--TT-HHHHHHHHHHHHHHTTS--TT-EEEEEEEE---TT--HHHHHHHHHHHHHH--EEE--S-S-----SSSS--B-SS--HHHHHHHHHHHHHHHH-TT--EEEEEETTEEE-HHHHHHHHHHS--TTEEEEEEE--BS--TT--GGGT-SSHHHHHT-HHHHHHHTTSTT--HHHHHHHHHHHHHH-TTS-HHHHHHHHHHHHHHHHHHHTSSBPPSEEEEEEEEEEHHHHHHHHHTGGGB--SB-HHHHHHHHHTTBSS-EEEE-TTTTEEE-S-TT-TTB----TT--EEES--TTGGGGEETTTTEE---S----/----GGGGGGGSGGGGGGTGGGS-------------EEEEEEE--TT-HHHHHHHHHHHHHHTTS--TT-EEEEEEEE---TT--HHHHHHHHHHHHHH--EEE--S-S-PPP-SSSS--B-SS--HHHHHHHHHHHHHHHH-TT--EEEEEETTEEE-HHHHHHHHHHS--TTEEEEEEE--BS--TT--GGGT-SSHHHHHT-HHHHHHHTTSTT--HHHHHHHHHHHHHH-TTS-HHHHHHHHHHHHHHHHHHHTSSBPPSEEEEEEEEEEHHHHHHHHHTGGGB--SB-HHHHHHHHHTTBSS-EEEE-TTTTEEE-S-TT-TTB----TT--EEES--TTGGGGEETTTTEE---S----

Foldseek 3Di:
DDDDDPPPPPPPPVPPVPPPVPPVPPPPPPPPLDEAEEEEEEEEFLPPPVLVVLVVLLVVLLVVDDLDRYHYYYAYEAADCVPPDPVSVVVVVVVCVVPVRYHYQHDDRADDDDLDDLKFFAPDFGRVLSRVLSVLLVCVVVPVRHFKYKYAYSQKAFNSSLVSVVCSVVVDLLEKEAAKDKWFLACQAPQCVVVDVVSVVQVPPPVLCVVCVVPPSGDSNNLVVQLVSCVVRPVPDDSVVSSVVVNVRSCVRCVLLVHRIFAMWHDPRIIMHTPVLSVQSNVCSVPADRRIRNGSSVSSSCVVDPDRDYHHCQDQQEFEQQDPPDPGHDFHDPNHGMYGRHDPVQCVQQDSNVSGGHGDHHPPD/DDDDPPPPPPPPPVPPVPPPVPPVPPPPPPPPLDEAEEEEEEEEFLPPVVLVVLVVLLVVLLVVDDLDRYHYDYAYEAADCVPPDPVSVVVVVVVCVVPVRYHYQHDDRADDDDLDPLKFFAPDFGRVLSRVLRVLLVCVVVPVRHFKYKYAYSQKAFNSSLVSVVCSVVVDLLEKEAAKDKWFLACQAPQCVVVDVVSVVQVPPPVLCVVCVVPPSGDSNNLVVQLVSCVVRPVPDDSVVSSVVVNVRSCVRCVLLVHRIFAMWHDPRIIMHTPVLSVQSNVCSVPADRRIRNGSSVSSSCVVDPDRDYHHCQDQQEFEQQDPPDPGHDFHDPNHGMYGRHDPVQCVQQDSNVSGGHGDHHPPD